Protein AF-A0A673LUZ0-F1 (afdb_monomer)

InterPro domains:
  IPR012496 TMC domain [PF07810] (127-221)
  IPR038900 Transmembrane channel-like protein [PTHR23302] (158-336)

Foldseek 3Di:
DPPPPPDPDDPPVPPQPCPVVLVVCCVFVNAPVSLLLVLLSVLLVLLVLLLCLCVPQAVVLCVLPFADDDPDDDDDPPCCVVVVPDPNLCDLQFQFRQADRDPPDPPDDDGDDDPDPQNLVSLCCSLVVSLVVSLVVLVVVLVVVLVVVVPPPDDDDDDDDDDDSVVVLVVVLVLSLCCLLCCSTGVCSSVVVSVVSVVVSVVVSVVCVVPDDRPPDHDDHDPVSSVSSCVSNQCRSLVSVVNVLVCQPQPQDDCNGGSQHPHRGSCVVVLVVLVVVCVVDVVSVVVNVCCCVQPVDVVNVVVVSVVVSVVVVVVVVVSVVVVVVVVVVVVVVVVVVVVVVVCVVDVPPDPPDDDDDDDDDDDDDDDDD

Organism: NCBI:txid307959

Nearest PDB structures (foldseek):
  7usx-assembly1_A  TM=6.328E-01  e=1.568E-07  Caenorhabditis elegans
  8tkp-assembly1_D  TM=5.629E-01  e=2.527E-06  Caenorhabditis elegans
  4wit-assembly1_A  TM=3.214E-01  e=2.266E+00  Fusarium vanettenii 77-13-4

Secondary structure (DSSP, 8-state):
--SSS---S-------TTHHHHHHHHHHHHHHHHHHHHHHHHHHHHHHHHHHHHIIIIIHHHHHSPPPPP------TTSHHHH--STTTTSTTSGGG-----GGG---SS----TT--HHHHHHHHHHHHHHHHHHHHHHHHHHHHHHTTS-----------SHHHHHHHHHHHHHHHHHHHTTT-TTHHHHHHHHHHHHHHHHHHHHHHS----SS-PPPPTHHHHHHHHIIIIIIHHHHHHHHHHHHHPPPPSSSSTTTT-S-THHHHHHHHHHHHHH-GGGHHHHHHIIIIIS-HHHHHHHHHHHHHHHHHHHHHHHHHHHHHHHHHHHHHHHHHHHHHHHHS-----------------------

Sequence (369 aa):
MIRSICDPVSQQKSIQLWQGVLKNISAHFGTGVLSYFIFLRRLLHFNILLFLINGLFLILPQISNPPSPKNKHTTTADLWMLTGMGVLTDSVMFYGHYANSTNENCQAETKLCPENYNIPLAYIFTIGAGMFITCVLLVYRFKLKLLFSKDVNITLRKRKLEFDIARDVLELIYGQTLVWFGVLFSPLLPAVQIGKLFLLFYFKKSSLMMNFQPPRKHWRATQMSTFFIKLLFFPSFTGALACVIYTMWRVRPSSDCGPFSNLHSMLRLGKKWIRGLGRSKPSMFWLSWAYNHLVDNPLFLFITAGLFLTIIYIHMQVLDGQKMIIVRLQEQIDNVSIMSLVENCFPRGDQNVTTRSKFTGNTTLVGTP

Mean predicted aligned error: 14.76 Å

Solvent-accessible surface area (backbone atoms only — not comparable to full-atom values): 21812 Å² total; per-residue (Å²): 144,85,87,81,86,86,77,87,76,80,85,74,83,64,94,51,90,60,50,70,57,51,53,51,44,35,73,62,65,20,38,57,61,38,48,52,55,55,48,52,52,49,53,42,55,52,26,50,51,46,28,49,50,36,38,64,63,50,47,48,60,38,70,61,55,64,53,80,81,74,93,70,8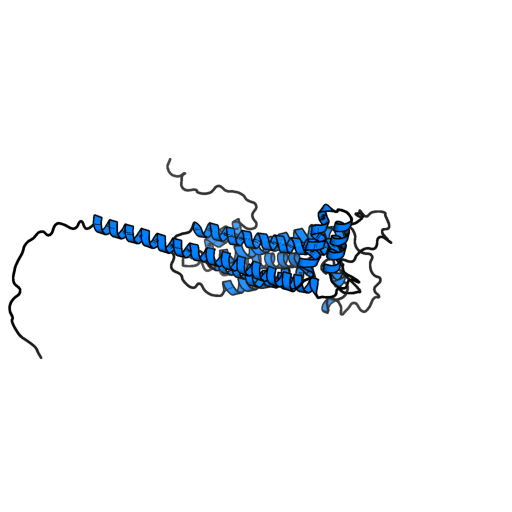1,92,73,74,84,82,57,34,82,81,70,58,46,61,75,57,42,64,26,84,48,27,43,44,40,48,44,75,67,69,84,85,74,76,79,82,83,83,66,80,74,70,87,82,73,56,61,52,60,41,49,56,51,46,55,50,46,47,53,48,53,51,50,53,50,52,51,50,52,52,52,52,51,54,56,61,56,66,78,65,84,69,94,71,85,91,68,96,74,77,73,65,65,57,52,61,50,48,54,53,45,51,55,50,32,51,37,60,51,38,38,79,52,19,55,44,44,30,53,57,49,38,53,52,50,54,52,48,52,53,52,54,49,48,53,57,70,66,64,76,64,82,65,94,60,96,55,76,74,56,76,61,64,57,55,52,51,47,50,44,46,59,63,35,46,47,48,24,50,52,48,50,53,48,44,39,62,70,43,60,49,48,73,87,44,17,43,45,41,79,38,74,26,57,54,55,55,57,55,50,52,41,45,52,45,22,72,75,36,76,90,43,35,64,54,31,53,46,44,60,58,46,63,72,31,65,65,49,46,53,51,51,52,48,50,49,50,48,51,50,48,48,53,52,50,50,60,53,49,55,52,54,53,54,52,53,52,49,52,53,52,52,52,53,52,50,51,54,49,51,48,69,74,51,63,82,71,85,78,88,67,94,75,92,74,86,93,77,82,88,84,84,88,86,82,84,136

Structure (mmCIF, N/CA/C/O backbone):
data_AF-A0A673LUZ0-F1
#
_entry.id   AF-A0A673LUZ0-F1
#
loop_
_atom_site.group_PDB
_atom_site.id
_atom_site.type_symbol
_atom_site.label_atom_id
_atom_site.label_alt_id
_atom_site.label_comp_id
_atom_site.label_asym_id
_atom_site.label_entity_id
_atom_site.label_seq_id
_atom_site.pdbx_PDB_ins_code
_atom_site.Cartn_x
_atom_site.Cartn_y
_atom_site.Cartn_z
_atom_site.occupancy
_atom_site.B_iso_or_equiv
_atom_site.auth_seq_id
_atom_site.auth_comp_id
_atom_site.auth_asym_id
_atom_site.auth_atom_id
_atom_site.pdbx_PDB_model_num
ATOM 1 N N . MET A 1 1 ? -45.954 19.720 21.388 1.00 38.31 1 MET A N 1
ATOM 2 C CA . MET A 1 1 ? -44.859 20.588 20.896 1.00 38.31 1 MET A CA 1
ATOM 3 C C . MET A 1 1 ? -43.499 20.329 21.582 1.00 38.31 1 MET A C 1
ATOM 5 O O . MET A 1 1 ? -42.604 21.140 21.426 1.00 38.31 1 MET A O 1
ATOM 9 N N . ILE A 1 2 ? -43.283 19.199 22.288 1.00 31.83 2 ILE A N 1
ATOM 10 C CA . ILE A 1 2 ? -41.998 18.864 22.962 1.00 31.83 2 ILE A CA 1
ATOM 11 C C . ILE A 1 2 ? -41.657 17.371 22.752 1.00 31.83 2 ILE A C 1
ATOM 13 O O . ILE A 1 2 ? -41.398 16.618 23.681 1.00 31.83 2 ILE A O 1
ATOM 17 N N . ARG A 1 3 ? -41.736 16.892 21.505 1.00 32.69 3 ARG A N 1
ATOM 18 C CA . ARG A 1 3 ? -41.302 15.524 21.142 1.00 32.69 3 ARG A CA 1
ATOM 19 C C . ARG A 1 3 ? -40.409 15.492 19.897 1.00 32.69 3 ARG A C 1
ATOM 21 O O . ARG A 1 3 ? -40.270 14.457 19.269 1.00 32.69 3 ARG A O 1
ATOM 28 N N . SER A 1 4 ? -39.815 16.639 19.556 1.00 31.30 4 SER A N 1
ATOM 29 C CA . SER A 1 4 ? -39.078 16.875 18.304 1.00 31.30 4 SER A CA 1
ATOM 30 C C . SER A 1 4 ? -37.613 17.303 18.514 1.00 31.30 4 SER A C 1
ATOM 32 O O . SER A 1 4 ? -36.973 17.733 17.563 1.00 31.30 4 SER A O 1
ATOM 34 N N . ILE A 1 5 ? -37.068 17.235 19.737 1.00 40.88 5 ILE A N 1
ATOM 35 C CA . ILE A 1 5 ? -35.732 17.794 20.066 1.00 40.88 5 ILE A CA 1
ATOM 36 C C . ILE A 1 5 ? -34.725 16.705 20.511 1.00 40.88 5 ILE A C 1
ATOM 38 O O . ILE A 1 5 ? -33.624 17.005 20.949 1.00 40.88 5 ILE A O 1
ATOM 42 N N . CYS A 1 6 ? -35.047 15.417 20.341 1.00 30.36 6 CYS A N 1
ATOM 43 C CA . CYS A 1 6 ? -34.132 14.312 20.677 1.00 30.36 6 CYS A CA 1
ATOM 44 C C . CYS A 1 6 ? -33.782 13.412 19.483 1.00 30.36 6 CYS A C 1
ATOM 46 O O . CYS A 1 6 ? -33.656 12.205 19.650 1.00 30.36 6 CYS A O 1
ATOM 48 N N . ASP A 1 7 ? -33.565 13.995 18.305 1.00 27.14 7 ASP A N 1
ATOM 49 C CA . ASP A 1 7 ? -32.843 13.322 17.221 1.00 27.14 7 ASP A CA 1
ATOM 50 C C . ASP A 1 7 ? -31.581 14.124 16.887 1.00 27.14 7 ASP A C 1
ATOM 52 O O . ASP A 1 7 ? -31.656 15.123 16.167 1.00 27.14 7 ASP A O 1
ATOM 56 N N . PRO A 1 8 ? -30.393 13.737 17.383 1.00 33.34 8 PRO A N 1
ATOM 57 C CA . PRO A 1 8 ? -29.166 14.261 16.837 1.00 33.34 8 PRO A CA 1
ATOM 58 C C . PRO A 1 8 ? -28.735 13.392 15.651 1.00 33.34 8 PRO A C 1
ATOM 60 O O . PRO A 1 8 ? -28.625 12.168 15.738 1.00 33.34 8 PRO A O 1
ATOM 63 N N . VAL A 1 9 ? -28.366 14.097 14.585 1.00 32.44 9 VAL A N 1
ATOM 64 C CA . VAL A 1 9 ? -27.637 13.641 13.396 1.00 32.44 9 VAL A CA 1
ATOM 65 C C . VAL A 1 9 ? -28.524 13.184 12.237 1.00 32.44 9 VAL A C 1
ATOM 67 O O . VAL A 1 9 ? -28.864 12.015 12.055 1.00 32.44 9 VAL A O 1
ATOM 70 N N . SER A 1 10 ? -28.807 14.187 11.405 1.00 28.44 10 SER A N 1
ATOM 71 C CA . SER A 1 10 ? -29.002 14.104 9.962 1.00 28.44 10 SER A CA 1
ATOM 72 C C . SER A 1 10 ? -28.468 12.810 9.340 1.00 28.44 10 SER A C 1
ATOM 74 O O . SER A 1 10 ? -27.291 12.454 9.442 1.00 28.44 10 SER A O 1
ATOM 76 N N . GLN A 1 11 ? -29.354 12.121 8.622 1.00 33.50 11 GLN A N 1
ATOM 77 C CA . GLN A 1 11 ? -28.976 11.088 7.671 1.00 33.50 11 GLN A CA 1
ATOM 78 C C . GLN A 1 11 ? -28.115 11.702 6.560 1.00 33.50 11 GLN A C 1
ATOM 80 O O . GLN A 1 11 ? -28.594 11.999 5.469 1.00 33.50 11 GLN A O 1
ATOM 85 N N . GLN A 1 12 ? -26.809 11.815 6.790 1.00 34.41 12 GLN A N 1
ATOM 86 C CA . GLN A 1 12 ? -25.866 11.775 5.688 1.00 34.41 12 GLN A CA 1
ATOM 87 C C . GLN A 1 12 ? -25.938 10.343 5.151 1.00 34.41 12 GLN A C 1
ATOM 89 O O . GLN A 1 12 ? -25.302 9.429 5.683 1.00 34.41 12 GLN A O 1
ATOM 94 N N . LYS A 1 13 ? -26.732 10.129 4.097 1.00 38.34 13 LYS A N 1
ATOM 95 C CA . LYS A 1 13 ? -26.673 8.940 3.234 1.00 38.34 13 LYS A CA 1
ATOM 96 C C . LYS A 1 13 ? -25.322 8.952 2.497 1.00 38.34 13 LYS A C 1
ATOM 98 O O . LYS A 1 13 ? -25.247 9.018 1.278 1.00 38.34 13 LYS A O 1
ATOM 103 N N . SER A 1 14 ? -24.213 8.954 3.239 1.00 36.44 14 SER A N 1
ATOM 104 C CA . SER A 1 14 ? -22.897 8.760 2.654 1.00 36.44 14 SER A CA 1
ATOM 105 C C . SER A 1 14 ? -22.854 7.302 2.227 1.00 36.44 14 SER A C 1
ATOM 107 O O . SER A 1 14 ? -23.057 6.411 3.060 1.00 36.44 14 SER A O 1
ATOM 109 N N . ILE A 1 15 ? -22.637 7.076 0.938 1.00 44.56 15 ILE A N 1
ATOM 110 C CA . ILE A 1 15 ? -22.406 5.771 0.324 1.00 44.56 15 ILE A CA 1
ATOM 111 C C . ILE A 1 15 ? -21.130 5.199 0.949 1.00 44.56 15 ILE A C 1
ATOM 113 O O . ILE A 1 15 ? -20.026 5.343 0.439 1.00 44.56 15 ILE A O 1
ATOM 117 N N . GLN A 1 16 ? -21.258 4.624 2.136 1.00 60.84 16 GLN A N 1
ATOM 118 C CA . GLN A 1 16 ? -20.164 3.989 2.843 1.00 60.84 16 GLN A CA 1
ATOM 119 C C . GLN A 1 16 ? -20.492 2.508 2.962 1.00 60.84 16 GLN A C 1
ATOM 121 O O . GLN A 1 16 ? -21.510 2.111 3.539 1.00 60.84 16 GLN A O 1
ATOM 126 N N . LEU A 1 17 ? -19.597 1.698 2.398 1.00 72.19 17 LEU A N 1
ATOM 127 C CA . LEU A 1 17 ? -19.689 0.244 2.366 1.00 72.19 17 LEU A CA 1
ATOM 128 C C . LEU A 1 17 ? -20.032 -0.306 3.762 1.00 72.19 17 LEU A C 1
ATOM 130 O O . LEU A 1 17 ? -19.366 -0.011 4.766 1.00 72.19 17 LEU A O 1
ATOM 134 N N . TRP A 1 18 ? -21.118 -1.080 3.803 1.00 75.81 18 TRP A N 1
ATOM 135 C CA . TRP A 1 18 ? -21.627 -1.802 4.970 1.00 75.81 18 TRP A CA 1
ATOM 136 C C . TRP A 1 18 ? -22.008 -0.962 6.201 1.00 75.81 18 TRP A C 1
ATOM 138 O O . TRP A 1 18 ? -22.120 -1.521 7.289 1.00 75.81 18 TRP A O 1
ATOM 148 N N . GLN A 1 19 ? -22.270 0.345 6.075 1.00 78.25 19 GLN A N 1
ATOM 149 C CA . GLN A 1 19 ? -22.676 1.173 7.227 1.00 78.25 19 GLN A CA 1
ATOM 150 C C . GLN A 1 19 ? -23.901 0.639 7.979 1.00 78.25 19 GLN A C 1
ATOM 152 O O . GLN A 1 19 ? -23.857 0.519 9.201 1.00 78.25 19 GLN A O 1
ATOM 157 N N . GLY A 1 20 ? -24.965 0.255 7.264 1.00 75.38 20 GLY A N 1
ATOM 158 C CA . GLY A 1 20 ? -26.168 -0.307 7.891 1.00 75.38 20 GLY A CA 1
ATOM 159 C C . GLY A 1 20 ? -25.887 -1.616 8.636 1.00 75.38 20 GLY A C 1
ATOM 160 O O . GLY A 1 20 ? -26.339 -1.807 9.761 1.00 75.38 20 GLY A O 1
ATOM 161 N N . VAL A 1 21 ? -25.051 -2.479 8.052 1.00 78.50 21 VAL A N 1
ATOM 162 C CA . VAL A 1 21 ? -24.646 -3.756 8.658 1.00 78.50 21 VAL A CA 1
ATOM 163 C C . VAL A 1 21 ? -23.798 -3.523 9.908 1.00 78.50 21 VAL A C 1
ATOM 165 O O . VAL A 1 21 ? -24.042 -4.156 10.929 1.00 78.50 21 VAL A O 1
ATOM 168 N N . LEU A 1 22 ? -22.838 -2.595 9.864 1.00 79.19 22 LEU A N 1
ATOM 169 C CA . LEU A 1 22 ? -22.017 -2.250 11.026 1.00 79.19 22 LEU A CA 1
ATOM 170 C C . LEU A 1 22 ? -22.848 -1.609 12.141 1.00 79.19 22 LEU A C 1
ATOM 172 O O . LEU A 1 22 ? -22.611 -1.912 13.307 1.00 79.19 22 LEU A O 1
ATOM 176 N N . LYS A 1 23 ? -23.828 -0.761 11.804 1.00 78.62 23 LYS A N 1
ATOM 177 C CA . LYS A 1 23 ? -24.750 -0.173 12.785 1.00 78.62 23 LYS A CA 1
ATOM 178 C C . LYS A 1 23 ? -25.577 -1.259 13.476 1.00 78.62 23 LYS A C 1
ATOM 180 O O . LYS A 1 23 ? -25.695 -1.234 14.696 1.00 78.62 23 LYS A O 1
ATOM 185 N N . ASN A 1 24 ? -26.052 -2.249 12.720 1.00 77.00 24 ASN A N 1
ATOM 186 C CA . ASN A 1 24 ? -26.763 -3.399 13.275 1.00 77.00 24 ASN A CA 1
ATOM 187 C C . ASN A 1 24 ? -25.861 -4.251 14.189 1.00 77.00 24 ASN A C 1
ATOM 189 O O . ASN A 1 24 ? -26.215 -4.547 15.325 1.00 77.00 24 ASN A O 1
ATOM 193 N N . ILE A 1 25 ? -24.642 -4.576 13.743 1.00 74.00 25 ILE A N 1
ATOM 194 C CA . ILE A 1 25 ? -23.670 -5.332 14.552 1.00 74.00 25 ILE A CA 1
ATOM 195 C C . ILE A 1 25 ? -23.309 -4.566 15.833 1.00 74.00 25 ILE A C 1
ATOM 197 O O . ILE A 1 25 ? -23.219 -5.163 16.902 1.00 74.00 25 ILE A O 1
ATOM 201 N N . SER A 1 26 ? -23.143 -3.243 15.746 1.00 69.62 26 SER A N 1
ATOM 202 C CA . SER A 1 26 ? -22.893 -2.388 16.909 1.00 69.62 26 SER A CA 1
ATOM 203 C C . SER A 1 26 ? -24.030 -2.446 17.923 1.00 69.62 26 SER A C 1
ATOM 205 O O . SER A 1 26 ? -23.758 -2.414 19.122 1.00 69.62 26 SER A O 1
ATOM 207 N N . ALA A 1 27 ? -25.277 -2.492 17.452 1.00 69.81 27 ALA A N 1
ATOM 208 C CA . ALA A 1 27 ? -26.452 -2.535 18.311 1.00 69.81 27 ALA A CA 1
ATOM 209 C C . ALA A 1 27 ? -26.563 -3.871 19.066 1.00 69.81 27 ALA A C 1
ATOM 211 O O . ALA A 1 27 ? -26.916 -3.869 20.240 1.00 69.81 27 ALA A O 1
ATOM 212 N N . HIS A 1 28 ? -26.207 -4.991 18.427 1.00 66.75 28 HIS A N 1
ATOM 213 C CA . HIS A 1 28 ? -26.386 -6.334 18.995 1.00 66.75 28 HIS A CA 1
ATOM 214 C C . HIS A 1 28 ? -25.163 -6.900 19.737 1.00 66.75 28 HIS A C 1
ATOM 216 O O . HIS A 1 28 ? -25.328 -7.585 20.742 1.00 66.75 28 HIS A O 1
ATOM 222 N N . PHE A 1 29 ? -23.939 -6.629 19.272 1.00 66.88 29 PHE A N 1
ATOM 223 C CA . PHE A 1 29 ? -22.708 -7.277 19.768 1.00 66.88 29 PHE A CA 1
ATOM 224 C C . PHE A 1 29 ? -21.757 -6.315 20.491 1.00 66.88 29 PHE A C 1
ATOM 226 O O . PHE A 1 29 ? -20.714 -6.714 21.014 1.00 66.88 29 PHE A O 1
ATOM 233 N N . GLY A 1 30 ? -22.103 -5.029 20.521 1.00 68.25 30 GLY A N 1
ATOM 234 C CA . GLY A 1 30 ? -21.311 -4.000 21.169 1.00 68.25 30 GLY A CA 1
ATOM 235 C C . GLY A 1 30 ? -20.060 -3.577 20.393 1.00 68.25 30 GLY A C 1
ATOM 236 O O . GLY A 1 30 ? -19.780 -3.946 19.252 1.00 68.25 30 GLY A O 1
ATOM 237 N N . THR A 1 31 ? -19.287 -2.720 21.048 1.00 67.12 31 THR A N 1
ATOM 238 C CA . THR A 1 31 ? -18.222 -1.909 20.435 1.00 67.12 31 THR A CA 1
ATOM 239 C C . THR A 1 31 ? -16.894 -2.648 20.188 1.00 67.12 31 THR A C 1
ATOM 241 O O . THR A 1 31 ? -16.090 -2.210 19.357 1.00 67.12 31 THR A O 1
ATOM 244 N N . GLY A 1 32 ? -16.648 -3.772 20.870 1.00 68.38 32 GLY A N 1
ATOM 245 C CA . GLY A 1 32 ? -15.439 -4.590 20.702 1.00 68.38 32 GLY A CA 1
ATOM 246 C C . GLY A 1 32 ? -15.428 -5.333 19.367 1.00 68.38 32 GLY A C 1
ATOM 247 O O . GLY A 1 32 ? -14.527 -5.131 18.553 1.00 68.38 32 GLY A O 1
ATOM 248 N N . VAL A 1 33 ? -16.487 -6.100 19.097 1.00 74.88 33 VAL A N 1
ATOM 249 C CA . VAL A 1 33 ? -16.705 -6.797 17.817 1.00 74.88 33 VAL A CA 1
ATOM 250 C C . VAL A 1 33 ? -16.802 -5.798 16.662 1.00 74.88 33 VAL A C 1
ATOM 252 O O . VAL A 1 33 ? -16.193 -5.984 15.609 1.00 74.88 33 VAL A O 1
ATOM 255 N N . LEU A 1 34 ? -17.474 -4.664 16.877 1.00 76.62 34 LEU A N 1
ATOM 256 C CA . LEU A 1 34 ? -17.522 -3.583 15.895 1.00 76.62 34 LEU A CA 1
ATOM 257 C C . LEU A 1 34 ? -16.118 -3.080 15.509 1.00 76.62 34 LEU A C 1
ATOM 259 O O . LEU A 1 34 ? -15.855 -2.813 14.337 1.00 76.62 34 LEU A O 1
ATOM 263 N N . SER A 1 35 ? -15.194 -2.970 16.468 1.00 76.50 35 SER A N 1
ATOM 264 C CA . SER A 1 35 ? -13.834 -2.481 16.209 1.00 76.50 35 SER A CA 1
ATOM 265 C C . SER A 1 35 ? -13.061 -3.368 15.227 1.00 76.50 35 SER A C 1
ATOM 267 O O . SER A 1 35 ? -12.299 -2.828 14.415 1.00 76.50 35 SER A O 1
ATOM 269 N N . TYR A 1 36 ? -13.298 -4.686 15.254 1.00 82.25 36 TYR A N 1
ATOM 270 C CA . TYR A 1 36 ? -12.773 -5.642 14.273 1.00 82.25 36 TYR A CA 1
ATOM 271 C C . TYR A 1 36 ? -13.311 -5.346 12.869 1.00 82.25 36 TYR A C 1
ATOM 273 O O . TYR A 1 36 ? -12.526 -5.111 11.952 1.00 82.25 36 TYR A O 1
ATOM 281 N N . PHE A 1 37 ? -14.632 -5.242 12.698 1.00 84.75 37 PHE A N 1
ATOM 282 C CA . PHE A 1 37 ? -15.232 -4.967 11.386 1.00 84.75 37 PHE A CA 1
ATOM 283 C C . PHE A 1 37 ? -14.845 -3.602 10.825 1.00 84.75 37 PHE A C 1
ATOM 285 O O . PHE A 1 37 ? -14.610 -3.469 9.624 1.00 84.75 37 PHE A O 1
ATOM 292 N N . ILE A 1 38 ? -14.714 -2.581 11.676 1.00 81.56 38 ILE A N 1
ATOM 293 C CA . ILE A 1 38 ? -14.196 -1.283 11.236 1.00 81.56 38 ILE A CA 1
ATOM 294 C C . ILE A 1 38 ? -12.723 -1.425 10.808 1.00 81.56 38 ILE A C 1
ATOM 296 O O . ILE A 1 38 ? -12.312 -0.787 9.840 1.00 81.56 38 ILE A O 1
ATOM 300 N N . PHE A 1 39 ? -11.911 -2.241 11.491 1.00 84.50 39 PHE A N 1
ATOM 301 C CA . PHE A 1 39 ? -10.521 -2.498 11.095 1.00 84.50 39 PHE A CA 1
ATOM 302 C C . PHE A 1 39 ? -10.426 -3.229 9.756 1.00 84.50 39 PHE A C 1
ATOM 304 O O . PHE A 1 39 ? -9.755 -2.725 8.858 1.00 84.50 39 PHE A O 1
ATOM 311 N N . LEU A 1 40 ? -11.178 -4.314 9.587 1.00 88.50 40 LEU A N 1
ATOM 312 C CA . LEU A 1 40 ? -11.289 -5.051 8.331 1.00 88.50 40 LEU A CA 1
ATOM 313 C C . LEU A 1 40 ? -11.723 -4.124 7.191 1.00 88.50 40 LEU A C 1
ATOM 315 O O . LEU A 1 40 ? -11.052 -4.045 6.164 1.00 88.50 40 LEU A O 1
ATOM 319 N N . ARG A 1 41 ? -12.786 -3.335 7.390 1.00 88.25 41 ARG A N 1
ATOM 320 C CA . ARG A 1 41 ? -13.254 -2.369 6.389 1.00 88.25 41 ARG A CA 1
ATOM 321 C C . ARG A 1 41 ? -12.172 -1.352 6.026 1.00 88.25 41 ARG A C 1
ATOM 323 O O . ARG A 1 41 ? -12.067 -0.977 4.866 1.00 88.25 41 ARG A O 1
ATOM 330 N N . ARG A 1 42 ? -11.360 -0.888 6.980 1.00 86.56 42 ARG A N 1
ATOM 331 C CA . ARG A 1 42 ? -10.239 0.023 6.683 1.00 86.56 42 ARG A CA 1
ATOM 332 C C . ARG A 1 42 ? -9.170 -0.651 5.823 1.00 86.56 42 ARG A C 1
ATOM 334 O O . ARG A 1 42 ? -8.737 -0.038 4.855 1.00 86.56 42 ARG A O 1
ATOM 341 N N . LEU A 1 43 ? -8.789 -1.891 6.138 1.00 90.06 43 LEU A N 1
ATOM 342 C CA . LEU A 1 43 ? -7.864 -2.669 5.306 1.00 90.06 43 LEU A CA 1
ATOM 343 C C . LEU A 1 43 ? -8.408 -2.864 3.892 1.00 90.06 43 LEU A C 1
ATOM 345 O O . LEU A 1 43 ? -7.665 -2.713 2.928 1.00 90.06 43 LEU A O 1
ATOM 349 N N . LEU A 1 44 ? -9.712 -3.109 3.752 1.00 93.44 44 LEU A N 1
ATOM 350 C CA . LEU A 1 44 ? -10.353 -3.211 2.443 1.00 93.44 44 LEU A CA 1
ATOM 351 C C . LEU A 1 44 ? -10.153 -1.929 1.620 1.00 93.44 44 LEU A C 1
ATOM 353 O O . LEU A 1 44 ? -9.713 -2.007 0.481 1.00 93.44 44 LEU A O 1
ATOM 357 N N . HIS A 1 45 ? -10.387 -0.748 2.205 1.00 90.69 45 HIS A N 1
ATOM 358 C CA . HIS A 1 45 ? -10.169 0.526 1.506 1.00 90.69 45 HIS A CA 1
ATOM 359 C C . HIS A 1 45 ? -8.699 0.738 1.114 1.00 90.69 45 HIS A C 1
ATOM 361 O O . HIS A 1 45 ? -8.434 1.241 0.025 1.00 90.69 45 HIS A O 1
ATOM 367 N N . PHE A 1 46 ? -7.743 0.342 1.964 1.00 91.00 46 PHE A N 1
ATOM 368 C CA . PHE A 1 46 ? -6.320 0.417 1.619 1.00 91.00 46 PHE A CA 1
ATOM 369 C C . PHE A 1 46 ? -5.966 -0.478 0.428 1.00 91.00 46 PHE A C 1
ATOM 371 O O . PHE A 1 46 ? -5.259 -0.030 -0.472 1.00 91.00 46 PHE A O 1
ATOM 378 N N . ASN A 1 47 ? -6.483 -1.709 0.389 1.00 94.75 47 ASN A N 1
ATOM 379 C CA . ASN A 1 47 ? -6.239 -2.611 -0.736 1.00 94.75 47 ASN A CA 1
ATOM 380 C C . ASN A 1 47 ? -6.948 -2.147 -2.013 1.00 94.75 47 ASN A C 1
ATOM 382 O O . ASN A 1 47 ? -6.347 -2.235 -3.076 1.00 94.75 47 ASN A O 1
ATOM 386 N N . ILE A 1 48 ? -8.163 -1.590 -1.921 1.00 95.31 48 ILE A N 1
ATOM 387 C CA . ILE A 1 48 ? -8.852 -0.975 -3.070 1.00 95.31 48 ILE A CA 1
ATOM 388 C C . ILE A 1 48 ? -8.013 0.170 -3.636 1.00 95.31 48 ILE A C 1
ATOM 390 O O . ILE A 1 48 ? -7.788 0.218 -4.838 1.00 95.31 48 ILE A O 1
ATOM 394 N N . LEU A 1 49 ? -7.500 1.063 -2.789 1.00 94.12 49 LEU A N 1
ATOM 395 C CA . LEU A 1 49 ? -6.656 2.165 -3.246 1.00 94.12 49 LEU A CA 1
ATOM 396 C C . LEU A 1 49 ? -5.374 1.665 -3.927 1.00 94.12 49 LEU A C 1
ATOM 398 O O . LEU A 1 49 ? -5.028 2.144 -5.003 1.00 94.12 49 LEU A O 1
ATOM 402 N N . LEU A 1 50 ? -4.685 0.689 -3.325 1.00 94.06 50 LEU A N 1
ATOM 403 C CA . LEU A 1 50 ? -3.494 0.083 -3.925 1.00 94.06 50 LEU A CA 1
ATOM 404 C C . LEU A 1 50 ? -3.813 -0.603 -5.255 1.00 94.06 50 LEU A C 1
ATOM 406 O O . LEU A 1 50 ? -3.047 -0.462 -6.205 1.00 94.06 50 LEU A O 1
ATOM 410 N N . PHE A 1 51 ? -4.941 -1.308 -5.340 1.00 96.12 51 PHE A N 1
ATOM 411 C CA . PHE A 1 51 ? -5.405 -1.926 -6.575 1.00 96.12 51 PHE A CA 1
ATOM 412 C C . PHE A 1 51 ? -5.717 -0.882 -7.648 1.00 96.12 51 PHE A C 1
ATOM 414 O O . PHE A 1 51 ? -5.341 -1.084 -8.790 1.00 96.12 51 PHE A O 1
ATOM 421 N N . LEU A 1 52 ? -6.340 0.247 -7.303 1.00 95.69 52 LEU A N 1
ATOM 422 C CA . LEU A 1 52 ? -6.630 1.316 -8.262 1.00 95.69 52 LEU A CA 1
ATOM 423 C C . LEU A 1 52 ? -5.355 1.985 -8.781 1.00 95.69 52 LEU A C 1
ATOM 425 O O . LEU A 1 52 ? -5.247 2.224 -9.978 1.00 95.69 52 LEU A O 1
ATOM 429 N N . ILE A 1 53 ? -4.379 2.249 -7.908 1.00 93.69 53 ILE A N 1
ATOM 430 C CA . ILE A 1 53 ? -3.091 2.837 -8.303 1.00 93.69 53 ILE A CA 1
ATOM 431 C C . ILE A 1 53 ? -2.337 1.885 -9.245 1.00 93.69 53 ILE A C 1
ATOM 433 O O . ILE A 1 53 ? -1.943 2.289 -10.336 1.00 93.69 53 ILE A O 1
ATOM 437 N N . ASN A 1 54 ? -2.185 0.610 -8.871 1.00 93.31 54 ASN A N 1
ATOM 438 C CA . ASN A 1 54 ? -1.529 -0.383 -9.732 1.00 93.31 54 ASN A CA 1
ATOM 439 C C . ASN A 1 54 ? -2.352 -0.676 -10.998 1.00 93.31 54 ASN A C 1
ATOM 441 O O . ASN A 1 54 ? -1.802 -0.834 -12.083 1.00 93.31 54 ASN A O 1
ATOM 445 N N . GLY A 1 55 ? -3.675 -0.708 -10.874 1.00 92.38 55 GLY A N 1
ATOM 446 C CA . GLY A 1 55 ? -4.627 -0.899 -11.959 1.00 92.38 55 GLY A CA 1
ATOM 447 C C . GLY A 1 55 ? -4.445 0.151 -13.041 1.00 92.38 55 GLY A C 1
ATOM 448 O O . GLY A 1 55 ? -4.157 -0.175 -14.187 1.00 92.38 55 GLY A O 1
ATOM 449 N N . LEU A 1 56 ? -4.551 1.418 -12.647 1.00 91.38 56 LEU A N 1
ATOM 450 C CA . LEU A 1 56 ? -4.544 2.553 -13.558 1.00 91.38 56 LEU A CA 1
ATOM 451 C C . LEU A 1 56 ? -3.179 2.795 -14.204 1.00 91.38 56 LEU A C 1
ATOM 453 O O . LEU A 1 56 ? -3.112 3.032 -15.406 1.00 91.38 56 LEU A O 1
ATOM 457 N N . PHE A 1 57 ? -2.103 2.745 -13.417 1.00 89.25 57 PHE A N 1
ATOM 458 C CA . PHE A 1 57 ? -0.775 3.138 -13.888 1.00 89.25 57 PHE A CA 1
ATOM 459 C C . PHE A 1 57 ? 0.085 1.972 -14.366 1.00 89.25 57 PHE A C 1
ATOM 461 O O . PHE A 1 57 ? 1.068 2.209 -15.049 1.00 89.25 57 PHE A O 1
ATOM 468 N N . LEU A 1 58 ? -0.242 0.723 -14.039 1.00 89.31 58 LEU A N 1
ATOM 469 C CA . LEU A 1 58 ? 0.600 -0.408 -14.424 1.00 89.31 58 LEU A CA 1
ATOM 470 C C . LEU A 1 58 ? -0.155 -1.445 -15.254 1.00 89.31 58 LEU A C 1
ATOM 472 O O . LEU A 1 58 ? 0.308 -1.838 -16.319 1.00 89.31 58 LEU A O 1
ATOM 476 N N . ILE A 1 59 ? -1.330 -1.870 -14.800 1.00 89.00 59 ILE A N 1
ATOM 477 C CA . ILE A 1 59 ? -2.078 -2.963 -15.433 1.00 89.00 59 ILE A CA 1
ATOM 478 C C . ILE A 1 59 ? -2.796 -2.500 -16.707 1.00 89.00 59 ILE A C 1
ATOM 480 O O . ILE A 1 59 ? -2.694 -3.171 -17.730 1.00 89.00 59 ILE A O 1
ATOM 484 N N . LEU A 1 60 ? -3.485 -1.354 -16.682 1.00 87.38 60 LEU A N 1
ATOM 485 C CA . LEU A 1 60 ? -4.215 -0.842 -17.848 1.00 87.38 60 LEU A CA 1
ATOM 486 C C . LEU A 1 60 ? -3.296 -0.553 -19.052 1.00 87.38 60 LEU A C 1
ATOM 488 O O . LEU A 1 60 ? -3.618 -1.032 -20.143 1.00 87.38 60 LEU A O 1
ATOM 492 N N . PRO A 1 61 ? -2.142 0.137 -18.901 1.00 83.88 61 PRO A N 1
ATOM 493 C CA . PRO A 1 61 ? -1.217 0.336 -20.017 1.00 83.88 61 PRO A CA 1
ATOM 494 C C . PRO A 1 61 ? -0.677 -0.983 -20.588 1.00 83.88 61 PRO A C 1
ATOM 496 O O . PRO A 1 61 ? -0.518 -1.096 -21.804 1.00 83.88 61 PRO A O 1
ATOM 499 N N . GLN A 1 62 ? -0.450 -1.982 -19.726 1.00 81.00 62 GLN A N 1
ATOM 500 C CA . GLN A 1 62 ? 0.071 -3.295 -20.111 1.00 81.00 62 GLN A CA 1
ATOM 501 C C . GLN A 1 62 ? -0.948 -4.129 -20.893 1.00 81.00 62 GLN A C 1
ATOM 503 O O . GLN A 1 62 ? -0.597 -4.749 -21.889 1.00 81.00 62 GLN A O 1
ATOM 508 N N . ILE A 1 63 ? -2.217 -4.139 -20.475 1.00 82.50 63 ILE A N 1
ATOM 509 C CA . ILE A 1 63 ? -3.277 -4.876 -21.184 1.00 82.50 63 ILE A CA 1
ATOM 510 C C . ILE A 1 63 ? -3.562 -4.234 -22.546 1.00 82.50 63 ILE A C 1
ATOM 512 O O . ILE A 1 63 ? -3.837 -4.937 -23.515 1.00 82.50 63 ILE A O 1
ATOM 516 N N . SER A 1 64 ? -3.469 -2.904 -22.635 1.00 80.44 64 SER A N 1
ATOM 517 C CA . SER A 1 64 ? -3.620 -2.194 -23.907 1.00 80.44 64 SER A CA 1
ATOM 518 C C . SER A 1 64 ? -2.483 -2.510 -24.884 1.00 80.44 64 SER A C 1
ATOM 520 O O . SER A 1 64 ? -2.713 -2.551 -26.091 1.00 80.44 64 SER A O 1
ATOM 522 N N . ASN A 1 65 ? -1.268 -2.738 -24.374 1.00 72.75 65 ASN A N 1
ATOM 523 C CA . ASN A 1 65 ? -0.067 -2.996 -25.171 1.00 72.75 65 ASN A CA 1
ATOM 524 C C . ASN A 1 65 ? 0.672 -4.233 -24.648 1.00 72.75 65 ASN A C 1
ATOM 526 O O . ASN A 1 65 ? 1.723 -4.098 -24.014 1.00 72.75 65 ASN A O 1
ATOM 530 N N . PRO A 1 66 ? 0.130 -5.439 -24.890 1.00 69.88 66 PRO A N 1
ATOM 531 C CA . PRO A 1 66 ? 0.756 -6.657 -24.408 1.00 69.88 66 PRO A CA 1
ATOM 532 C C . PRO A 1 66 ? 2.127 -6.852 -25.078 1.00 69.88 66 PRO A C 1
ATOM 534 O O . PRO A 1 66 ? 2.270 -6.574 -26.275 1.00 69.88 66 PRO A O 1
ATOM 537 N N . PRO A 1 67 ? 3.137 -7.333 -24.335 1.00 66.56 67 PRO A N 1
ATOM 538 C CA . PRO A 1 67 ? 4.452 -7.625 -24.885 1.00 66.56 67 PRO A CA 1
ATOM 539 C C . PRO A 1 67 ? 4.361 -8.783 -25.883 1.00 66.56 67 PRO A C 1
ATOM 541 O O . PRO A 1 67 ? 3.505 -9.660 -25.760 1.00 66.56 67 PRO A O 1
ATOM 544 N N . SER A 1 68 ? 5.251 -8.791 -26.881 1.00 60.66 68 SER A N 1
ATOM 545 C CA . SER A 1 68 ? 5.306 -9.881 -27.862 1.00 60.66 68 SER A CA 1
ATOM 546 C C . SER A 1 68 ? 5.509 -11.229 -27.154 1.00 60.66 68 SER A C 1
ATOM 548 O O . SER A 1 68 ? 6.405 -11.328 -26.306 1.00 60.66 68 SER A O 1
ATOM 550 N N . PRO A 1 69 ? 4.714 -12.265 -27.482 1.00 59.19 69 PRO A N 1
ATOM 551 C CA . PRO A 1 69 ? 4.854 -13.574 -26.864 1.00 59.19 69 PRO A CA 1
ATOM 552 C C . PRO A 1 69 ? 6.249 -14.131 -27.161 1.00 59.19 69 PRO A C 1
ATOM 554 O O . PRO A 1 69 ? 6.665 -14.249 -28.314 1.00 59.19 69 PRO A O 1
ATOM 557 N N . LYS A 1 70 ? 7.000 -14.466 -26.109 1.00 58.25 70 LYS A N 1
ATOM 558 C CA . LYS A 1 70 ? 8.278 -15.167 -26.260 1.00 58.25 70 LYS A CA 1
ATOM 559 C C . LYS A 1 70 ? 7.962 -16.606 -26.663 1.00 58.25 70 LYS A C 1
ATOM 561 O O . LYS A 1 70 ? 7.371 -17.325 -25.864 1.00 58.25 70 LYS A O 1
ATOM 566 N N . ASN A 1 71 ? 8.369 -17.028 -27.862 1.00 50.41 71 ASN A N 1
ATOM 567 C CA . ASN A 1 71 ? 8.294 -18.429 -28.291 1.00 50.41 71 ASN A CA 1
ATOM 568 C C . ASN A 1 71 ? 9.039 -19.311 -27.276 1.00 50.41 71 ASN A C 1
ATOM 570 O O . ASN A 1 71 ? 10.266 -19.397 -27.299 1.00 50.41 71 ASN A O 1
ATOM 574 N N . LYS A 1 72 ? 8.309 -19.940 -26.352 1.00 53.06 72 LYS A N 1
ATOM 575 C CA . LYS A 1 72 ? 8.853 -20.918 -25.410 1.00 53.06 72 LYS A CA 1
ATOM 576 C C . LYS A 1 72 ? 8.270 -22.281 -25.742 1.00 53.06 72 LYS A C 1
ATOM 578 O O . LYS A 1 72 ? 7.061 -22.481 -25.683 1.00 53.06 72 LYS A O 1
ATOM 583 N N . HIS A 1 73 ? 9.168 -23.187 -26.119 1.00 47.91 73 HIS A N 1
ATOM 584 C CA . HIS A 1 73 ? 8.884 -24.575 -26.447 1.00 47.91 73 HIS A CA 1
ATOM 585 C C . HIS A 1 73 ? 8.020 -25.257 -25.378 1.00 47.91 73 HIS A C 1
ATOM 587 O O . HIS A 1 73 ? 8.299 -25.202 -24.179 1.00 47.91 73 HIS A O 1
ATOM 593 N N . THR A 1 74 ? 6.997 -25.946 -25.872 1.00 51.16 74 THR A N 1
ATOM 594 C CA . THR A 1 74 ? 6.158 -26.923 -25.182 1.00 51.16 74 THR A CA 1
ATOM 595 C C . THR A 1 74 ? 7.013 -27.925 -24.414 1.00 51.16 74 THR A C 1
ATOM 597 O O . THR A 1 74 ? 7.646 -28.788 -25.019 1.00 51.16 74 THR A O 1
ATOM 600 N N . THR A 1 75 ? 7.016 -27.848 -23.086 1.00 50.22 75 THR A N 1
ATOM 601 C CA . THR A 1 75 ? 7.541 -28.936 -22.253 1.00 50.22 75 THR A CA 1
ATOM 602 C C . THR A 1 75 ? 6.486 -29.281 -21.202 1.00 50.22 75 THR A C 1
ATOM 604 O O . THR A 1 75 ? 6.257 -28.509 -20.284 1.00 50.22 75 THR A O 1
ATOM 607 N N . THR A 1 76 ? 5.784 -30.401 -21.419 1.00 52.28 76 THR A N 1
ATOM 608 C CA . THR A 1 76 ? 4.961 -31.198 -20.473 1.00 52.28 76 THR A CA 1
ATOM 609 C C . THR A 1 76 ? 4.000 -30.449 -19.539 1.00 52.28 76 THR A C 1
ATOM 611 O O . THR A 1 76 ? 4.367 -30.124 -18.418 1.00 52.28 76 THR A O 1
ATOM 614 N N . ALA A 1 77 ? 2.751 -30.250 -19.974 1.00 58.81 77 ALA A N 1
ATOM 615 C CA . ALA A 1 77 ? 1.683 -29.474 -19.322 1.00 58.81 77 ALA A CA 1
ATOM 616 C C . ALA A 1 77 ? 1.283 -29.900 -17.887 1.00 58.81 77 ALA A C 1
ATOM 618 O O . ALA A 1 77 ? 0.662 -29.114 -17.172 1.00 58.81 77 ALA A O 1
ATOM 619 N N . ASP A 1 78 ? 1.684 -31.081 -17.424 1.00 59.56 78 ASP A N 1
ATOM 620 C CA . ASP A 1 78 ? 1.019 -31.734 -16.289 1.00 59.56 78 ASP A CA 1
ATOM 621 C C . ASP A 1 78 ? 1.554 -31.293 -14.911 1.00 59.56 78 ASP A C 1
ATOM 623 O O . ASP A 1 78 ? 0.841 -31.360 -13.911 1.00 59.56 78 ASP A O 1
ATOM 627 N N . LEU A 1 79 ? 2.792 -30.779 -14.839 1.00 61.94 79 LEU A N 1
ATOM 628 C CA . LEU A 1 79 ? 3.451 -30.423 -13.568 1.00 61.94 79 LEU A CA 1
ATOM 629 C C . LEU A 1 79 ? 3.400 -28.918 -13.227 1.00 61.94 79 LEU A C 1
ATOM 631 O O . LEU A 1 79 ? 3.629 -28.524 -12.080 1.00 61.94 79 LEU A O 1
ATOM 635 N N . TRP A 1 80 ? 3.061 -28.065 -14.196 1.00 61.78 80 TRP A N 1
ATOM 636 C CA . TRP A 1 80 ? 3.118 -26.599 -14.075 1.00 61.78 80 TRP A CA 1
ATOM 637 C C . TRP A 1 80 ? 2.024 -26.023 -13.171 1.00 61.78 80 TRP A C 1
ATOM 639 O O . TRP A 1 80 ? 2.248 -25.021 -12.493 1.00 61.78 80 TRP A O 1
ATOM 649 N N . MET A 1 81 ? 0.862 -26.684 -13.098 1.00 56.44 81 MET A N 1
ATOM 650 C CA . MET A 1 81 ? -0.235 -26.264 -12.218 1.00 56.44 81 MET A CA 1
ATOM 651 C C . MET A 1 81 ? 0.116 -26.438 -10.730 1.00 56.44 81 MET A C 1
ATOM 653 O O . MET A 1 81 ? -0.374 -25.678 -9.898 1.00 56.44 81 MET A O 1
ATOM 657 N N . LEU A 1 82 ? 1.005 -27.386 -10.401 1.00 58.91 82 LEU A N 1
ATOM 658 C CA . LEU A 1 82 ? 1.457 -27.647 -9.031 1.00 58.91 82 LEU A CA 1
ATOM 659 C C . LEU A 1 82 ? 2.708 -26.830 -8.649 1.00 58.91 82 LEU A C 1
ATOM 661 O O . LEU A 1 82 ? 2.851 -26.436 -7.495 1.00 58.91 82 LEU A O 1
ATOM 665 N N . THR A 1 83 ? 3.603 -26.547 -9.606 1.00 61.28 83 THR A N 1
ATOM 666 C CA . THR A 1 83 ? 4.823 -25.738 -9.375 1.00 61.28 83 THR A CA 1
ATOM 667 C C . THR A 1 83 ? 4.611 -24.232 -9.537 1.00 61.28 83 THR A C 1
ATOM 669 O O . THR A 1 83 ? 5.475 -23.452 -9.139 1.00 61.28 83 THR A O 1
ATOM 672 N N . GLY A 1 84 ? 3.489 -23.795 -10.117 1.00 59.38 84 GLY A N 1
ATOM 673 C CA . GLY A 1 84 ? 3.187 -22.376 -10.339 1.00 59.38 84 GLY A CA 1
ATOM 674 C C . GLY A 1 84 ? 4.080 -21.689 -11.382 1.00 59.38 84 GLY A C 1
ATOM 675 O O . GLY A 1 84 ? 4.009 -20.471 -11.544 1.00 59.38 84 GLY A O 1
ATOM 676 N N . MET A 1 85 ? 4.921 -22.444 -12.095 1.00 57.78 85 MET A N 1
ATOM 677 C CA . MET A 1 85 ? 5.720 -21.945 -13.216 1.00 57.78 85 MET A CA 1
ATOM 678 C C . MET A 1 85 ? 4.888 -21.972 -14.514 1.00 57.78 85 MET A C 1
ATOM 680 O O . MET A 1 85 ? 3.889 -22.681 -14.596 1.00 57.78 85 MET A O 1
ATOM 684 N N . GLY A 1 86 ? 5.290 -21.244 -15.564 1.00 64.44 86 GLY A N 1
ATOM 685 C CA . GLY A 1 86 ? 4.672 -21.359 -16.900 1.00 64.44 86 GLY A CA 1
ATOM 686 C C . GLY A 1 86 ? 3.574 -20.322 -17.165 1.00 64.44 86 GLY A C 1
ATOM 687 O O . GLY A 1 86 ? 3.847 -19.126 -17.086 1.00 64.44 86 GLY A O 1
ATOM 688 N N . VAL A 1 87 ? 2.341 -20.749 -17.471 1.00 62.19 87 VAL A N 1
ATOM 689 C CA . VAL A 1 87 ? 1.216 -19.855 -17.855 1.00 62.19 87 VAL A CA 1
ATOM 690 C C . VAL A 1 87 ? 0.942 -18.777 -16.801 1.00 62.19 87 VAL A C 1
ATOM 692 O O . VAL A 1 87 ? 0.657 -17.631 -17.136 1.00 62.19 87 VAL A O 1
ATOM 695 N N . LEU A 1 88 ? 1.090 -19.113 -15.516 1.00 65.81 88 LEU A N 1
ATOM 696 C CA . LEU A 1 88 ? 0.943 -18.142 -14.432 1.00 65.81 88 LEU A CA 1
ATOM 697 C C . LEU A 1 88 ? 2.067 -17.102 -14.436 1.00 65.81 88 LEU A C 1
ATOM 699 O O . LEU A 1 88 ? 1.797 -15.935 -14.190 1.00 65.81 88 LEU A O 1
ATOM 703 N N . THR A 1 89 ? 3.301 -17.477 -14.781 1.00 65.19 89 THR A N 1
ATOM 704 C CA . THR A 1 89 ? 4.431 -16.529 -14.850 1.00 65.19 89 THR A CA 1
ATOM 705 C C . THR A 1 89 ? 4.316 -15.526 -15.997 1.00 65.19 89 THR A C 1
ATOM 707 O O . THR A 1 89 ? 4.912 -14.453 -15.912 1.00 65.19 89 THR A O 1
ATOM 710 N N . ASP A 1 90 ? 3.525 -15.853 -17.023 1.00 67.56 90 ASP A N 1
ATOM 711 C CA . ASP A 1 90 ? 3.170 -14.953 -18.125 1.00 67.56 90 ASP A CA 1
ATOM 712 C C . ASP A 1 90 ? 1.810 -14.261 -17.916 1.00 67.56 90 ASP A C 1
ATOM 714 O O . ASP A 1 90 ? 1.244 -13.659 -18.822 1.00 67.56 90 ASP A O 1
ATOM 718 N N . SER A 1 91 ? 1.256 -14.334 -16.706 1.00 81.94 91 SER A N 1
ATOM 719 C CA . SER A 1 91 ? 0.069 -13.571 -16.341 1.00 81.94 91 SER A CA 1
ATOM 720 C C . SER A 1 91 ? 0.446 -12.167 -15.874 1.00 81.94 91 SER A C 1
ATOM 722 O O . SER A 1 91 ? 1.448 -11.969 -15.183 1.00 81.94 91 SER A O 1
ATOM 724 N N . VAL A 1 92 ? -0.451 -11.209 -16.122 1.00 84.62 92 VAL A N 1
ATOM 725 C CA . VAL A 1 92 ? -0.409 -9.829 -15.597 1.00 84.62 92 VAL A CA 1
ATOM 726 C C . VAL A 1 92 ? -0.298 -9.790 -14.063 1.00 84.62 92 VAL A C 1
ATOM 728 O O . VAL A 1 92 ? 0.076 -8.779 -13.478 1.00 84.62 92 VAL A O 1
ATOM 731 N N . MET A 1 93 ? -0.593 -10.900 -13.382 1.00 85.38 93 MET A N 1
ATOM 732 C CA . MET A 1 93 ? -0.412 -11.021 -11.940 1.00 85.38 93 MET A CA 1
ATOM 733 C C . MET A 1 93 ? 1.047 -10.836 -11.498 1.00 85.38 93 MET A C 1
ATOM 735 O O . MET A 1 93 ? 1.267 -10.233 -10.451 1.00 85.38 93 MET A O 1
ATOM 739 N N . PHE A 1 94 ? 2.031 -11.308 -12.269 1.00 87.69 94 PHE A N 1
ATOM 740 C CA . PHE A 1 94 ? 3.430 -11.383 -11.837 1.00 87.69 94 PHE A CA 1
ATOM 741 C C . PHE A 1 94 ? 4.331 -10.368 -12.541 1.00 87.69 94 PHE A C 1
ATOM 743 O O . PHE A 1 94 ? 4.134 -10.024 -13.704 1.00 87.69 94 PHE A O 1
ATOM 750 N N . TYR A 1 95 ? 5.397 -9.944 -11.852 1.00 86.31 95 TYR A N 1
ATOM 751 C CA . TYR A 1 95 ? 6.357 -8.959 -12.365 1.00 86.31 95 TYR A CA 1
ATOM 752 C C . TYR A 1 95 ? 6.980 -9.362 -13.716 1.00 86.31 95 TYR A C 1
ATOM 754 O O . TYR A 1 95 ? 7.330 -8.495 -14.512 1.00 86.31 95 TYR A O 1
ATOM 762 N N . GLY A 1 96 ? 7.117 -10.669 -13.978 1.00 81.06 96 GLY A N 1
ATOM 763 C CA . GLY A 1 96 ? 7.774 -11.212 -15.168 1.00 81.06 96 GLY A CA 1
ATOM 764 C C . GLY A 1 96 ? 7.079 -10.859 -16.485 1.00 81.06 96 GLY A C 1
ATOM 765 O O . GLY A 1 96 ? 7.767 -10.716 -17.497 1.00 81.06 96 GLY A 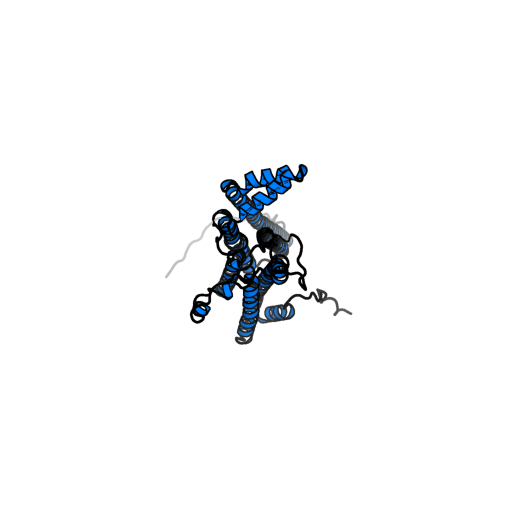O 1
ATOM 766 N N . HIS A 1 97 ? 5.758 -10.656 -16.451 1.00 81.12 97 HIS A N 1
ATOM 767 C CA . HIS A 1 97 ? 4.946 -10.300 -17.616 1.00 81.12 97 HIS A CA 1
ATOM 768 C C . HIS A 1 97 ? 5.146 -8.841 -18.060 1.00 81.12 97 HIS A C 1
ATOM 770 O O . HIS A 1 97 ? 4.915 -8.498 -19.215 1.00 81.12 97 HIS A O 1
ATOM 776 N N . TYR A 1 98 ? 5.623 -7.965 -17.175 1.00 81.62 98 TYR A N 1
ATOM 777 C CA . TYR A 1 98 ? 5.836 -6.547 -17.474 1.00 81.62 98 TYR A CA 1
ATOM 778 C C . TYR A 1 98 ? 7.165 -6.317 -18.201 1.00 81.62 98 TYR A C 1
ATOM 780 O O . TYR A 1 98 ? 8.062 -5.688 -17.659 1.00 81.62 98 TYR A O 1
ATOM 788 N N . ALA A 1 99 ? 7.343 -6.863 -19.402 1.00 74.06 99 ALA A N 1
ATOM 789 C CA . ALA A 1 99 ? 8.560 -6.668 -20.191 1.00 74.06 99 ALA A CA 1
ATOM 790 C C . ALA A 1 99 ? 8.532 -5.355 -20.993 1.00 74.06 99 ALA A C 1
ATOM 792 O O . ALA A 1 99 ? 7.471 -4.833 -21.327 1.00 74.06 99 ALA A O 1
ATOM 793 N N . ASN A 1 100 ? 9.714 -4.830 -21.324 1.00 69.31 100 ASN A N 1
ATOM 794 C CA . ASN A 1 100 ? 9.828 -3.694 -22.234 1.00 69.31 100 ASN A CA 1
ATOM 795 C C . ASN A 1 100 ? 9.566 -4.164 -23.673 1.00 69.31 100 ASN A C 1
ATOM 797 O O . ASN A 1 100 ? 10.370 -4.920 -24.221 1.00 69.31 100 ASN A O 1
ATOM 801 N N . SER A 1 101 ? 8.463 -3.724 -24.272 1.00 57.50 101 SER A N 1
ATOM 802 C CA . SER A 1 101 ? 8.217 -3.911 -25.700 1.00 57.50 101 SER A CA 1
ATOM 803 C C . SER A 1 101 ? 9.201 -3.035 -26.468 1.00 57.50 101 SER A C 1
ATOM 805 O O . SER A 1 101 ? 9.067 -1.814 -26.498 1.00 57.50 101 SER A O 1
ATOM 807 N N . THR A 1 102 ? 10.228 -3.634 -27.068 1.00 53.00 102 THR A N 1
ATOM 808 C CA . THR A 1 102 ? 10.990 -2.943 -28.106 1.00 53.00 102 THR A CA 1
ATOM 809 C C . THR A 1 102 ? 10.039 -2.669 -29.269 1.00 53.00 102 THR A C 1
ATOM 811 O O . THR A 1 102 ? 9.327 -3.567 -29.716 1.00 53.00 102 THR A O 1
ATOM 814 N N . ASN A 1 103 ? 10.008 -1.415 -29.727 1.00 49.75 103 ASN A N 1
ATOM 815 C CA . ASN A 1 103 ? 9.128 -0.869 -30.774 1.00 49.75 103 ASN A CA 1
ATOM 816 C C . ASN A 1 103 ? 9.223 -1.567 -32.150 1.00 49.75 103 ASN A C 1
ATOM 818 O O . ASN A 1 103 ? 8.695 -1.049 -33.127 1.00 49.75 103 ASN A O 1
ATOM 822 N N . GLU A 1 104 ? 9.895 -2.708 -32.270 1.00 47.88 104 GLU A N 1
ATOM 823 C CA . GLU A 1 104 ? 10.216 -3.304 -33.565 1.00 47.88 104 GLU A CA 1
ATOM 824 C C . GLU A 1 104 ? 9.028 -4.039 -34.209 1.00 47.88 104 GLU A C 1
ATOM 826 O O . GLU A 1 104 ? 8.994 -4.123 -35.428 1.00 47.88 104 GLU A O 1
ATOM 831 N N . ASN A 1 105 ? 8.001 -4.466 -33.453 1.00 46.53 105 ASN A N 1
ATOM 832 C CA . ASN A 1 105 ? 6.894 -5.279 -33.999 1.00 46.53 105 ASN A CA 1
ATOM 833 C C . ASN A 1 105 ? 5.473 -4.794 -33.629 1.00 46.53 105 ASN A C 1
ATOM 835 O O . ASN A 1 105 ? 4.570 -5.610 -33.430 1.00 46.53 105 ASN A O 1
ATOM 839 N N . CYS A 1 106 ? 5.224 -3.484 -33.544 1.00 52.16 106 CYS A N 1
ATOM 840 C CA . CYS A 1 106 ? 3.841 -2.989 -33.532 1.00 52.16 106 CYS A CA 1
ATOM 841 C C . CYS A 1 106 ? 3.274 -3.009 -34.959 1.00 52.16 106 CYS A C 1
ATOM 843 O O . CYS A 1 106 ? 3.317 -2.006 -35.665 1.00 52.16 106 CYS A O 1
ATOM 845 N N . GLN A 1 107 ? 2.744 -4.157 -35.394 1.00 46.41 107 GLN A N 1
ATOM 846 C CA . GLN A 1 107 ? 1.906 -4.209 -36.593 1.00 46.41 107 GLN A CA 1
ATOM 847 C C . GLN A 1 107 ? 0.602 -3.450 -36.321 1.00 46.41 107 GLN A C 1
ATOM 849 O O . GLN A 1 107 ? -0.229 -3.838 -35.496 1.00 46.41 107 GLN A O 1
ATOM 854 N N . ALA A 1 108 ? 0.493 -2.304 -36.981 1.00 49.38 108 ALA A N 1
ATOM 855 C CA . ALA A 1 108 ? -0.586 -1.350 -36.856 1.00 49.38 108 ALA A CA 1
ATOM 856 C C . ALA A 1 108 ? -1.783 -1.780 -37.703 1.00 49.38 108 ALA A C 1
ATOM 858 O O . ALA A 1 108 ? -1.820 -1.450 -38.877 1.00 49.38 108 ALA A O 1
ATOM 859 N N . GLU A 1 109 ? -2.775 -2.445 -37.106 1.00 45.41 109 GLU A N 1
ATOM 860 C CA . GLU A 1 109 ? -4.133 -2.439 -37.679 1.00 45.41 109 GLU A CA 1
ATOM 861 C C . GLU A 1 109 ? -5.264 -2.254 -36.649 1.00 45.41 109 GLU A C 1
ATOM 863 O O . GLU A 1 109 ? -6.399 -2.007 -37.043 1.00 45.41 109 GLU A O 1
ATOM 868 N N . THR A 1 110 ? -5.029 -2.307 -35.324 1.00 50.59 110 THR A N 1
ATOM 869 C CA . THR A 1 110 ? -6.146 -2.084 -34.362 1.00 50.59 110 THR A CA 1
ATOM 870 C C . THR A 1 110 ? -5.773 -1.708 -32.919 1.00 50.59 110 THR A C 1
ATOM 872 O O . THR A 1 110 ? -6.646 -1.699 -32.052 1.00 50.59 110 THR A O 1
ATOM 875 N N . LYS A 1 111 ? -4.506 -1.405 -32.604 1.00 54.25 111 LYS A N 1
ATOM 876 C CA . LYS A 1 111 ? -4.075 -1.129 -31.217 1.00 54.25 111 LYS A CA 1
ATOM 877 C C . LYS A 1 111 ? -3.652 0.325 -31.025 1.00 54.25 111 LYS A C 1
ATOM 879 O O . LYS A 1 111 ? -2.821 0.845 -31.760 1.00 54.25 111 LYS A O 1
ATOM 884 N N . LEU A 1 112 ? -4.222 0.958 -29.999 1.00 47.72 112 LEU A N 1
ATOM 885 C CA . LEU A 1 112 ? -3.818 2.267 -29.493 1.00 47.72 112 LEU A CA 1
ATOM 886 C C . LEU A 1 112 ? -2.457 2.117 -28.800 1.00 47.72 112 LEU A C 1
ATOM 888 O O . LEU A 1 112 ? -2.403 1.842 -27.603 1.00 47.72 112 LEU A O 1
ATOM 892 N N . CYS A 1 113 ? -1.367 2.248 -29.554 1.00 55.84 113 CYS A N 1
ATOM 893 C CA . CYS A 1 113 ? -0.015 2.278 -29.006 1.00 55.84 113 CYS A CA 1
ATOM 894 C C . CYS A 1 113 ? 0.309 3.705 -28.537 1.00 55.84 113 CYS A C 1
ATOM 896 O O . CYS A 1 113 ? 0.439 4.596 -29.376 1.00 55.84 113 CYS A O 1
ATOM 898 N N . PRO A 1 114 ? 0.452 3.967 -27.225 1.00 51.56 114 PRO A N 1
ATOM 899 C CA . PRO A 1 114 ? 1.032 5.209 -26.757 1.00 51.56 114 PRO A CA 1
ATOM 900 C C . PRO A 1 114 ? 2.508 5.196 -27.149 1.00 51.56 114 PRO A C 1
ATOM 902 O O . PRO A 1 114 ? 3.282 4.376 -26.645 1.00 51.56 114 PRO A O 1
ATOM 905 N N . GLU A 1 115 ? 2.913 6.110 -28.027 1.00 55.00 115 GLU A N 1
ATOM 906 C CA . GLU A 1 115 ? 4.326 6.424 -28.202 1.00 55.00 115 GLU A CA 1
ATOM 907 C C . GLU A 1 115 ? 4.911 6.790 -26.821 1.00 55.00 115 GLU A C 1
ATOM 909 O O . GLU A 1 115 ? 4.438 7.707 -26.150 1.00 55.00 115 GLU A O 1
ATOM 914 N N . ASN A 1 116 ? 5.936 6.057 -26.376 1.00 65.12 116 ASN A N 1
ATOM 915 C CA . ASN A 1 116 ? 6.759 6.349 -25.190 1.00 65.12 116 ASN A CA 1
ATOM 916 C C . ASN A 1 116 ? 6.198 6.073 -23.773 1.00 65.12 116 ASN A C 1
ATOM 918 O O . ASN A 1 116 ? 6.674 6.691 -22.813 1.00 65.12 116 ASN A O 1
ATOM 922 N N . TYR A 1 117 ? 5.297 5.104 -23.553 1.00 75.38 117 TYR A N 1
ATOM 923 C CA . TYR A 1 117 ? 5.031 4.659 -22.170 1.00 75.38 117 TYR A CA 1
ATOM 924 C C . TYR A 1 117 ? 6.145 3.745 -21.626 1.00 75.38 117 TYR A C 1
ATOM 926 O O . TYR A 1 117 ? 6.210 2.554 -21.921 1.00 75.38 117 TYR A O 1
ATOM 934 N N . ASN A 1 118 ? 7.036 4.291 -20.795 1.00 81.69 118 ASN A N 1
ATOM 935 C CA . ASN A 1 118 ? 8.152 3.540 -20.212 1.00 81.69 118 ASN A CA 1
ATOM 936 C C . ASN A 1 118 ? 7.689 2.701 -19.001 1.00 81.69 118 ASN A C 1
ATOM 938 O O . ASN A 1 118 ? 7.746 3.168 -17.858 1.00 81.69 118 ASN A O 1
ATOM 942 N N . ILE A 1 119 ? 7.245 1.463 -19.258 1.00 83.69 119 ILE A N 1
ATOM 943 C CA . ILE A 1 119 ? 6.719 0.524 -18.245 1.00 83.69 119 ILE A CA 1
ATOM 944 C C . ILE A 1 119 ? 7.681 0.353 -17.051 1.00 83.69 119 ILE A C 1
ATOM 946 O O . ILE A 1 119 ? 7.234 0.486 -15.911 1.00 83.69 119 ILE A O 1
ATOM 950 N N . PRO A 1 120 ? 8.998 0.132 -17.240 1.00 86.38 120 PRO A N 1
ATOM 951 C CA . PRO A 1 120 ? 9.922 -0.009 -16.113 1.00 86.38 120 PRO A CA 1
ATOM 952 C C . PRO A 1 120 ? 10.014 1.225 -15.203 1.00 86.38 120 PRO A C 1
ATOM 954 O O . PRO A 1 120 ? 10.137 1.100 -13.983 1.00 86.38 120 PRO A O 1
ATOM 957 N N . LEU A 1 121 ? 9.940 2.430 -15.772 1.00 84.81 121 LEU A N 1
ATOM 958 C CA . LEU A 1 121 ? 9.947 3.668 -14.993 1.00 84.81 121 LEU A CA 1
ATOM 959 C C . LEU A 1 121 ? 8.611 3.860 -14.260 1.00 84.81 121 LEU A C 1
ATOM 961 O O . LEU A 1 121 ? 8.597 4.175 -13.067 1.00 84.81 121 LEU A O 1
ATOM 965 N N . ALA A 1 122 ? 7.502 3.607 -14.957 1.00 88.44 122 ALA A N 1
ATOM 966 C CA . ALA A 1 122 ? 6.165 3.607 -14.382 1.00 88.44 122 ALA A CA 1
ATOM 967 C C . ALA A 1 122 ? 6.042 2.629 -13.210 1.00 88.44 122 ALA A C 1
ATOM 969 O O . ALA A 1 122 ? 5.421 2.964 -12.206 1.00 88.44 122 ALA A O 1
ATOM 970 N N . TYR A 1 123 ? 6.692 1.467 -13.284 1.00 90.12 123 TYR A N 1
ATOM 971 C CA . TYR A 1 123 ? 6.721 0.475 -12.213 1.00 90.12 123 TYR A CA 1
ATOM 972 C C . TYR A 1 123 ? 7.304 1.048 -10.913 1.00 90.12 123 TYR A C 1
ATOM 974 O O . TYR A 1 123 ? 6.666 0.992 -9.862 1.00 90.12 123 TYR A O 1
ATOM 982 N N . ILE A 1 124 ? 8.491 1.666 -10.980 1.00 88.88 124 ILE A N 1
ATOM 983 C CA . ILE A 1 124 ? 9.155 2.275 -9.813 1.00 88.88 124 ILE A CA 1
ATOM 984 C C . ILE A 1 124 ? 8.292 3.395 -9.228 1.00 88.88 124 ILE A C 1
ATOM 986 O O . ILE A 1 124 ? 8.098 3.452 -8.012 1.00 88.88 124 ILE A O 1
ATOM 990 N N . PHE A 1 125 ? 7.755 4.270 -10.082 1.00 88.56 125 PHE A N 1
ATOM 991 C CA . PHE A 1 125 ? 6.927 5.385 -9.629 1.00 88.56 125 PHE A CA 1
ATOM 992 C C . PHE A 1 125 ? 5.593 4.930 -9.042 1.00 88.56 125 PHE A C 1
ATOM 994 O O . PHE A 1 125 ? 5.187 5.465 -8.018 1.00 88.56 125 PHE A O 1
ATOM 1001 N N . THR A 1 126 ? 4.936 3.932 -9.629 1.00 92.12 126 THR A N 1
ATOM 1002 C CA . THR A 1 126 ? 3.634 3.427 -9.168 1.00 92.12 126 THR A CA 1
ATOM 1003 C C . THR A 1 126 ? 3.762 2.745 -7.811 1.00 92.12 126 THR A C 1
ATOM 1005 O O . THR A 1 126 ? 3.015 3.072 -6.887 1.00 92.12 126 THR A O 1
ATOM 1008 N N . ILE A 1 127 ? 4.750 1.857 -7.646 1.00 91.62 127 ILE A N 1
ATOM 1009 C CA . ILE A 1 127 ? 5.012 1.189 -6.364 1.00 91.62 127 ILE A CA 1
ATOM 1010 C C . ILE A 1 127 ? 5.453 2.213 -5.309 1.00 91.62 127 ILE A C 1
ATOM 1012 O O . ILE A 1 127 ? 4.919 2.222 -4.199 1.00 91.62 127 ILE A O 1
ATOM 1016 N N . GLY A 1 128 ? 6.364 3.128 -5.659 1.00 89.19 128 GLY A N 1
ATOM 1017 C CA . GLY A 1 128 ? 6.825 4.190 -4.763 1.00 89.19 128 GLY A CA 1
ATOM 1018 C C . GLY A 1 128 ? 5.701 5.132 -4.321 1.00 89.19 128 GLY A C 1
ATOM 1019 O O . GLY A 1 128 ? 5.544 5.385 -3.127 1.00 89.19 128 GLY A O 1
ATOM 1020 N N . ALA A 1 129 ? 4.871 5.603 -5.255 1.00 89.12 129 ALA A N 1
ATOM 1021 C CA . ALA A 1 129 ? 3.722 6.457 -4.969 1.00 89.12 129 ALA A CA 1
ATOM 1022 C C . ALA A 1 129 ? 2.652 5.719 -4.155 1.00 89.12 129 ALA A C 1
ATOM 1024 O O . ALA A 1 129 ? 2.118 6.286 -3.206 1.00 89.12 129 ALA A O 1
ATOM 1025 N N . GLY A 1 130 ? 2.377 4.445 -4.454 1.00 91.00 130 GLY A N 1
ATOM 1026 C CA . GLY A 1 130 ? 1.466 3.610 -3.668 1.00 91.00 130 GLY A CA 1
ATOM 1027 C C . GLY A 1 130 ? 1.924 3.459 -2.214 1.00 91.00 130 GLY A C 1
ATOM 1028 O O . GLY A 1 130 ? 1.135 3.663 -1.285 1.00 91.00 130 GLY A O 1
ATOM 1029 N N . MET A 1 131 ? 3.213 3.188 -1.990 1.00 89.62 131 MET A N 1
ATOM 1030 C CA . MET A 1 131 ? 3.801 3.135 -0.646 1.00 89.62 131 MET A CA 1
ATOM 1031 C C . MET A 1 131 ? 3.787 4.511 0.039 1.00 89.62 131 MET A C 1
ATOM 1033 O O . MET A 1 131 ? 3.449 4.623 1.215 1.00 89.62 131 MET A O 1
ATOM 1037 N N . PHE A 1 132 ? 4.066 5.593 -0.684 1.00 87.25 132 PHE A N 1
ATOM 1038 C CA . PHE A 1 132 ? 4.017 6.942 -0.121 1.00 87.25 132 PHE A CA 1
ATOM 1039 C C . PHE A 1 132 ? 2.595 7.357 0.290 1.00 87.25 132 PHE A C 1
ATOM 1041 O O . PHE A 1 132 ? 2.378 7.806 1.415 1.00 87.25 132 PHE A O 1
ATOM 1048 N N . ILE A 1 133 ? 1.604 7.148 -0.578 1.00 88.88 133 ILE A N 1
ATOM 1049 C CA . ILE A 1 133 ? 0.197 7.465 -0.304 1.00 88.88 133 ILE A CA 1
ATOM 1050 C C . ILE A 1 133 ? -0.311 6.631 0.877 1.00 88.88 133 ILE A C 1
ATOM 1052 O O . ILE A 1 133 ? -0.961 7.167 1.775 1.00 88.88 133 ILE A O 1
ATOM 1056 N N . THR A 1 134 ? 0.009 5.334 0.928 1.00 89.06 134 THR A N 1
ATOM 1057 C CA . THR A 1 134 ? -0.357 4.489 2.078 1.00 89.06 134 THR A CA 1
ATOM 1058 C C . THR A 1 134 ? 0.298 4.969 3.372 1.00 89.06 134 THR A C 1
ATOM 1060 O O . THR A 1 134 ? -0.395 5.043 4.388 1.00 89.06 134 THR A O 1
ATOM 1063 N N . CYS A 1 135 ? 1.564 5.396 3.341 1.00 87.06 135 CYS A N 1
ATOM 1064 C CA . CYS A 1 135 ? 2.238 6.019 4.483 1.00 87.06 135 CYS A CA 1
ATOM 1065 C C . CYS A 1 135 ? 1.490 7.270 4.973 1.00 87.06 135 CYS A C 1
ATOM 1067 O O . CYS A 1 135 ? 1.102 7.343 6.142 1.00 87.06 135 CYS A O 1
ATOM 1069 N N . VAL A 1 136 ? 1.214 8.223 4.074 1.00 85.38 136 VAL A N 1
ATOM 1070 C CA . VAL A 1 136 ? 0.496 9.469 4.395 1.00 85.38 136 VAL A CA 1
ATOM 1071 C C . VAL A 1 136 ? -0.880 9.171 4.981 1.00 85.38 136 VAL A C 1
ATOM 1073 O O . VAL A 1 136 ? -1.259 9.751 6.000 1.00 85.38 136 VAL A O 1
ATOM 1076 N N . LEU A 1 137 ? -1.622 8.231 4.394 1.00 87.00 137 LEU A N 1
ATOM 1077 C CA . LEU A 1 137 ? -2.930 7.840 4.904 1.00 87.00 137 LEU A CA 1
ATOM 1078 C C . LEU A 1 137 ? -2.836 7.198 6.292 1.00 87.00 137 LEU A C 1
ATOM 1080 O O . LEU A 1 137 ? -3.651 7.522 7.153 1.00 87.00 137 LEU A O 1
ATOM 1084 N N . LEU A 1 138 ? -1.860 6.325 6.553 1.00 84.69 138 LEU A N 1
ATOM 1085 C CA . LEU A 1 138 ? -1.666 5.731 7.880 1.00 84.69 138 LEU A CA 1
ATOM 1086 C C . LEU A 1 138 ? -1.321 6.798 8.932 1.00 84.69 138 LEU A C 1
ATOM 1088 O O . LEU A 1 138 ? -1.917 6.794 10.014 1.00 84.69 138 LEU A O 1
ATOM 1092 N N . VAL A 1 139 ? -0.454 7.759 8.597 1.00 82.56 139 VAL A N 1
ATOM 1093 C CA . VAL A 1 139 ? -0.097 8.892 9.470 1.00 82.56 139 VAL A CA 1
ATOM 1094 C C . VAL A 1 139 ? -1.306 9.788 9.736 1.00 82.56 139 VAL A C 1
ATOM 1096 O O . VAL A 1 139 ? -1.612 10.081 10.895 1.00 82.56 139 VAL A O 1
ATOM 1099 N N . TYR A 1 140 ? -2.036 10.187 8.693 1.00 80.56 140 TYR A N 1
ATOM 1100 C CA . TYR A 1 140 ? -3.239 11.008 8.825 1.00 80.56 140 TYR A CA 1
ATOM 1101 C C . TYR A 1 140 ? -4.289 10.309 9.687 1.00 80.56 140 TYR A C 1
ATOM 1103 O O . TYR A 1 140 ? -4.874 10.915 10.580 1.00 80.56 140 TYR A O 1
ATOM 1111 N N . ARG A 1 141 ? -4.495 9.003 9.487 1.00 78.38 141 ARG A N 1
ATOM 1112 C CA . ARG A 1 141 ? -5.426 8.205 10.294 1.00 78.38 141 ARG A CA 1
ATOM 1113 C C . ARG A 1 141 ? -5.000 8.111 11.748 1.00 78.38 141 ARG A C 1
ATOM 1115 O O . ARG A 1 141 ? -5.860 8.175 12.628 1.00 78.38 141 ARG A O 1
ATOM 1122 N N . PHE A 1 142 ? -3.705 7.962 11.998 1.00 74.94 142 PHE A N 1
ATOM 1123 C CA . PHE A 1 142 ? -3.177 7.969 13.349 1.00 74.94 142 PHE A CA 1
ATOM 1124 C C . PHE A 1 142 ? -3.438 9.322 14.032 1.00 74.94 142 PHE A C 1
ATOM 1126 O O . PHE A 1 142 ? -4.020 9.353 15.119 1.00 74.94 142 PHE A O 1
ATOM 1133 N N . LYS A 1 143 ? -3.102 10.436 13.367 1.00 68.44 143 LYS A N 1
ATOM 1134 C CA . LYS A 1 143 ? -3.325 11.803 13.868 1.00 68.44 143 LYS A CA 1
ATOM 1135 C C . LYS A 1 143 ? -4.814 12.109 14.073 1.00 68.44 143 LYS A C 1
ATOM 1137 O O . LYS A 1 143 ? -5.187 12.539 15.159 1.00 68.44 143 LYS A O 1
ATOM 1142 N N . LEU A 1 144 ? -5.670 11.817 13.091 1.00 68.50 144 LEU A N 1
ATOM 1143 C CA . LEU A 1 144 ? -7.123 12.037 13.146 1.00 68.50 144 LEU A CA 1
ATOM 1144 C C . LEU A 1 144 ? -7.761 11.307 14.330 1.00 68.50 144 LEU A C 1
ATOM 1146 O O . LEU A 1 144 ? -8.566 11.870 15.066 1.00 68.50 144 LEU A O 1
ATOM 1150 N N . LYS A 1 145 ? -7.378 10.047 14.548 1.00 67.00 145 LYS A N 1
ATOM 1151 C CA . LYS A 1 145 ? -7.891 9.267 15.673 1.00 67.00 145 LYS A CA 1
ATOM 1152 C C . LYS A 1 145 ? -7.394 9.790 17.014 1.00 67.00 145 LYS A C 1
ATOM 1154 O O . LYS A 1 145 ? -8.098 9.689 18.016 1.00 67.00 145 LYS A O 1
ATOM 1159 N N . LEU A 1 146 ? -6.178 10.324 17.044 1.00 61.81 146 LEU A N 1
ATOM 1160 C CA . LEU A 1 146 ? -5.617 10.900 18.249 1.00 61.81 146 LEU A CA 1
ATOM 1161 C C . LEU A 1 146 ? -6.270 12.242 18.605 1.00 61.81 146 LEU A C 1
ATOM 1163 O O . LEU A 1 146 ? -6.479 12.480 19.791 1.00 61.81 146 LEU A O 1
ATOM 1167 N N . LEU A 1 147 ? -6.647 13.048 17.607 1.00 58.97 147 LEU A N 1
ATOM 1168 C CA . LEU A 1 147 ? -7.468 14.251 17.779 1.00 58.97 147 LEU A CA 1
ATOM 1169 C C . LEU A 1 147 ? -8.857 13.897 18.321 1.00 58.97 147 LEU A C 1
ATOM 1171 O O . LEU A 1 147 ? -9.224 14.383 19.379 1.00 58.97 147 LEU A O 1
ATOM 1175 N N . PHE A 1 148 ? -9.566 12.954 17.696 1.00 54.72 148 PHE A N 1
ATOM 1176 C CA . PHE A 1 148 ? -10.905 12.535 18.142 1.00 54.72 148 PHE A CA 1
ATOM 1177 C C . PHE A 1 148 ? -10.905 11.868 19.532 1.00 54.72 148 PHE A C 1
ATOM 1179 O O . PHE A 1 148 ? -11.900 11.859 20.248 1.00 54.72 148 PHE A O 1
ATOM 1186 N N . SER A 1 149 ? -9.768 11.296 19.939 1.00 54.47 149 SER A N 1
ATOM 1187 C CA . SER A 1 149 ? -9.578 10.756 21.287 1.00 54.47 149 SER A CA 1
ATOM 1188 C C . SER A 1 149 ? -9.436 11.842 22.360 1.00 54.47 149 SER A C 1
ATOM 1190 O O . SER A 1 149 ? -9.508 11.479 23.531 1.00 54.47 149 SER A O 1
ATOM 1192 N N . LYS A 1 150 ? -9.197 13.116 22.005 1.00 50.47 150 LYS A N 1
ATOM 1193 C CA . LYS A 1 150 ? -9.163 14.233 22.965 1.00 50.47 150 LYS A CA 1
ATOM 1194 C C . LYS A 1 150 ? -10.569 14.660 23.413 1.00 50.47 150 LYS A C 1
ATOM 1196 O O . LYS A 1 150 ? -10.700 15.112 24.541 1.00 50.47 150 LYS A O 1
ATOM 1201 N N . ASP A 1 151 ? -11.600 14.432 22.595 1.00 44.34 151 ASP A N 1
ATOM 1202 C CA . ASP A 1 151 ? -12.977 14.872 22.887 1.00 44.34 151 ASP A CA 1
ATOM 1203 C C . ASP A 1 151 ? -13.786 13.891 23.757 1.00 44.34 151 ASP A C 1
ATOM 1205 O O . ASP A 1 151 ? -14.847 14.234 24.268 1.00 44.34 151 ASP A O 1
ATOM 1209 N N . VAL A 1 152 ? -13.299 12.662 23.972 1.00 51.28 152 VAL A N 1
ATOM 1210 C CA . VAL A 1 152 ? -13.969 11.666 24.830 1.00 51.28 152 VAL A CA 1
ATOM 1211 C C . VAL A 1 152 ? -13.214 11.537 26.151 1.00 51.28 152 VAL A C 1
ATOM 1213 O O . VAL A 1 152 ? -12.572 10.525 26.429 1.00 51.28 152 VAL A O 1
ATOM 1216 N N . ASN A 1 153 ? -13.282 12.588 26.966 1.00 44.66 153 ASN A N 1
ATOM 1217 C CA . ASN A 1 153 ? -12.787 12.601 28.340 1.00 44.66 153 ASN A CA 1
ATOM 1218 C C . ASN A 1 153 ? -13.944 12.219 29.285 1.00 44.66 153 ASN A C 1
ATOM 1220 O O . ASN A 1 153 ? -14.568 13.070 29.905 1.00 44.66 153 ASN A O 1
ATOM 1224 N N . ILE A 1 154 ? -14.291 10.928 29.344 1.00 46.81 154 ILE A N 1
ATOM 1225 C CA . ILE A 1 154 ? -15.174 10.394 30.394 1.00 46.81 154 ILE A CA 1
ATOM 1226 C C . ILE A 1 154 ? -14.502 9.169 31.007 1.00 46.81 154 ILE A C 1
ATOM 1228 O O . ILE A 1 154 ? -14.321 8.132 30.365 1.00 46.81 154 ILE A O 1
ATOM 1232 N N . THR A 1 155 ? -14.130 9.350 32.269 1.00 47.94 155 THR A N 1
ATOM 1233 C CA . THR A 1 155 ? -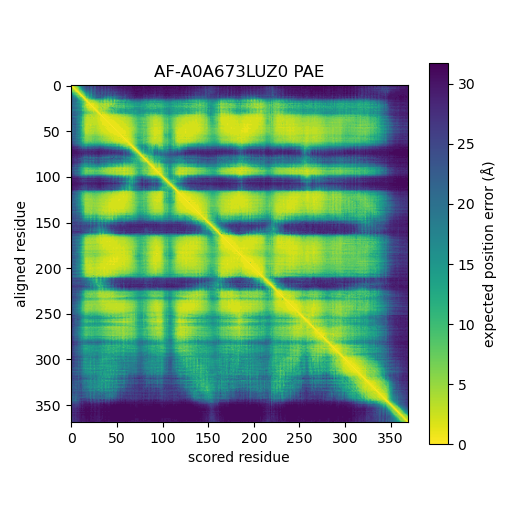13.540 8.432 33.240 1.00 47.94 155 THR A CA 1
ATOM 1234 C C . THR A 1 155 ? -14.057 7.004 33.076 1.00 47.94 155 THR A C 1
ATOM 1236 O O . THR A 1 155 ? -15.203 6.709 33.405 1.00 47.94 155 THR A O 1
ATOM 1239 N N . LEU A 1 156 ? -13.219 6.082 32.586 1.00 45.56 156 LEU A N 1
ATOM 1240 C CA . LEU A 1 156 ? -13.552 4.656 32.569 1.00 45.56 156 LEU A CA 1
ATOM 1241 C C . LEU A 1 156 ? -12.336 3.792 32.906 1.00 45.56 156 LEU A C 1
ATOM 1243 O O . LEU A 1 156 ? -11.371 3.652 32.154 1.00 45.56 156 LEU A O 1
ATOM 1247 N N . ARG A 1 157 ? -12.445 3.215 34.104 1.00 40.72 157 ARG A N 1
ATOM 1248 C CA . ARG A 1 157 ? -11.577 2.232 34.746 1.00 40.72 157 ARG A CA 1
ATOM 1249 C C . ARG A 1 157 ? -11.111 1.159 33.755 1.00 40.72 157 ARG A C 1
ATOM 1251 O O . ARG A 1 157 ? -11.915 0.412 33.200 1.00 40.72 157 ARG A O 1
ATOM 1258 N N . LYS A 1 158 ? -9.789 1.079 33.572 1.00 43.72 158 LYS A N 1
ATOM 1259 C CA . LYS A 1 158 ? -9.091 0.073 32.760 1.00 43.72 158 LYS A CA 1
ATOM 1260 C C . LYS A 1 158 ? -9.491 -1.337 33.202 1.00 43.72 158 LYS A C 1
ATOM 1262 O O . LYS A 1 158 ? -9.160 -1.754 34.310 1.00 43.72 158 LYS A O 1
ATOM 1267 N N . ARG A 1 159 ? -10.128 -2.102 32.314 1.00 42.44 159 ARG A N 1
ATOM 1268 C CA . ARG A 1 159 ? -10.187 -3.565 32.418 1.00 42.44 159 ARG A CA 1
ATOM 1269 C C . ARG A 1 159 ? -9.512 -4.166 31.189 1.00 42.44 159 ARG A C 1
ATOM 1271 O O . ARG A 1 159 ? -9.848 -3.797 30.066 1.00 42.44 159 ARG A O 1
ATOM 1278 N N . LYS A 1 160 ? -8.534 -5.052 31.421 1.00 47.53 160 LYS A N 1
ATOM 1279 C CA . LYS A 1 160 ? -7.945 -5.940 30.404 1.00 47.53 160 LYS A CA 1
ATOM 1280 C C . LYS A 1 160 ? -9.102 -6.677 29.723 1.00 47.53 160 LYS A C 1
ATOM 1282 O O . LYS A 1 160 ? -9.789 -7.439 30.394 1.00 47.53 160 LYS A O 1
ATOM 1287 N N . LEU A 1 161 ? -9.340 -6.400 28.442 1.00 42.25 161 LEU A N 1
ATOM 1288 C CA . LEU A 1 161 ? -10.317 -7.133 27.642 1.00 42.25 161 LEU A CA 1
ATOM 1289 C C . LEU A 1 161 ? -9.604 -8.207 26.821 1.00 42.25 161 LEU A C 1
ATOM 1291 O O . LEU A 1 161 ? -8.598 -7.926 26.171 1.00 42.25 161 LEU A O 1
ATOM 1295 N N . GLU A 1 162 ? -10.184 -9.395 26.914 1.00 46.44 162 GLU A N 1
ATOM 1296 C CA . GLU A 1 162 ? -9.761 -10.734 26.512 1.00 46.44 162 GLU A CA 1
ATOM 1297 C C . GLU A 1 162 ? -9.257 -10.901 25.069 1.00 46.44 162 GLU A C 1
ATOM 1299 O O . GLU A 1 162 ? -9.550 -10.135 24.150 1.00 46.44 162 GLU A O 1
ATOM 1304 N N . PHE A 1 163 ? -8.427 -11.931 24.918 1.00 49.78 163 PHE A N 1
ATOM 1305 C CA . PHE A 1 163 ? -7.320 -12.038 23.971 1.00 49.78 163 PHE A CA 1
ATOM 1306 C C . PHE A 1 163 ? -7.673 -12.723 22.631 1.00 49.78 163 PHE A C 1
ATOM 1308 O O . PHE A 1 163 ? -6.783 -12.932 21.811 1.00 49.78 163 PHE A O 1
ATOM 1315 N N . ASP A 1 164 ? -8.945 -13.012 22.343 1.00 59.50 164 ASP A N 1
ATOM 1316 C CA . ASP A 1 164 ? -9.325 -13.779 21.139 1.00 59.50 164 ASP A CA 1
ATOM 1317 C C . ASP A 1 164 ? -9.508 -12.917 19.880 1.00 59.50 164 ASP A C 1
ATOM 1319 O O . ASP A 1 164 ? -9.018 -13.258 18.804 1.00 59.50 164 ASP A O 1
ATOM 1323 N N . ILE A 1 165 ? -10.101 -11.724 20.005 1.00 74.19 165 ILE A N 1
ATOM 1324 C CA . ILE A 1 165 ? -10.263 -10.786 18.872 1.00 74.19 165 ILE A CA 1
ATOM 1325 C C . ILE A 1 165 ? -8.896 -10.277 18.388 1.00 74.19 165 ILE A C 1
ATOM 1327 O O . ILE A 1 165 ? -8.706 -9.967 17.211 1.00 74.19 165 ILE A O 1
ATOM 1331 N N . ALA A 1 166 ? -7.919 -10.189 19.293 1.00 75.44 166 ALA A N 1
ATOM 1332 C CA . ALA A 1 166 ? -6.581 -9.722 18.963 1.00 75.44 166 ALA A CA 1
ATOM 1333 C C . ALA A 1 166 ? -5.848 -10.661 17.997 1.00 75.44 166 ALA A C 1
ATOM 1335 O O . ALA A 1 166 ? -5.119 -10.166 17.138 1.00 75.44 166 ALA A O 1
ATOM 1336 N N . ARG A 1 167 ? -6.076 -11.979 18.087 1.00 81.56 167 ARG A N 1
ATOM 1337 C CA . ARG A 1 167 ? -5.487 -12.966 17.172 1.00 81.56 167 ARG A CA 1
ATOM 1338 C C . ARG A 1 167 ? -6.026 -12.799 15.752 1.00 81.56 167 ARG A C 1
ATOM 1340 O O . ARG A 1 167 ? -5.235 -12.680 14.822 1.00 81.56 167 ARG A O 1
ATOM 1347 N N . ASP A 1 168 ? -7.346 -12.675 15.610 1.00 84.94 168 ASP A N 1
ATOM 1348 C CA . ASP A 1 168 ? -7.993 -12.408 14.319 1.00 84.94 168 ASP A CA 1
ATOM 1349 C C . AS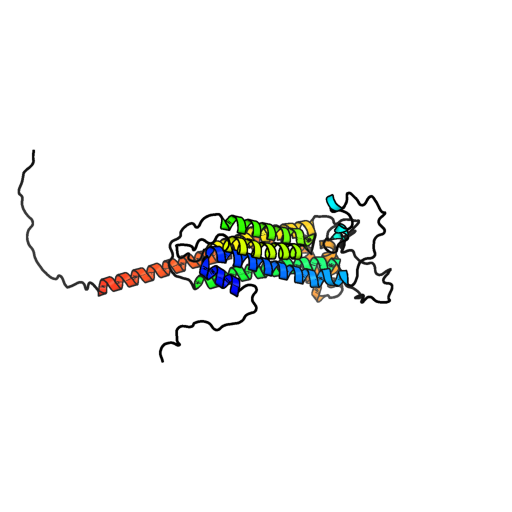P A 1 168 ? -7.486 -11.092 13.694 1.00 84.94 168 ASP A C 1
ATOM 1351 O O . ASP A 1 168 ? -7.226 -11.013 12.494 1.00 84.94 168 ASP A O 1
ATOM 1355 N N . VAL A 1 169 ? -7.317 -10.033 14.497 1.00 86.12 169 VAL A N 1
ATOM 1356 C CA . VAL A 1 169 ? -6.775 -8.754 14.005 1.00 86.12 169 VAL A CA 1
ATOM 1357 C C . VAL A 1 169 ? -5.292 -8.860 13.645 1.00 86.12 169 VAL A C 1
ATOM 1359 O O . VAL A 1 169 ? -4.857 -8.239 12.676 1.00 86.12 169 VAL A O 1
ATOM 1362 N N . LEU A 1 170 ? -4.504 -9.632 14.392 1.00 85.62 170 LEU A N 1
ATOM 1363 C CA . LEU A 1 170 ? -3.092 -9.839 14.086 1.00 85.62 170 LEU A CA 1
ATOM 1364 C C . LEU A 1 170 ? -2.914 -10.585 12.761 1.00 85.62 170 LEU A C 1
ATOM 1366 O O . LEU A 1 170 ? -2.061 -10.200 11.964 1.00 85.62 170 LEU A O 1
ATOM 1370 N N . GLU A 1 171 ? -3.761 -11.577 12.479 1.00 89.12 171 GLU A N 1
ATOM 1371 C CA . GLU A 1 171 ? -3.770 -12.267 11.186 1.00 89.12 171 GLU A CA 1
ATOM 1372 C C . GLU A 1 171 ? -4.136 -11.314 10.036 1.00 89.12 171 GLU A C 1
ATOM 1374 O O . GLU A 1 171 ? -3.522 -11.349 8.968 1.00 89.12 171 GLU A O 1
ATOM 1379 N N . LEU A 1 172 ? -5.082 -10.395 10.261 1.00 91.25 172 LEU A N 1
ATOM 1380 C CA . LEU A 1 172 ? -5.396 -9.335 9.299 1.00 91.25 172 LEU A CA 1
ATOM 1381 C C . LEU A 1 172 ? -4.193 -8.415 9.030 1.00 91.25 172 LEU A C 1
ATOM 1383 O O . LEU A 1 172 ? -3.944 -8.053 7.879 1.00 91.25 172 LEU A O 1
ATOM 1387 N N . ILE A 1 173 ? -3.450 -8.036 10.077 1.00 91.62 173 ILE A N 1
ATOM 1388 C CA . ILE A 1 173 ? -2.229 -7.220 9.963 1.00 91.62 173 ILE A CA 1
ATOM 1389 C C . ILE A 1 173 ? -1.151 -7.981 9.189 1.00 91.62 173 ILE A C 1
ATOM 1391 O O . ILE A 1 173 ? -0.534 -7.407 8.296 1.00 91.62 173 ILE A O 1
ATOM 1395 N N . TYR A 1 174 ? -0.965 -9.268 9.480 1.00 91.50 174 TYR A N 1
ATOM 1396 C CA . TYR A 1 174 ? -0.028 -10.135 8.768 1.00 91.50 174 TYR A CA 1
ATOM 1397 C C . TYR A 1 174 ? -0.393 -10.296 7.282 1.00 91.50 174 TYR A C 1
ATOM 1399 O O . TYR A 1 174 ? 0.456 -10.188 6.399 1.00 91.50 174 TYR A O 1
ATOM 1407 N N . GLY A 1 175 ? -1.677 -10.476 6.967 1.00 92.62 175 GLY A N 1
ATOM 1408 C CA . GLY A 1 175 ? -2.136 -10.478 5.578 1.00 92.62 175 GLY A CA 1
ATOM 1409 C C . GLY A 1 175 ? -1.818 -9.157 4.871 1.00 92.62 175 GLY A C 1
ATOM 1410 O O . GLY A 1 175 ? -1.360 -9.155 3.732 1.00 92.62 175 GLY A O 1
ATOM 1411 N N . GLN A 1 176 ? -1.993 -8.026 5.563 1.00 94.44 176 GLN A N 1
ATOM 1412 C CA . GLN A 1 176 ? -1.669 -6.714 5.007 1.00 94.44 176 GLN A CA 1
ATOM 1413 C C . GLN A 1 176 ? -0.162 -6.504 4.806 1.00 94.44 176 GLN A C 1
ATOM 1415 O O . GLN A 1 176 ? 0.221 -5.928 3.786 1.00 94.44 176 GLN A O 1
ATOM 1420 N N . THR A 1 177 ? 0.693 -6.974 5.728 1.00 93.44 177 THR A N 1
ATOM 1421 C CA . THR A 1 177 ? 2.152 -6.905 5.539 1.00 93.44 177 THR A CA 1
ATOM 1422 C C . THR A 1 177 ? 2.553 -7.649 4.287 1.00 93.44 177 THR A C 1
ATOM 1424 O O . THR A 1 177 ? 3.261 -7.084 3.462 1.00 93.44 177 THR A O 1
ATOM 1427 N N . LEU A 1 178 ? 2.070 -8.880 4.109 1.00 93.00 178 LEU A N 1
ATOM 1428 C CA . LEU A 1 178 ? 2.406 -9.691 2.940 1.00 93.00 178 LEU A CA 1
ATOM 1429 C C . LEU A 1 178 ? 2.040 -9.004 1.623 1.00 93.00 178 LEU A C 1
ATOM 1431 O O . LEU A 1 178 ? 2.816 -9.082 0.677 1.00 93.00 178 LEU A O 1
ATOM 1435 N N . VAL A 1 179 ? 0.920 -8.278 1.566 1.00 95.38 179 VAL A N 1
ATOM 1436 C CA . VAL A 1 179 ? 0.577 -7.484 0.378 1.00 95.38 179 VAL A CA 1
ATOM 1437 C C . VAL A 1 179 ? 1.613 -6.391 0.127 1.00 95.38 179 VAL A C 1
ATOM 1439 O O . VAL A 1 179 ? 2.060 -6.240 -1.003 1.00 95.38 179 VAL A O 1
ATOM 1442 N N . TRP A 1 180 ? 2.035 -5.647 1.151 1.00 94.62 180 TRP A N 1
ATOM 1443 C CA . TRP A 1 180 ? 3.047 -4.597 0.982 1.00 94.62 180 TRP A CA 1
ATOM 1444 C C . TRP A 1 180 ? 4.430 -5.138 0.614 1.00 94.62 180 TRP A C 1
ATOM 1446 O O . TRP A 1 180 ? 5.120 -4.525 -0.192 1.00 94.62 180 TRP A O 1
ATOM 1456 N N . PHE A 1 181 ? 4.824 -6.289 1.156 1.00 92.56 181 PHE A N 1
ATOM 1457 C CA . PHE A 1 181 ? 6.047 -6.978 0.742 1.00 92.56 181 PHE A CA 1
ATOM 1458 C C . PHE A 1 181 ? 5.944 -7.496 -0.700 1.00 92.56 181 PHE A C 1
ATOM 1460 O O . PHE A 1 181 ? 6.881 -7.368 -1.484 1.00 92.56 181 PHE A O 1
ATOM 1467 N N . GLY A 1 182 ? 4.803 -8.088 -1.053 1.00 92.38 182 GLY A N 1
ATOM 1468 C CA . GLY A 1 182 ? 4.617 -8.800 -2.310 1.00 92.38 182 GLY A CA 1
ATOM 1469 C C . GLY A 1 182 ? 4.221 -7.924 -3.496 1.00 92.38 182 GLY A C 1
ATOM 1470 O O . GLY A 1 182 ? 4.440 -8.342 -4.629 1.00 92.38 182 GLY A O 1
ATOM 1471 N N . VAL A 1 183 ? 3.677 -6.718 -3.287 1.00 94.00 183 VAL A N 1
ATOM 1472 C CA . VAL A 1 183 ? 3.197 -5.846 -4.381 1.00 94.00 183 VAL A CA 1
ATOM 1473 C C . VAL A 1 183 ? 4.304 -5.490 -5.380 1.00 94.00 183 VAL A C 1
ATOM 1475 O O . VAL A 1 183 ? 4.020 -5.298 -6.556 1.00 94.00 183 VAL A O 1
ATOM 1478 N N . LEU A 1 184 ? 5.571 -5.485 -4.943 1.00 92.31 184 LEU A N 1
ATOM 1479 C CA . LEU A 1 184 ? 6.730 -5.316 -5.824 1.00 92.31 184 LEU A CA 1
ATOM 1480 C C . LEU A 1 184 ? 6.905 -6.481 -6.811 1.00 92.31 184 LEU A C 1
ATOM 1482 O O . LEU A 1 184 ? 7.425 -6.266 -7.899 1.00 92.31 184 LEU A O 1
ATOM 1486 N N . PHE A 1 185 ? 6.506 -7.700 -6.453 1.00 90.94 185 PHE A N 1
ATOM 1487 C CA . PHE A 1 185 ? 6.661 -8.903 -7.282 1.00 90.94 185 PHE A CA 1
ATOM 1488 C C . PHE A 1 185 ? 5.364 -9.320 -7.980 1.00 90.94 185 PHE A C 1
ATOM 1490 O O . PHE A 1 185 ? 5.397 -10.000 -9.003 1.00 90.94 185 PHE A O 1
ATOM 1497 N N . SER A 1 186 ? 4.220 -8.937 -7.422 1.00 92.19 186 SER A N 1
ATOM 1498 C CA . SER A 1 186 ? 2.901 -9.251 -7.953 1.00 92.19 186 SER A CA 1
ATOM 1499 C C . SER A 1 186 ? 1.961 -8.065 -7.703 1.00 92.19 186 SER A C 1
ATOM 1501 O O . SER A 1 186 ? 1.290 -8.025 -6.664 1.00 92.19 186 SER A O 1
ATOM 1503 N N . PRO A 1 187 ? 1.877 -7.092 -8.630 1.00 92.25 187 PRO A N 1
ATOM 1504 C CA . PRO A 1 187 ? 1.088 -5.867 -8.450 1.00 92.25 187 PRO A CA 1
ATOM 1505 C C . PRO A 1 187 ? -0.421 -6.119 -8.295 1.00 92.25 187 PRO A C 1
ATOM 1507 O O . PRO A 1 187 ? -1.142 -5.251 -7.804 1.00 92.25 187 PRO A O 1
ATOM 1510 N N . LEU A 1 188 ? -0.901 -7.318 -8.651 1.00 92.38 188 LEU A N 1
ATOM 1511 C CA . LEU A 1 188 ? -2.297 -7.741 -8.509 1.00 92.38 188 LEU A CA 1
ATOM 1512 C C . LEU A 1 188 ? -2.628 -8.371 -7.137 1.00 92.38 188 LEU A C 1
ATOM 1514 O O . LEU A 1 188 ? -3.789 -8.673 -6.865 1.00 92.38 188 LEU A O 1
ATOM 1518 N N . LEU A 1 189 ? -1.649 -8.530 -6.234 1.00 93.44 189 LEU A N 1
ATOM 1519 C CA . LEU A 1 189 ? -1.875 -9.035 -4.865 1.00 93.44 189 LEU A CA 1
ATOM 1520 C C . LEU A 1 189 ? -2.952 -8.273 -4.072 1.00 93.44 189 LEU A C 1
ATOM 1522 O O . LEU A 1 189 ? -3.731 -8.927 -3.371 1.00 93.44 189 LEU A O 1
ATOM 1526 N N . PRO A 1 190 ? -3.070 -6.932 -4.176 1.00 95.25 190 PRO A N 1
ATOM 1527 C CA . PRO A 1 190 ? -4.158 -6.204 -3.534 1.00 95.25 190 PRO A CA 1
ATOM 1528 C C . PRO A 1 190 ? -5.549 -6.700 -3.960 1.00 95.25 190 PRO A C 1
ATOM 1530 O O . PRO A 1 190 ? -6.453 -6.704 -3.131 1.00 95.25 190 PRO A O 1
ATOM 1533 N N . ALA A 1 191 ? -5.729 -7.180 -5.199 1.00 94.81 191 ALA A N 1
ATOM 1534 C CA . ALA A 1 191 ? -7.003 -7.735 -5.667 1.00 94.81 191 ALA A CA 1
ATOM 1535 C C . ALA A 1 191 ? -7.356 -9.048 -4.954 1.00 94.81 191 ALA A C 1
ATOM 1537 O O . ALA A 1 191 ? -8.477 -9.218 -4.471 1.00 94.81 191 ALA A O 1
ATOM 1538 N N . VAL A 1 192 ? -6.377 -9.947 -4.813 1.00 94.06 192 VAL A N 1
ATOM 1539 C CA . VAL A 1 192 ? -6.537 -11.201 -4.059 1.00 94.06 192 VAL A CA 1
ATOM 1540 C C . VAL A 1 192 ? -6.892 -10.898 -2.601 1.00 94.06 192 VAL A C 1
ATOM 1542 O O . VAL A 1 192 ? -7.812 -11.495 -2.038 1.00 94.06 192 VAL A O 1
ATOM 1545 N N . GLN A 1 193 ? -6.223 -9.910 -2.001 1.00 95.00 193 GLN A N 1
ATOM 1546 C CA . GLN A 1 193 ? -6.510 -9.489 -0.634 1.00 95.00 193 GLN A CA 1
ATOM 1547 C C . GLN A 1 193 ? -7.899 -8.851 -0.492 1.00 95.00 193 GLN A C 1
ATOM 1549 O O . GLN A 1 193 ? -8.566 -9.093 0.512 1.00 95.00 193 GLN A O 1
ATOM 1554 N N . ILE A 1 194 ? -8.379 -8.085 -1.480 1.00 95.88 194 ILE A N 1
ATOM 1555 C CA . ILE A 1 194 ? -9.765 -7.584 -1.508 1.00 95.88 194 ILE A CA 1
ATOM 1556 C C . ILE A 1 194 ? -10.741 -8.760 -1.448 1.00 95.88 194 ILE A C 1
ATOM 1558 O O . ILE A 1 194 ? -11.618 -8.756 -0.585 1.00 95.88 194 ILE A O 1
ATOM 1562 N N . GLY A 1 195 ? -10.552 -9.780 -2.292 1.00 94.88 195 GLY A N 1
ATOM 1563 C CA . GLY A 1 195 ? -11.368 -10.996 -2.290 1.00 94.88 195 GLY A CA 1
ATOM 1564 C C . GLY A 1 195 ? -11.366 -11.697 -0.930 1.00 94.88 195 GLY A C 1
ATOM 1565 O O . GLY A 1 195 ? -12.432 -11.936 -0.359 1.00 94.88 195 GLY A O 1
ATOM 1566 N N . LYS A 1 196 ? -10.178 -11.932 -0.350 1.00 93.94 196 LYS A N 1
ATOM 1567 C CA . LYS A 1 196 ? -10.028 -12.524 0.993 1.00 93.94 196 LYS A CA 1
ATOM 1568 C C . LYS A 1 196 ? -10.769 -11.711 2.055 1.00 93.94 196 LYS A C 1
ATOM 1570 O O . LYS A 1 196 ? -11.506 -12.282 2.853 1.00 93.94 196 LYS A O 1
ATOM 1575 N N . LEU A 1 197 ? -10.589 -10.391 2.083 1.00 93.44 197 LEU A N 1
ATOM 1576 C CA . LEU A 1 197 ? -11.217 -9.517 3.077 1.00 93.44 197 LEU A CA 1
ATOM 1577 C C . LEU A 1 197 ? -12.737 -9.462 2.914 1.00 93.44 197 LEU A C 1
ATOM 1579 O O . LEU A 1 197 ? -13.451 -9.427 3.916 1.00 93.44 197 LEU A O 1
ATOM 1583 N N . PHE A 1 198 ? -13.238 -9.476 1.679 1.00 93.38 198 PHE A N 1
ATOM 1584 C CA . PHE A 1 198 ? -14.670 -9.500 1.405 1.00 93.38 198 PHE A CA 1
ATOM 1585 C C . PHE A 1 198 ? -15.286 -10.813 1.898 1.00 93.38 198 PHE A C 1
ATOM 1587 O O . PHE A 1 198 ? -16.208 -10.782 2.709 1.00 93.38 198 PHE A O 1
ATOM 1594 N N . LEU A 1 199 ? -14.720 -11.960 1.513 1.00 93.00 199 LEU A N 1
ATOM 1595 C CA . LEU A 1 199 ? -15.163 -13.273 1.992 1.00 93.00 199 LEU A CA 1
ATOM 1596 C C . LEU A 1 199 ? -15.107 -13.360 3.520 1.00 93.00 199 LEU A C 1
ATOM 1598 O O . LEU A 1 199 ? -16.090 -13.729 4.159 1.00 93.00 199 LEU A O 1
ATOM 1602 N N . LEU A 1 200 ? -13.991 -12.943 4.119 1.00 91.50 200 LEU A N 1
ATOM 1603 C CA . LEU A 1 200 ? -13.806 -12.947 5.567 1.00 91.50 200 LEU A CA 1
ATOM 1604 C C . LEU A 1 200 ? -14.843 -12.076 6.288 1.00 91.50 200 LEU A C 1
ATOM 1606 O O . LEU A 1 200 ? -15.336 -12.470 7.345 1.00 91.50 200 LEU A O 1
ATOM 1610 N N . PHE A 1 201 ? -15.216 -10.925 5.717 1.00 90.31 201 PHE A N 1
ATOM 1611 C CA . PHE A 1 201 ? -16.273 -10.075 6.264 1.00 90.31 201 PHE A CA 1
ATOM 1612 C C . PHE A 1 201 ? -17.608 -10.822 6.345 1.00 90.31 201 PHE A C 1
ATOM 1614 O O . PHE A 1 201 ? -18.246 -10.810 7.400 1.00 90.31 201 PHE A O 1
ATOM 1621 N N . TYR A 1 202 ? -18.020 -11.494 5.265 1.00 89.12 202 TYR A N 1
ATOM 1622 C CA . TYR A 1 202 ? -19.283 -12.237 5.234 1.00 89.12 202 TYR A CA 1
ATOM 1623 C C . TYR A 1 202 ? -19.242 -13.495 6.099 1.00 89.12 202 TYR A C 1
ATOM 1625 O O . TYR A 1 202 ? -20.192 -13.723 6.845 1.00 89.12 202 TYR A O 1
ATOM 1633 N N . PHE A 1 203 ? -18.147 -14.259 6.086 1.00 89.12 203 PHE A N 1
ATOM 1634 C CA . PHE A 1 203 ? -17.998 -15.439 6.941 1.00 89.12 203 PHE A CA 1
ATOM 1635 C C . PHE A 1 203 ? -18.047 -15.078 8.425 1.00 89.12 203 PHE A C 1
ATOM 1637 O O . PHE A 1 203 ? -18.840 -15.653 9.170 1.00 89.12 203 PHE A O 1
ATOM 1644 N N . LYS A 1 204 ? -17.265 -14.084 8.869 1.00 84.75 204 LYS A N 1
ATOM 1645 C CA . LYS A 1 204 ? -17.266 -13.652 10.276 1.00 84.75 204 LYS A CA 1
ATOM 1646 C C . LYS A 1 204 ? -18.597 -13.011 10.669 1.00 84.75 204 LYS A C 1
ATOM 1648 O O . LYS A 1 204 ? -19.065 -13.242 11.779 1.00 84.75 204 LYS A O 1
ATOM 1653 N N . LYS A 1 205 ? -19.251 -12.267 9.768 1.00 84.44 205 LYS A N 1
ATOM 1654 C CA . LYS A 1 205 ? -20.622 -11.778 9.989 1.00 84.44 205 LYS A CA 1
ATOM 1655 C C . LYS A 1 205 ? -21.591 -12.944 10.187 1.00 84.44 205 LYS A C 1
ATOM 1657 O O . LYS A 1 205 ? -22.350 -12.925 11.147 1.00 84.44 205 LYS A O 1
ATOM 1662 N N . SER A 1 206 ? -21.574 -13.935 9.298 1.00 82.56 206 SER A N 1
ATOM 1663 C CA . SER A 1 206 ? -22.473 -15.090 9.374 1.00 82.56 206 SER A CA 1
ATOM 1664 C C . SER A 1 206 ? -22.237 -15.887 10.652 1.00 82.56 206 SER A C 1
ATOM 1666 O O . SER A 1 206 ? -23.183 -16.170 11.371 1.00 82.56 206 SER A O 1
ATOM 1668 N N . SER A 1 207 ? -20.977 -16.159 10.995 1.00 82.00 207 SER A N 1
ATOM 1669 C CA . SER A 1 207 ? -20.604 -16.862 12.225 1.00 82.00 207 SER A CA 1
ATOM 1670 C C . SER A 1 207 ? -21.117 -16.151 13.486 1.00 82.00 207 SER A C 1
ATOM 1672 O O . SER A 1 207 ? -21.682 -16.797 14.366 1.00 82.00 207 SER A O 1
ATOM 1674 N N . LEU A 1 208 ? -21.022 -14.818 13.547 1.00 77.12 208 LEU A N 1
ATOM 1675 C CA . LEU A 1 208 ? -21.577 -14.037 14.661 1.00 77.12 208 LEU A CA 1
ATOM 1676 C C . LEU A 1 208 ? -23.105 -14.071 14.713 1.00 77.12 208 LEU A C 1
ATOM 1678 O O . LEU A 1 208 ? -23.678 -14.116 15.796 1.00 77.12 208 LEU A O 1
ATOM 1682 N N . MET A 1 209 ? -23.757 -14.050 13.550 1.00 75.62 209 MET A N 1
ATOM 1683 C CA . MET A 1 209 ? -25.215 -14.106 13.437 1.00 75.62 209 MET A CA 1
ATOM 1684 C C . MET A 1 209 ? -25.777 -15.528 13.566 1.00 75.62 209 MET A C 1
ATOM 1686 O O . MET A 1 209 ? -26.988 -15.670 1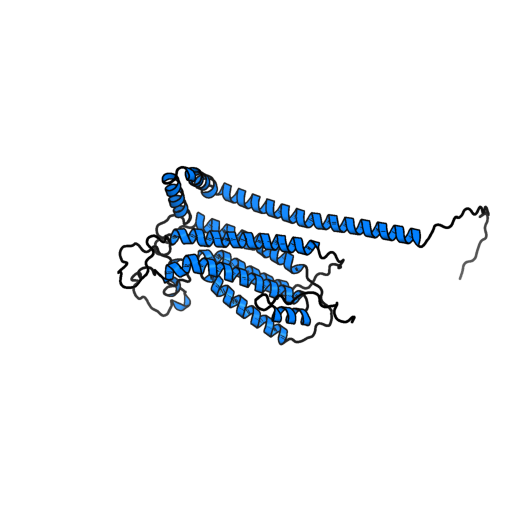3.595 1.00 75.62 209 MET A O 1
ATOM 1690 N N . MET A 1 210 ? -24.955 -16.578 13.609 1.00 71.62 210 MET A N 1
ATOM 1691 C CA . MET A 1 210 ? -25.405 -17.958 13.848 1.00 71.62 210 MET A CA 1
ATOM 1692 C C . MET A 1 210 ? -25.195 -18.370 15.308 1.00 71.62 210 MET A C 1
ATOM 1694 O O . MET A 1 210 ? -26.043 -19.044 15.881 1.00 71.62 210 MET A O 1
ATOM 1698 N N . ASN A 1 211 ? -24.135 -17.881 15.957 1.00 70.75 211 ASN A N 1
ATOM 1699 C CA . ASN A 1 211 ? -23.869 -18.100 17.383 1.00 70.75 211 ASN A CA 1
ATOM 1700 C C . ASN A 1 211 ? -24.664 -17.140 18.296 1.00 70.75 211 ASN A C 1
ATOM 1702 O O . ASN A 1 211 ? -24.106 -16.611 19.256 1.00 70.75 211 ASN A O 1
ATOM 1706 N N . PHE A 1 212 ? -25.947 -16.880 18.000 1.00 57.59 212 PHE A N 1
ATOM 1707 C CA . PHE A 1 212 ? -26.803 -15.928 18.730 1.00 57.59 212 PHE A CA 1
ATOM 1708 C C . PHE A 1 212 ? -26.854 -16.229 20.239 1.00 57.59 212 PHE A C 1
ATOM 1710 O O . PHE A 1 212 ? -27.698 -16.974 20.728 1.00 57.59 212 PHE A O 1
ATOM 1717 N N . GLN A 1 213 ? -25.986 -15.579 21.006 1.00 55.41 213 GLN A N 1
ATOM 1718 C CA . GLN A 1 213 ? -26.194 -15.334 22.424 1.00 55.41 213 GLN A CA 1
ATOM 1719 C C . GLN A 1 213 ? -26.173 -13.819 22.632 1.00 55.41 213 GLN A C 1
ATOM 1721 O O . GLN A 1 213 ? -25.119 -13.196 22.479 1.00 55.41 213 GLN A O 1
ATOM 1726 N N . PRO A 1 214 ? -27.326 -13.196 22.940 1.00 49.09 214 PRO A N 1
ATOM 1727 C CA . PRO A 1 214 ? -27.382 -11.778 23.259 1.00 49.09 214 PRO A CA 1
ATOM 1728 C C . PRO A 1 214 ? -26.439 -11.487 24.437 1.00 49.09 214 PRO A C 1
ATOM 1730 O O . PRO A 1 214 ? -26.574 -12.115 25.494 1.00 49.09 214 PRO A O 1
ATOM 1733 N N . PRO A 1 215 ? -25.469 -10.568 24.297 1.00 44.78 215 PRO A N 1
ATOM 1734 C CA . PRO A 1 215 ? -24.524 -10.289 25.365 1.00 44.78 215 PRO A CA 1
ATOM 1735 C C . PRO A 1 215 ? -25.266 -9.679 26.560 1.00 44.78 215 PRO A C 1
ATOM 1737 O O . PRO A 1 215 ? -25.838 -8.597 26.473 1.00 44.78 215 PRO A O 1
ATOM 1740 N N . ARG A 1 216 ? -25.231 -10.359 27.714 1.00 50.06 216 ARG A N 1
ATOM 1741 C CA . ARG A 1 216 ? -25.907 -9.936 28.960 1.00 50.06 216 ARG A CA 1
ATOM 1742 C C . ARG A 1 216 ? -25.301 -8.690 29.624 1.00 50.06 216 ARG A C 1
ATOM 1744 O O . ARG A 1 216 ? -25.783 -8.259 30.665 1.00 50.06 216 ARG A O 1
ATOM 1751 N N . LYS A 1 217 ? -24.224 -8.120 29.075 1.00 47.69 217 LYS A N 1
ATOM 1752 C CA . LYS A 1 217 ? -23.554 -6.933 29.622 1.00 47.69 217 LYS A CA 1
ATOM 1753 C C . LYS A 1 217 ? -23.311 -5.904 28.528 1.00 47.69 217 LYS A C 1
ATOM 1755 O O . LYS A 1 217 ? -22.717 -6.199 27.496 1.00 47.69 217 LYS A O 1
ATOM 1760 N N . HIS A 1 218 ? -23.724 -4.676 28.809 1.00 40.06 218 HIS A N 1
ATOM 1761 C CA . HIS A 1 218 ? -23.436 -3.476 28.027 1.00 40.06 218 HIS A CA 1
ATOM 1762 C C . HIS A 1 218 ? -21.913 -3.284 27.911 1.00 40.06 218 HIS A C 1
ATOM 1764 O O . HIS A 1 218 ? -21.234 -2.921 28.873 1.00 40.06 218 HIS A O 1
ATOM 1770 N N . TRP A 1 219 ? -21.373 -3.575 26.727 1.00 46.06 219 TRP A N 1
ATOM 1771 C CA . TRP A 1 219 ? -19.947 -3.498 26.414 1.00 46.06 219 TRP A CA 1
ATOM 1772 C C . TRP A 1 219 ? -19.574 -2.123 25.820 1.00 46.06 219 TRP A C 1
ATOM 1774 O O . TRP A 1 219 ? -20.034 -1.764 24.729 1.00 46.06 219 TRP A O 1
ATOM 1784 N N . ARG A 1 220 ? -18.710 -1.351 26.503 1.00 45.16 220 ARG A N 1
ATOM 1785 C CA . ARG A 1 220 ? -18.243 -0.014 26.064 1.00 45.16 220 ARG A CA 1
ATOM 1786 C C . ARG A 1 220 ? -16.851 -0.047 25.401 1.00 45.16 220 ARG A C 1
ATOM 1788 O O . ARG A 1 220 ? -16.046 -0.937 25.648 1.00 45.16 220 ARG A O 1
ATOM 1795 N N . ALA A 1 221 ? -16.621 0.939 24.528 1.00 45.88 221 ALA A N 1
ATOM 1796 C CA . ALA A 1 221 ? -15.629 0.967 23.447 1.00 45.88 221 ALA A CA 1
ATOM 1797 C C . ALA A 1 221 ? -14.172 0.697 23.839 1.00 45.88 221 ALA A C 1
ATOM 1799 O O . ALA A 1 221 ? -13.620 1.267 24.776 1.00 45.88 221 ALA A O 1
ATOM 1800 N N . THR A 1 222 ? -13.536 -0.157 23.037 1.00 52.34 222 THR A N 1
ATOM 1801 C CA . THR A 1 222 ? -12.235 -0.749 23.317 1.00 52.34 222 THR A CA 1
ATOM 1802 C C . THR A 1 222 ? -11.066 0.091 22.774 1.00 52.34 222 THR A C 1
ATOM 1804 O O . THR A 1 222 ? -10.927 0.303 21.568 1.00 52.34 222 THR A O 1
ATOM 1807 N N . GLN A 1 223 ? -10.136 0.451 23.665 1.00 52.25 223 GLN A N 1
ATOM 1808 C CA . GLN A 1 223 ? -8.792 1.013 23.413 1.00 52.25 223 GLN A CA 1
ATOM 1809 C C . GLN A 1 223 ? -7.936 0.208 22.394 1.00 52.25 223 GLN A C 1
ATOM 1811 O O . GLN A 1 223 ? -6.951 0.712 21.850 1.00 52.25 223 GLN A O 1
ATOM 1816 N N . MET A 1 224 ? -8.337 -1.029 22.080 1.00 56.19 224 MET A N 1
ATOM 1817 C CA . MET A 1 224 ? -7.676 -1.973 21.168 1.00 56.19 224 MET A CA 1
ATOM 1818 C C . MET A 1 224 ? -7.409 -1.413 19.762 1.00 56.19 224 MET A C 1
ATOM 1820 O O . MET A 1 224 ? -6.357 -1.654 19.175 1.00 56.19 224 MET A O 1
ATOM 1824 N N . SER A 1 225 ? -8.318 -0.606 19.207 1.00 63.94 225 SER A N 1
ATOM 1825 C CA . SER A 1 225 ? -8.173 -0.148 17.821 1.00 63.94 225 SER A CA 1
ATOM 1826 C C . SER A 1 225 ? -7.013 0.847 17.628 1.00 63.94 225 SER A C 1
ATOM 1828 O O . SER A 1 225 ? -6.607 1.085 16.493 1.00 63.94 225 SER A O 1
ATOM 1830 N N . THR A 1 226 ? -6.493 1.483 18.681 1.00 66.88 226 THR A N 1
ATOM 1831 C CA . THR A 1 226 ? -5.322 2.378 18.570 1.00 66.88 226 THR A CA 1
ATOM 1832 C C . THR A 1 226 ? -4.029 1.574 18.598 1.00 66.88 226 THR A C 1
ATOM 1834 O O . THR A 1 226 ? -3.154 1.827 17.777 1.00 66.88 226 THR A O 1
ATOM 1837 N N . PHE A 1 227 ? -3.946 0.556 19.461 1.00 70.94 227 PHE A N 1
ATOM 1838 C CA . PHE A 1 227 ? -2.823 -0.382 19.492 1.00 70.94 227 PHE A CA 1
ATOM 1839 C C . PHE A 1 227 ? -2.635 -1.078 18.140 1.00 70.94 227 PHE A C 1
ATOM 1841 O O . PHE A 1 227 ? -1.534 -1.060 17.606 1.00 70.94 227 PHE A O 1
ATOM 1848 N N . PHE A 1 228 ? -3.708 -1.583 17.524 1.00 75.94 228 PHE A N 1
ATOM 1849 C CA . PHE A 1 228 ? -3.610 -2.232 16.212 1.00 75.94 228 PHE A CA 1
ATOM 1850 C C . PHE A 1 228 ? -3.189 -1.289 15.083 1.00 75.94 228 PHE A C 1
ATOM 1852 O O . PHE A 1 228 ? -2.477 -1.710 14.182 1.00 75.94 228 PHE A O 1
ATOM 1859 N N . ILE A 1 229 ? -3.576 -0.008 15.126 1.00 75.94 229 ILE A N 1
ATOM 1860 C CA . ILE A 1 229 ? -3.092 0.981 14.147 1.00 75.94 229 ILE A CA 1
ATOM 1861 C C . ILE A 1 229 ? -1.605 1.277 14.378 1.00 75.94 229 ILE A C 1
ATOM 1863 O O . ILE A 1 229 ? -0.860 1.367 13.406 1.00 75.94 229 ILE A O 1
ATOM 1867 N N . LYS A 1 230 ? -1.155 1.372 15.640 1.00 73.06 230 LYS A N 1
ATOM 1868 C CA . LYS A 1 230 ? 0.279 1.472 15.960 1.00 73.06 230 LYS A CA 1
ATOM 1869 C C . LYS A 1 230 ? 1.021 0.229 15.438 1.00 73.06 230 LYS A C 1
ATOM 1871 O O . LYS A 1 230 ? 2.006 0.366 14.729 1.00 73.06 230 LYS A O 1
ATOM 1876 N N . LEU A 1 231 ? 0.514 -0.972 15.695 1.00 80.56 231 LEU A N 1
ATOM 1877 C CA . LEU A 1 231 ? 1.130 -2.220 15.240 1.00 80.56 231 LEU A CA 1
ATOM 1878 C C . LEU A 1 231 ? 1.167 -2.348 13.705 1.00 80.56 231 LEU A C 1
ATOM 1880 O O . LEU A 1 231 ? 2.156 -2.812 13.151 1.00 80.56 231 LEU A O 1
ATOM 1884 N N . LEU A 1 232 ? 0.121 -1.896 13.012 1.00 84.00 232 LEU A N 1
ATOM 1885 C CA . LEU A 1 232 ? 0.069 -1.871 11.548 1.00 84.00 232 LEU A CA 1
ATOM 1886 C C . LEU A 1 232 ? 1.083 -0.878 10.951 1.00 84.00 232 LEU A C 1
ATOM 1888 O O . LEU A 1 232 ? 1.664 -1.136 9.903 1.00 84.00 232 LEU A O 1
ATOM 1892 N N . PHE A 1 233 ? 1.309 0.261 11.606 1.00 80.88 233 PHE A N 1
ATOM 1893 C CA . PHE A 1 233 ? 2.207 1.294 11.094 1.00 80.88 233 PHE A CA 1
ATOM 1894 C C . PHE A 1 233 ? 3.682 1.043 11.454 1.00 80.88 233 PHE A C 1
ATOM 1896 O O . PHE A 1 233 ? 4.529 1.023 10.566 1.00 80.88 233 PHE A O 1
ATOM 1903 N N . PHE A 1 234 ? 4.001 0.816 12.734 1.00 78.44 234 PHE A N 1
ATOM 1904 C CA . PHE A 1 234 ? 5.389 0.793 13.218 1.00 78.44 234 PHE A CA 1
ATOM 1905 C C . PHE A 1 234 ? 6.181 -0.426 12.727 1.00 78.44 234 PHE A C 1
ATOM 1907 O O . PHE A 1 234 ? 7.072 -0.227 11.910 1.00 78.44 234 PHE A O 1
ATOM 1914 N N . PRO A 1 235 ? 5.902 -1.670 13.159 1.00 79.44 235 PRO A N 1
ATOM 1915 C CA . PRO A 1 235 ? 6.670 -2.823 12.689 1.00 79.44 235 PRO A CA 1
ATOM 1916 C C . PRO A 1 235 ? 6.259 -3.281 11.286 1.00 79.44 235 PRO A C 1
ATOM 1918 O O . PRO A 1 235 ? 7.102 -3.674 10.487 1.00 79.44 235 PRO A O 1
ATOM 1921 N N . SER A 1 236 ? 4.964 -3.226 10.978 1.00 86.69 236 SER A N 1
ATOM 1922 C CA . SER A 1 236 ? 4.390 -3.838 9.780 1.00 86.69 236 SER A CA 1
ATOM 1923 C C . SER A 1 236 ? 4.692 -3.028 8.510 1.00 86.69 236 SER A C 1
ATOM 1925 O O . SER A 1 236 ? 5.395 -3.518 7.625 1.00 86.69 236 SER A O 1
ATOM 1927 N N . PHE A 1 237 ? 4.230 -1.777 8.426 1.00 88.12 237 PHE A N 1
ATOM 1928 C CA . PHE A 1 237 ? 4.455 -0.939 7.245 1.00 88.12 237 PHE A CA 1
ATOM 1929 C C . PHE A 1 237 ? 5.927 -0.544 7.067 1.00 88.12 237 PHE A C 1
ATOM 1931 O O . PHE A 1 237 ? 6.472 -0.696 5.976 1.00 88.12 237 PHE A O 1
ATOM 1938 N N . THR A 1 238 ? 6.597 -0.093 8.134 1.00 85.19 238 THR A N 1
ATOM 1939 C CA . THR A 1 238 ? 8.025 0.271 8.072 1.00 85.19 238 THR A CA 1
ATOM 1940 C C . THR A 1 238 ? 8.900 -0.911 7.659 1.00 85.19 238 THR A C 1
ATOM 1942 O O . THR A 1 238 ? 9.794 -0.743 6.834 1.00 85.19 238 THR A O 1
ATOM 1945 N N . GLY A 1 239 ? 8.639 -2.110 8.195 1.00 87.06 239 GLY A N 1
ATOM 1946 C CA . GLY A 1 239 ? 9.382 -3.318 7.833 1.00 87.06 239 GLY A CA 1
ATOM 1947 C C . GLY A 1 239 ? 9.204 -3.690 6.360 1.00 87.06 239 GLY A C 1
ATOM 1948 O O . GLY A 1 239 ? 10.188 -3.963 5.671 1.00 87.06 239 GLY A O 1
ATOM 1949 N N . ALA A 1 240 ? 7.969 -3.620 5.851 1.00 90.44 240 ALA A N 1
ATOM 1950 C CA . ALA A 1 240 ? 7.687 -3.841 4.433 1.00 90.44 240 ALA A CA 1
ATOM 1951 C C . ALA A 1 240 ? 8.376 -2.795 3.544 1.00 90.44 240 ALA A C 1
ATOM 1953 O O . ALA A 1 240 ? 9.018 -3.152 2.559 1.00 90.44 240 ALA A O 1
ATOM 1954 N N . LEU A 1 241 ? 8.314 -1.514 3.921 1.00 88.88 241 LEU A N 1
ATOM 1955 C CA . LEU A 1 241 ? 8.976 -0.429 3.200 1.00 88.88 241 LEU A CA 1
ATOM 1956 C C . LEU A 1 241 ? 10.497 -0.625 3.149 1.00 88.88 241 LEU A C 1
ATOM 1958 O O . LEU A 1 241 ? 11.089 -0.517 2.078 1.00 88.88 241 LEU A O 1
ATOM 1962 N N . ALA A 1 242 ? 11.126 -0.958 4.279 1.00 86.88 242 ALA A N 1
ATOM 1963 C CA . ALA A 1 242 ? 12.560 -1.223 4.343 1.00 86.88 242 ALA A CA 1
ATOM 1964 C C . ALA A 1 242 ? 12.963 -2.402 3.445 1.00 86.88 242 ALA A C 1
ATOM 1966 O O . ALA A 1 242 ? 13.962 -2.321 2.731 1.00 86.88 242 ALA A O 1
ATOM 1967 N N . CYS A 1 243 ? 12.166 -3.473 3.422 1.00 89.19 243 CYS A N 1
ATOM 1968 C CA . CYS A 1 243 ? 12.419 -4.616 2.550 1.00 89.19 243 CYS A CA 1
ATOM 1969 C C . CYS A 1 243 ? 12.244 -4.279 1.064 1.00 89.19 243 CYS A C 1
ATOM 1971 O O . CYS A 1 243 ? 13.103 -4.630 0.256 1.00 89.19 243 CYS A O 1
ATOM 1973 N N . VAL A 1 244 ? 11.187 -3.557 0.685 1.00 89.38 244 VAL A N 1
ATOM 1974 C CA . VAL A 1 244 ? 10.978 -3.109 -0.703 1.00 89.38 244 VAL A CA 1
ATOM 1975 C C . VAL A 1 244 ? 12.133 -2.212 -1.160 1.00 89.38 244 VAL A C 1
ATOM 1977 O O . VAL A 1 244 ? 12.688 -2.418 -2.236 1.00 89.38 244 VAL A O 1
ATOM 1980 N N . ILE A 1 245 ? 12.584 -1.275 -0.323 1.00 85.62 245 ILE A N 1
ATOM 1981 C CA . ILE A 1 245 ? 13.748 -0.433 -0.636 1.00 85.62 245 ILE A CA 1
ATOM 1982 C C . ILE A 1 245 ? 15.011 -1.289 -0.792 1.00 85.62 245 ILE A C 1
ATOM 1984 O O . ILE A 1 245 ? 15.736 -1.150 -1.778 1.00 85.62 245 ILE A O 1
ATOM 1988 N N . TYR A 1 246 ? 15.266 -2.204 0.147 1.00 86.12 246 TYR A N 1
ATOM 1989 C CA . TYR A 1 246 ? 16.431 -3.087 0.109 1.00 86.12 246 TYR A CA 1
ATOM 1990 C C . TYR A 1 246 ? 16.450 -3.971 -1.145 1.00 86.12 246 TYR A C 1
ATOM 1992 O O . TYR A 1 246 ? 17.490 -4.107 -1.795 1.00 86.12 246 TYR A O 1
ATOM 2000 N N . THR A 1 247 ? 15.303 -4.540 -1.517 1.00 88.44 247 THR A N 1
ATOM 2001 C CA . THR A 1 247 ? 15.170 -5.393 -2.705 1.00 88.44 247 THR A CA 1
ATOM 2002 C C . THR A 1 247 ? 15.398 -4.600 -3.988 1.00 88.44 247 THR A C 1
ATOM 2004 O O . THR A 1 247 ? 16.215 -5.013 -4.808 1.00 88.44 247 THR A O 1
ATOM 2007 N N . MET A 1 248 ? 14.802 -3.413 -4.132 1.00 86.50 248 MET A N 1
ATOM 2008 C CA . MET A 1 248 ? 15.043 -2.543 -5.293 1.00 86.50 248 MET A CA 1
ATOM 2009 C C . MET A 1 248 ? 16.503 -2.060 -5.396 1.00 86.50 248 MET A C 1
ATOM 2011 O O . MET A 1 248 ? 16.975 -1.754 -6.499 1.00 86.50 248 MET A O 1
ATOM 2015 N N . TRP A 1 249 ? 17.214 -1.993 -4.263 1.00 83.12 249 TRP A N 1
ATOM 2016 C CA . TRP A 1 249 ? 18.614 -1.576 -4.171 1.00 83.12 249 TRP A CA 1
ATOM 2017 C C . TRP A 1 249 ? 19.614 -2.680 -4.526 1.00 83.12 249 TRP A C 1
ATOM 2019 O O . TRP A 1 249 ? 20.504 -2.480 -5.356 1.00 83.12 249 TRP A O 1
ATOM 2029 N N . ARG A 1 250 ? 19.518 -3.823 -3.837 1.00 83.75 250 ARG A N 1
ATOM 2030 C CA . ARG A 1 250 ? 20.562 -4.860 -3.797 1.00 83.75 250 ARG A CA 1
ATOM 2031 C C . ARG A 1 250 ? 20.281 -6.034 -4.719 1.00 83.75 250 ARG A C 1
ATOM 2033 O O . ARG A 1 250 ? 21.232 -6.668 -5.168 1.00 83.75 250 ARG A O 1
ATOM 2040 N N . VAL A 1 251 ? 19.013 -6.347 -4.969 1.00 85.94 251 VAL A N 1
ATOM 2041 C CA . VAL A 1 251 ? 18.652 -7.546 -5.726 1.00 85.94 251 VAL A CA 1
ATOM 2042 C C . VAL A 1 251 ? 18.817 -7.266 -7.214 1.00 85.94 251 VAL A C 1
ATOM 2044 O O . VAL A 1 251 ? 18.267 -6.304 -7.758 1.00 85.94 251 VAL A O 1
ATOM 2047 N N . ARG A 1 252 ? 19.599 -8.120 -7.877 1.00 84.88 252 ARG A N 1
ATOM 2048 C CA . ARG A 1 252 ? 19.783 -8.071 -9.324 1.00 84.88 252 ARG A CA 1
ATOM 2049 C C . ARG A 1 252 ? 18.536 -8.654 -10.005 1.00 84.88 252 ARG A C 1
ATOM 2051 O O . ARG A 1 252 ? 18.141 -9.764 -9.649 1.00 84.88 252 ARG A O 1
ATOM 2058 N N . PRO A 1 253 ? 17.902 -7.932 -10.946 1.00 84.06 253 PRO A N 1
ATOM 2059 C CA . PRO A 1 253 ? 16.744 -8.446 -11.671 1.00 84.06 253 PRO A CA 1
ATOM 2060 C C . PRO A 1 253 ? 17.136 -9.601 -12.605 1.00 84.06 253 PRO A C 1
ATOM 2062 O O . PRO A 1 253 ? 18.303 -9.742 -12.978 1.00 84.06 253 PRO A O 1
ATOM 2065 N N . SER A 1 254 ? 16.147 -10.416 -12.982 1.00 80.56 254 SER A N 1
ATOM 2066 C CA . SER A 1 254 ? 16.324 -11.523 -13.931 1.00 80.56 254 SER A CA 1
ATOM 2067 C C . SER A 1 254 ? 16.797 -11.024 -15.302 1.00 80.56 254 SER A C 1
ATOM 2069 O O . SER A 1 254 ? 16.427 -9.932 -15.733 1.00 80.56 254 SER A O 1
ATOM 2071 N N . SER A 1 255 ? 17.607 -11.821 -16.002 1.00 75.94 255 SER A N 1
ATOM 2072 C CA . SER A 1 255 ? 17.977 -11.578 -17.404 1.00 75.94 255 SER A CA 1
ATOM 2073 C C . SER A 1 255 ? 16.826 -11.876 -18.364 1.00 75.94 255 SER A C 1
ATOM 2075 O O . SER A 1 255 ? 16.692 -11.220 -19.395 1.00 75.94 255 SER A O 1
ATOM 2077 N N . ASP A 1 256 ? 15.966 -12.829 -18.005 1.00 73.12 256 ASP A N 1
ATOM 2078 C CA . ASP A 1 256 ? 15.084 -13.491 -18.968 1.00 73.12 256 ASP A CA 1
ATOM 2079 C C . ASP A 1 256 ? 13.671 -12.900 -18.992 1.00 73.12 256 ASP A C 1
ATOM 2081 O O . ASP A 1 256 ? 12.939 -13.074 -19.971 1.00 73.12 256 ASP A O 1
ATOM 2085 N N . CYS A 1 257 ? 13.247 -12.212 -17.929 1.00 77.69 257 CYS A N 1
ATOM 2086 C CA . CYS A 1 257 ? 11.887 -11.688 -17.797 1.00 77.69 257 CYS A CA 1
ATOM 2087 C C . CYS A 1 257 ? 11.790 -10.442 -16.902 1.00 77.69 257 CYS A C 1
ATOM 2089 O O . CYS A 1 257 ? 12.677 -10.149 -16.099 1.00 77.69 257 CYS A O 1
ATOM 2091 N N . GLY A 1 258 ? 10.673 -9.724 -17.046 1.00 81.56 258 GLY A N 1
ATOM 2092 C CA . GLY A 1 258 ? 10.329 -8.548 -16.256 1.00 81.56 258 GLY A CA 1
ATOM 2093 C C . GLY A 1 258 ? 10.851 -7.204 -16.793 1.00 81.56 258 GLY A C 1
ATOM 2094 O O . GLY A 1 258 ? 11.612 -7.149 -17.761 1.00 81.56 258 GLY A O 1
ATOM 2095 N N . PRO A 1 259 ? 10.461 -6.096 -16.141 1.00 82.69 259 PRO A N 1
ATOM 2096 C CA . PRO A 1 259 ? 10.661 -4.736 -16.650 1.00 82.69 259 PRO A CA 1
ATOM 2097 C C . PRO A 1 259 ? 12.115 -4.281 -16.586 1.00 82.69 259 PRO A C 1
ATOM 2099 O O . PRO A 1 259 ? 12.550 -3.418 -17.343 1.00 82.69 259 PRO A O 1
ATOM 2102 N N . PHE A 1 260 ? 12.891 -4.863 -15.676 1.00 85.56 260 PHE A N 1
ATOM 2103 C CA . PHE A 1 260 ? 14.283 -4.491 -15.449 1.00 85.56 260 PHE A CA 1
ATOM 2104 C C . PHE A 1 260 ? 15.261 -5.515 -16.031 1.00 85.56 260 PHE A C 1
ATOM 2106 O O . PHE A 1 260 ? 16.399 -5.596 -15.564 1.00 85.56 260 PHE A O 1
ATOM 2113 N N . SER A 1 261 ? 14.834 -6.291 -17.035 1.00 79.06 261 SER A N 1
ATOM 2114 C CA . SER A 1 261 ? 15.701 -7.257 -17.711 1.00 79.06 261 SER A CA 1
ATOM 2115 C C . SER A 1 261 ? 16.981 -6.582 -18.201 1.00 79.06 261 SER A C 1
ATOM 2117 O O . SER A 1 261 ? 16.933 -5.479 -18.750 1.00 79.06 261 SER A O 1
ATOM 2119 N N . ASN A 1 262 ? 18.127 -7.234 -18.005 1.00 79.12 262 ASN A N 1
ATOM 2120 C CA . ASN A 1 262 ? 19.457 -6.729 -18.376 1.00 79.12 262 ASN A CA 1
ATOM 2121 C C . ASN A 1 262 ? 19.955 -5.496 -17.587 1.00 79.12 262 ASN A C 1
ATOM 2123 O O . ASN A 1 262 ? 20.946 -4.871 -17.973 1.00 79.12 262 ASN A O 1
ATOM 2127 N N . LEU A 1 263 ? 19.333 -5.146 -16.451 1.00 79.25 263 LEU A N 1
ATOM 2128 C CA . LEU A 1 263 ? 19.876 -4.161 -15.506 1.00 79.25 263 LEU A CA 1
ATOM 2129 C C . LEU A 1 263 ? 20.571 -4.818 -14.303 1.00 79.25 263 LEU A C 1
ATOM 2131 O O . LEU A 1 263 ? 20.304 -5.951 -13.928 1.00 79.25 263 LEU A O 1
ATOM 2135 N N . HIS A 1 264 ? 21.486 -4.078 -13.668 1.00 80.81 264 HIS A N 1
ATOM 2136 C CA . HIS A 1 264 ? 22.173 -4.538 -12.450 1.00 80.81 264 HIS A CA 1
ATOM 2137 C C . HIS A 1 264 ? 21.331 -4.321 -11.180 1.00 80.81 264 HIS A C 1
ATOM 2139 O O . HIS A 1 264 ? 21.466 -5.057 -10.211 1.00 80.81 264 HIS A O 1
ATOM 2145 N N . SER A 1 265 ? 20.481 -3.294 -11.170 1.00 84.44 265 SER A N 1
ATOM 2146 C CA . SER A 1 265 ? 19.541 -2.995 -10.087 1.00 84.44 265 SER A CA 1
ATOM 2147 C C . SER A 1 265 ? 18.355 -2.210 -10.641 1.00 84.44 265 SER A C 1
ATOM 2149 O O . SER A 1 265 ? 18.495 -1.495 -11.642 1.00 84.44 265 SER A O 1
ATOM 2151 N N . MET A 1 266 ? 17.196 -2.323 -9.988 1.00 86.25 266 MET A N 1
ATOM 2152 C CA . MET A 1 266 ? 15.963 -1.655 -10.425 1.00 86.25 266 MET A CA 1
ATOM 2153 C C . MET A 1 266 ? 16.124 -0.127 -10.376 1.00 86.25 266 MET A C 1
ATOM 2155 O O . MET A 1 266 ? 15.832 0.573 -11.346 1.00 86.25 266 MET A O 1
ATOM 2159 N N . LEU A 1 267 ? 16.721 0.402 -9.301 1.00 82.25 267 LEU A N 1
ATOM 2160 C CA . LEU A 1 267 ? 16.938 1.845 -9.132 1.00 82.25 267 LEU A CA 1
ATOM 2161 C C . LEU A 1 267 ? 17.907 2.474 -10.148 1.00 82.25 267 LEU A C 1
ATOM 2163 O O . LEU A 1 267 ? 17.901 3.692 -10.350 1.00 82.25 267 LEU A O 1
ATOM 2167 N N . ARG A 1 268 ? 18.742 1.681 -10.831 1.00 82.88 268 ARG A N 1
ATOM 2168 C CA . ARG A 1 268 ? 19.689 2.215 -11.823 1.00 82.88 268 ARG A CA 1
ATOM 2169 C C . ARG A 1 268 ? 18.973 2.866 -13.006 1.00 82.88 268 ARG A C 1
ATOM 2171 O O . ARG A 1 268 ? 19.520 3.798 -13.599 1.00 82.88 268 ARG A O 1
ATOM 2178 N N . LEU A 1 269 ? 17.767 2.406 -13.341 1.00 83.12 269 LEU A N 1
ATOM 2179 C CA . LEU A 1 269 ? 16.956 3.019 -14.388 1.00 83.12 269 LEU A CA 1
ATOM 2180 C C . LEU A 1 269 ? 16.482 4.419 -13.977 1.00 83.12 269 LEU A C 1
ATOM 2182 O O . LEU A 1 269 ? 16.681 5.369 -14.734 1.00 83.12 269 LEU A O 1
ATOM 2186 N N . GLY A 1 270 ? 15.965 4.561 -12.753 1.00 80.19 270 GLY A N 1
ATOM 2187 C CA . GLY A 1 270 ? 15.617 5.863 -12.176 1.00 80.19 270 GLY A CA 1
ATOM 2188 C C . GLY A 1 270 ? 16.809 6.823 -12.201 1.00 80.19 270 GLY A C 1
ATOM 2189 O O . GLY A 1 270 ? 16.693 7.952 -12.674 1.00 80.19 270 GLY A O 1
ATOM 2190 N N . LYS A 1 271 ? 18.005 6.331 -11.848 1.00 80.31 271 LYS A N 1
ATOM 2191 C CA . LYS A 1 271 ? 19.265 7.091 -11.929 1.00 80.31 271 LYS A CA 1
ATOM 2192 C C . LYS A 1 271 ? 19.641 7.532 -13.349 1.00 80.31 271 LYS A C 1
ATOM 2194 O O . LYS A 1 271 ? 20.294 8.558 -13.534 1.00 80.31 271 LYS A O 1
ATOM 2199 N N . LYS A 1 272 ? 19.336 6.742 -14.382 1.00 83.12 272 LYS A N 1
ATOM 2200 C CA . LYS A 1 272 ? 19.579 7.150 -15.779 1.00 83.12 272 LYS A CA 1
ATOM 2201 C C . LYS A 1 272 ? 18.607 8.257 -16.187 1.00 83.12 272 LYS A C 1
ATOM 2203 O O . LYS A 1 272 ? 19.052 9.265 -16.727 1.00 83.12 272 LYS A O 1
ATOM 2208 N N . TRP A 1 273 ? 17.327 8.093 -15.865 1.00 83.88 273 TRP A N 1
ATOM 2209 C CA . TRP A 1 273 ? 16.285 9.069 -16.177 1.00 83.88 273 TRP A CA 1
ATOM 2210 C C . TRP A 1 273 ? 16.525 10.420 -15.484 1.00 83.88 273 TRP A C 1
ATOM 2212 O O . TRP A 1 273 ? 16.552 11.454 -16.149 1.00 83.88 273 TRP A O 1
ATOM 2222 N N . ILE A 1 274 ? 16.837 10.411 -14.181 1.00 82.88 274 ILE A N 1
ATOM 2223 C CA . ILE A 1 274 ? 17.109 11.628 -13.395 1.00 82.88 274 ILE A CA 1
ATOM 2224 C C . ILE A 1 274 ? 18.318 12.411 -13.944 1.00 82.88 274 ILE A C 1
ATOM 2226 O O . ILE A 1 274 ? 18.303 13.640 -14.003 1.00 82.88 274 ILE A O 1
ATOM 2230 N N . ARG A 1 275 ? 19.362 11.701 -14.402 1.00 82.31 275 ARG A N 1
ATOM 2231 C CA . ARG A 1 275 ? 20.559 12.304 -15.010 1.00 82.31 275 ARG A CA 1
ATOM 2232 C C . ARG A 1 275 ? 20.274 12.872 -16.398 1.00 82.31 275 ARG A C 1
ATOM 2234 O O . ARG A 1 275 ? 20.811 13.922 -16.737 1.00 82.31 275 ARG A O 1
ATOM 2241 N N . GLY A 1 276 ? 19.435 12.200 -17.189 1.00 82.81 276 GLY A N 1
ATOM 2242 C CA . GLY A 1 276 ? 18.976 12.708 -18.485 1.00 82.81 276 GLY A CA 1
ATOM 2243 C C . GLY A 1 276 ? 18.186 14.012 -18.345 1.00 82.81 276 GLY A C 1
ATOM 2244 O O . GLY A 1 276 ? 18.434 14.969 -19.077 1.00 82.81 276 GLY A O 1
ATOM 2245 N N . LEU A 1 277 ? 17.314 14.091 -17.337 1.00 82.75 277 LEU A N 1
ATOM 2246 C CA . LEU A 1 277 ? 16.575 15.310 -16.994 1.00 82.75 277 LEU A CA 1
ATOM 2247 C C . LEU A 1 277 ? 17.487 16.463 -16.584 1.00 82.75 277 LEU A C 1
ATOM 2249 O O . LEU A 1 277 ? 17.322 17.565 -17.098 1.00 82.75 277 LEU A O 1
ATOM 2253 N N . GLY A 1 278 ? 18.475 16.207 -15.722 1.00 80.69 278 GLY A N 1
ATOM 2254 C CA . GLY A 1 278 ? 19.435 17.230 -15.297 1.00 80.69 278 GLY A CA 1
ATOM 2255 C C . GLY A 1 278 ? 20.279 17.799 -16.444 1.00 80.69 278 GLY A C 1
ATOM 2256 O O . GLY A 1 278 ? 20.694 18.950 -16.373 1.00 80.69 278 GLY A O 1
ATOM 2257 N N . ARG A 1 279 ? 20.503 17.023 -17.516 1.00 80.50 279 ARG A N 1
ATOM 2258 C CA . ARG A 1 279 ? 21.161 17.507 -18.743 1.00 80.50 279 ARG A CA 1
ATOM 2259 C C . ARG A 1 279 ? 20.225 18.277 -19.669 1.00 80.50 279 ARG A C 1
ATOM 2261 O O . ARG A 1 279 ? 20.671 19.199 -20.335 1.00 80.50 279 ARG A O 1
ATOM 2268 N N . SER A 1 280 ? 18.951 17.893 -19.716 1.00 84.94 280 SER A N 1
ATOM 2269 C CA . SER A 1 280 ? 17.965 18.501 -20.619 1.00 84.94 280 SER A CA 1
ATOM 2270 C C . SER A 1 280 ? 17.409 19.821 -20.076 1.00 84.94 280 SER A C 1
ATOM 2272 O O . SER A 1 280 ? 17.056 20.705 -20.849 1.00 84.94 280 SER A O 1
ATOM 2274 N N . LYS A 1 281 ? 17.311 19.966 -18.745 1.00 83.56 281 LYS A N 1
ATOM 2275 C CA . LYS A 1 281 ? 16.832 21.181 -18.071 1.00 83.56 281 LYS A CA 1
ATOM 2276 C C . LYS A 1 281 ? 17.802 21.597 -16.955 1.00 83.56 281 LYS A C 1
ATOM 2278 O O . LYS A 1 281 ? 17.827 20.929 -15.918 1.00 83.56 281 LYS A O 1
ATOM 2283 N N . PRO A 1 282 ? 18.541 22.717 -17.098 1.00 78.19 282 PRO A N 1
ATOM 2284 C CA . PRO A 1 282 ? 19.530 23.144 -16.104 1.00 78.19 282 PRO A CA 1
ATOM 2285 C C . PRO A 1 282 ? 18.925 23.462 -14.723 1.00 78.19 282 PRO A C 1
ATOM 2287 O O . PRO A 1 282 ? 19.597 23.264 -13.714 1.00 78.19 282 PRO A O 1
ATOM 2290 N N . SER A 1 283 ? 17.638 23.834 -14.631 1.00 8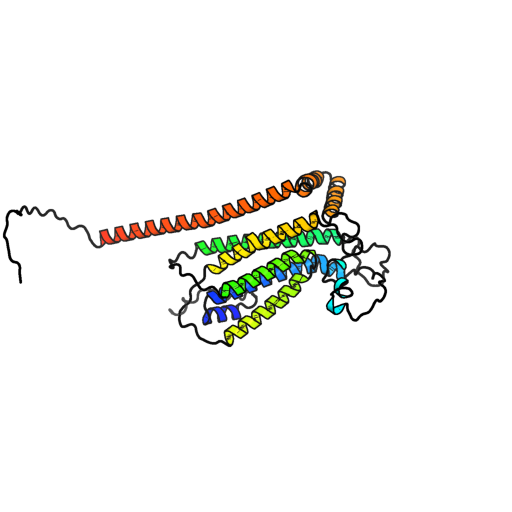0.94 283 SER A N 1
ATOM 2291 C CA . SER A 1 283 ? 16.955 24.025 -13.336 1.00 80.94 283 SER A CA 1
ATOM 2292 C C . SER A 1 283 ? 16.784 22.731 -12.526 1.00 80.94 283 SER A C 1
ATOM 2294 O O . SER A 1 283 ? 16.650 22.779 -11.307 1.00 80.94 283 SER A O 1
ATOM 2296 N N . MET A 1 284 ? 16.813 21.561 -13.176 1.00 76.25 284 MET A N 1
ATOM 2297 C CA . MET A 1 284 ? 16.626 20.252 -12.536 1.00 76.25 284 MET A CA 1
ATOM 2298 C C . MET A 1 284 ? 17.949 19.556 -12.189 1.00 76.25 284 MET A C 1
ATOM 2300 O O . MET A 1 284 ? 17.938 18.420 -11.708 1.00 76.25 284 MET A O 1
ATOM 2304 N N . PHE A 1 285 ? 19.094 20.222 -12.372 1.00 79.81 285 PHE A N 1
ATOM 2305 C CA . PHE A 1 285 ? 20.411 19.673 -12.035 1.00 79.81 285 PHE A CA 1
ATOM 2306 C C . PHE A 1 285 ? 20.511 19.243 -10.560 1.00 79.81 285 PHE A C 1
ATOM 2308 O O . PHE A 1 285 ? 21.084 18.193 -10.251 1.00 79.81 285 PHE A O 1
ATOM 2315 N N . TRP A 1 286 ? 19.845 19.986 -9.666 1.00 82.25 286 TRP A N 1
ATOM 2316 C CA . TRP A 1 286 ? 19.778 19.692 -8.231 1.00 82.25 286 TRP A CA 1
ATOM 2317 C C . TRP A 1 286 ? 19.229 18.289 -7.923 1.00 82.25 286 TRP A C 1
ATOM 2319 O O . TRP A 1 286 ? 19.589 17.689 -6.919 1.00 82.25 286 TRP A O 1
ATOM 2329 N N . LEU A 1 287 ? 18.405 17.729 -8.816 1.00 78.38 287 LEU A N 1
ATOM 2330 C CA . LEU A 1 287 ? 17.640 16.505 -8.605 1.00 78.38 287 LEU A CA 1
ATOM 2331 C C . LEU A 1 287 ? 18.539 15.306 -8.864 1.00 78.38 287 LEU A C 1
ATOM 2333 O O . LEU A 1 287 ? 18.509 14.326 -8.130 1.00 78.38 287 LEU A O 1
ATOM 2337 N N . SER A 1 288 ? 19.384 15.418 -9.890 1.00 78.06 288 SER A N 1
ATOM 2338 C CA . SER A 1 288 ? 20.450 14.462 -10.162 1.00 78.06 288 SER A CA 1
ATOM 2339 C C . SER A 1 288 ? 21.486 14.468 -9.039 1.00 78.06 288 SER A C 1
ATOM 2341 O O . SER A 1 288 ? 21.899 13.401 -8.591 1.00 78.06 288 SER A O 1
ATOM 2343 N N . TRP A 1 289 ? 21.879 15.649 -8.548 1.00 81.69 289 TRP A N 1
ATOM 2344 C CA . TRP A 1 289 ? 22.784 15.759 -7.403 1.00 81.69 289 TRP A CA 1
ATOM 2345 C C . TRP A 1 289 ? 22.180 15.132 -6.137 1.00 81.69 289 TRP A C 1
ATOM 2347 O O . TRP A 1 289 ? 22.791 14.243 -5.544 1.00 81.69 289 TRP A O 1
ATOM 2357 N N . ALA A 1 290 ? 20.946 15.508 -5.791 1.00 77.75 290 ALA A N 1
ATOM 2358 C CA . ALA A 1 290 ? 20.222 14.987 -4.638 1.00 77.75 290 ALA A CA 1
ATOM 2359 C C . ALA A 1 290 ? 20.035 13.470 -4.738 1.00 77.75 290 ALA A C 1
ATOM 2361 O O . ALA A 1 290 ? 20.330 12.755 -3.789 1.00 77.75 290 ALA A O 1
ATOM 2362 N N . TYR A 1 291 ? 19.630 12.948 -5.897 1.00 77.44 291 TYR A N 1
ATOM 2363 C CA . TYR A 1 291 ? 19.502 11.507 -6.104 1.00 77.44 291 TYR A CA 1
ATOM 2364 C C . TYR A 1 291 ? 20.840 10.789 -5.896 1.00 77.44 291 TYR A C 1
ATOM 2366 O O . TYR A 1 291 ? 20.911 9.824 -5.141 1.00 77.44 291 TYR A O 1
ATOM 2374 N N . ASN A 1 292 ? 21.924 11.269 -6.507 1.00 75.50 292 ASN A N 1
ATOM 2375 C CA . ASN A 1 292 ? 23.225 10.612 -6.374 1.00 75.50 292 ASN A CA 1
ATOM 2376 C C . ASN A 1 292 ? 23.757 10.633 -4.932 1.00 75.50 292 ASN A C 1
ATOM 2378 O O . ASN A 1 292 ? 24.516 9.751 -4.558 1.00 75.50 292 ASN A O 1
ATOM 2382 N N . HIS A 1 293 ? 23.390 11.625 -4.119 1.00 77.69 293 HIS A N 1
ATOM 2383 C CA . HIS A 1 293 ? 23.893 11.728 -2.749 1.00 77.69 293 HIS A CA 1
ATOM 2384 C C . HIS A 1 293 ? 22.973 11.072 -1.710 1.00 77.69 293 HIS A C 1
ATOM 2386 O O . HIS A 1 293 ? 23.465 10.416 -0.794 1.00 77.69 293 HIS A O 1
ATOM 2392 N N . LEU A 1 294 ? 21.651 11.212 -1.858 1.00 70.25 294 LEU A N 1
ATOM 2393 C CA . LEU A 1 294 ? 20.666 10.635 -0.940 1.00 70.25 294 LEU A CA 1
ATOM 2394 C C . LEU A 1 294 ? 20.403 9.158 -1.220 1.00 70.25 294 LEU A C 1
ATOM 2396 O O . LEU A 1 294 ? 20.223 8.378 -0.291 1.00 70.25 294 LEU A O 1
ATOM 2400 N N . VAL A 1 295 ? 20.304 8.796 -2.499 1.00 72.06 295 VAL A N 1
ATOM 2401 C CA . VAL A 1 295 ? 19.800 7.490 -2.913 1.00 72.06 295 VAL A CA 1
ATOM 2402 C C . VAL A 1 295 ? 20.967 6.506 -3.023 1.00 72.06 295 VAL A C 1
ATOM 2404 O O . VAL A 1 295 ? 20.899 5.474 -2.374 1.00 72.06 295 VAL A O 1
ATOM 2407 N N . ASP A 1 296 ? 22.080 6.841 -3.701 1.00 70.69 296 ASP A N 1
ATOM 2408 C CA . ASP A 1 296 ? 23.256 5.942 -3.838 1.00 70.69 296 ASP A CA 1
ATOM 2409 C C . ASP A 1 296 ? 23.984 5.589 -2.536 1.00 70.69 296 ASP A C 1
ATOM 2411 O O . ASP A 1 296 ? 24.658 4.556 -2.485 1.00 70.69 296 ASP A O 1
ATOM 2415 N N . ASN A 1 297 ? 23.835 6.397 -1.485 1.00 74.44 297 ASN A N 1
ATOM 2416 C CA . ASN A 1 297 ? 24.477 6.145 -0.201 1.00 74.44 297 ASN A CA 1
ATOM 2417 C C . ASN A 1 297 ? 23.526 5.389 0.742 1.00 74.44 297 ASN A C 1
ATOM 2419 O O . ASN A 1 297 ? 22.615 5.998 1.307 1.00 74.44 297 ASN A O 1
ATOM 2423 N N . PRO A 1 298 ? 23.753 4.086 1.006 1.00 67.56 298 PRO A N 1
ATOM 2424 C CA . PRO A 1 298 ? 22.857 3.295 1.850 1.00 67.56 298 PRO A CA 1
ATOM 2425 C C . PRO A 1 298 ? 22.776 3.850 3.276 1.00 67.56 298 PRO A C 1
ATOM 2427 O O . PRO A 1 298 ? 21.705 3.853 3.878 1.00 67.56 298 PRO A O 1
ATOM 2430 N N . LEU A 1 299 ? 23.884 4.387 3.796 1.00 73.19 299 LEU A N 1
ATOM 2431 C CA . LEU A 1 299 ? 23.934 5.012 5.118 1.00 73.19 299 LEU A CA 1
ATOM 2432 C C . LEU A 1 299 ? 22.964 6.191 5.232 1.00 73.19 299 LEU A C 1
ATOM 2434 O O . LEU A 1 299 ? 22.288 6.319 6.247 1.00 73.19 299 LEU A O 1
ATOM 2438 N N . PHE A 1 300 ? 22.836 7.009 4.185 1.00 74.50 300 PHE A N 1
ATOM 2439 C CA . PHE A 1 300 ? 21.926 8.150 4.197 1.00 74.50 300 PHE A CA 1
ATOM 2440 C C . PHE A 1 300 ? 20.462 7.699 4.298 1.00 74.50 300 PHE A C 1
ATOM 2442 O O . PHE A 1 300 ? 19.700 8.254 5.090 1.00 74.50 300 PHE A O 1
ATOM 2449 N N . LEU A 1 301 ? 20.069 6.655 3.560 1.00 68.06 301 LEU A N 1
ATOM 2450 C CA . LEU A 1 301 ? 18.715 6.096 3.630 1.00 68.06 301 LEU A CA 1
ATOM 2451 C C . LEU A 1 301 ? 18.409 5.501 5.0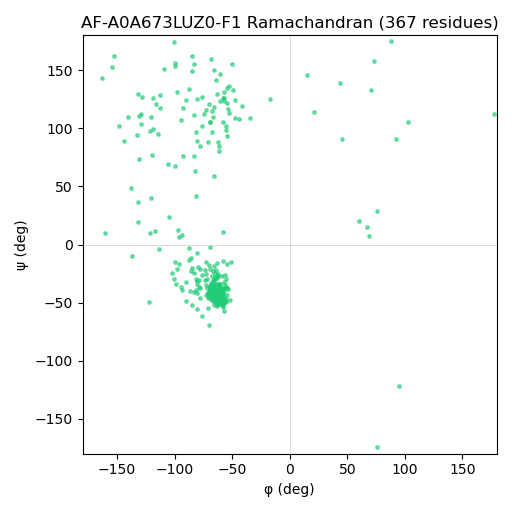08 1.00 68.06 301 LEU A C 1
ATOM 2453 O O . LEU A 1 301 ? 17.331 5.751 5.544 1.00 68.06 301 LEU A O 1
ATOM 2457 N N . PHE A 1 302 ? 19.352 4.769 5.611 1.00 70.44 302 PHE A N 1
ATOM 2458 C CA . PHE A 1 302 ? 19.178 4.222 6.961 1.00 70.44 302 PHE A CA 1
ATOM 2459 C C . PHE A 1 302 ? 19.108 5.315 8.030 1.00 70.44 302 PHE A C 1
ATOM 2461 O O . PHE A 1 302 ? 18.242 5.250 8.901 1.00 70.44 302 PHE A O 1
ATOM 2468 N N . ILE A 1 303 ? 19.957 6.344 7.945 1.00 78.19 303 ILE A N 1
ATOM 2469 C CA . ILE A 1 303 ? 19.932 7.490 8.864 1.00 78.19 303 ILE A CA 1
ATOM 2470 C C . ILE A 1 303 ? 18.618 8.260 8.714 1.00 78.19 303 ILE A C 1
ATOM 2472 O O . ILE A 1 303 ? 17.983 8.584 9.713 1.00 78.19 303 ILE A O 1
ATOM 2476 N N . THR A 1 304 ? 18.160 8.498 7.484 1.00 73.69 304 THR A N 1
ATOM 2477 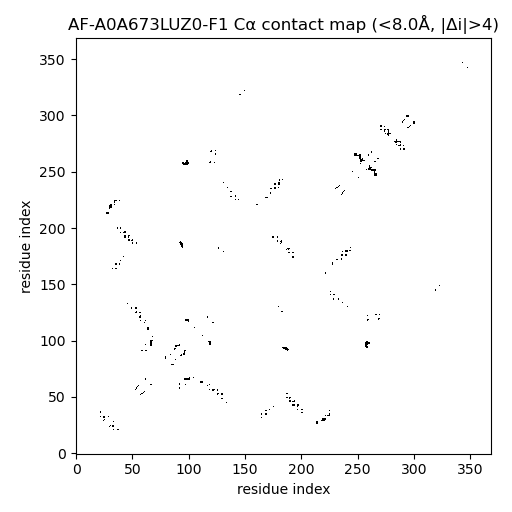C CA . THR A 1 304 ? 16.908 9.224 7.222 1.00 73.69 304 THR A CA 1
ATOM 2478 C C . THR A 1 304 ? 15.688 8.425 7.671 1.00 73.69 304 THR A C 1
ATOM 2480 O O . THR A 1 304 ? 14.792 8.981 8.301 1.00 73.69 304 THR A O 1
ATOM 2483 N N . ALA A 1 305 ? 15.655 7.116 7.411 1.00 72.56 305 ALA A N 1
ATOM 2484 C CA . ALA A 1 305 ? 14.593 6.236 7.892 1.00 72.56 305 ALA A CA 1
ATOM 2485 C C . ALA A 1 305 ? 14.587 6.150 9.426 1.00 72.56 305 ALA A C 1
ATOM 2487 O O . ALA A 1 305 ? 13.527 6.244 10.039 1.00 72.56 305 ALA A O 1
ATOM 2488 N N . GLY A 1 306 ? 15.764 6.041 10.050 1.00 76.88 306 GLY A N 1
ATOM 2489 C CA . GLY A 1 306 ? 15.927 6.065 11.500 1.00 76.88 306 GLY A CA 1
ATOM 2490 C C . GLY A 1 306 ? 15.445 7.379 12.110 1.00 76.88 306 GLY A C 1
ATOM 2491 O O . GLY A 1 306 ? 14.640 7.355 13.034 1.00 76.88 306 GLY A O 1
ATOM 2492 N N . LEU A 1 307 ? 15.851 8.520 11.547 1.00 80.69 307 LEU A N 1
ATOM 2493 C CA . LEU A 1 307 ? 15.413 9.847 11.982 1.00 80.69 307 LEU A CA 1
ATOM 2494 C C . LEU A 1 307 ? 13.901 10.032 11.805 1.00 80.69 307 LEU A C 1
ATOM 2496 O O . LEU A 1 307 ? 13.227 10.571 12.674 1.00 80.69 307 LEU A O 1
ATOM 2500 N N . PHE A 1 308 ? 13.337 9.557 10.697 1.00 76.56 308 PHE A N 1
ATOM 2501 C CA . PHE A 1 308 ? 11.897 9.607 10.478 1.00 76.56 308 PHE A CA 1
ATOM 2502 C C . PHE A 1 308 ? 11.150 8.757 11.514 1.00 76.56 308 PHE A C 1
ATOM 2504 O O . PHE A 1 308 ? 10.157 9.209 12.082 1.00 76.56 308 PHE A O 1
ATOM 2511 N N . LEU A 1 309 ? 11.660 7.564 11.835 1.00 71.00 309 LEU A N 1
ATOM 2512 C CA . LEU A 1 309 ? 11.102 6.704 12.878 1.00 71.00 309 LEU A CA 1
ATOM 2513 C C . LEU A 1 309 ? 11.238 7.308 14.273 1.00 71.00 309 LEU A C 1
ATOM 2515 O O . LEU A 1 309 ? 10.289 7.206 15.048 1.00 71.00 309 LEU A O 1
ATOM 2519 N N . THR A 1 310 ? 12.355 7.962 14.595 1.00 75.75 310 THR A N 1
ATOM 2520 C CA . THR A 1 310 ? 12.535 8.636 15.886 1.00 75.75 310 THR A CA 1
ATOM 2521 C C . THR A 1 310 ? 11.663 9.879 15.989 1.00 75.75 310 THR A C 1
ATOM 2523 O O . THR A 1 310 ? 11.019 10.057 17.015 1.00 75.75 310 THR A O 1
ATOM 2526 N N . ILE A 1 311 ? 11.538 10.691 14.936 1.00 78.44 311 ILE A N 1
ATOM 2527 C CA . ILE A 1 311 ? 10.625 11.845 14.897 1.00 78.44 311 ILE A CA 1
ATOM 2528 C C . ILE A 1 311 ? 9.187 11.381 15.075 1.00 78.44 311 ILE A C 1
ATOM 2530 O O . ILE A 1 311 ? 8.459 11.936 15.898 1.00 78.44 311 ILE A O 1
ATOM 2534 N N . ILE A 1 312 ? 8.771 10.350 14.338 1.00 73.12 312 ILE A N 1
ATOM 2535 C CA . ILE A 1 312 ? 7.454 9.749 14.513 1.00 73.12 312 ILE A CA 1
ATOM 2536 C C . ILE A 1 312 ? 7.316 9.264 15.955 1.00 73.12 312 ILE A C 1
ATOM 2538 O O . ILE A 1 312 ? 6.348 9.637 16.605 1.00 73.12 312 ILE A O 1
ATOM 2542 N N . TYR A 1 313 ? 8.258 8.481 16.480 1.00 77.69 313 TYR A N 1
ATOM 2543 C CA . TYR A 1 313 ? 8.214 7.950 17.843 1.00 77.69 313 TYR A CA 1
ATOM 2544 C C . TYR A 1 313 ? 8.096 9.059 18.897 1.00 77.69 313 TYR A C 1
ATOM 2546 O O . TYR A 1 313 ? 7.214 8.994 19.751 1.00 77.69 313 TYR A O 1
ATOM 2554 N N . ILE A 1 314 ? 8.903 10.115 18.794 1.00 76.88 314 ILE A N 1
ATOM 2555 C CA . ILE A 1 314 ? 8.858 11.284 19.677 1.00 76.88 314 ILE A CA 1
ATOM 2556 C C . ILE A 1 314 ? 7.502 11.969 19.553 1.00 76.88 314 ILE A C 1
ATOM 2558 O O . ILE A 1 314 ? 6.859 12.244 20.562 1.00 76.88 314 ILE A O 1
ATOM 2562 N N . HIS A 1 315 ? 7.000 12.190 18.337 1.00 72.75 315 HIS A N 1
ATOM 2563 C CA . HIS A 1 315 ? 5.666 12.748 18.151 1.00 72.75 315 HIS A CA 1
ATOM 2564 C C . HIS A 1 315 ? 4.591 11.878 18.797 1.00 72.75 315 HIS A C 1
ATOM 2566 O O . HIS A 1 315 ? 3.659 12.405 19.390 1.00 72.75 315 HIS A O 1
ATOM 2572 N N . MET A 1 316 ? 4.704 10.558 18.720 1.00 68.00 316 MET A N 1
ATOM 2573 C CA . MET A 1 316 ? 3.760 9.637 19.352 1.00 68.00 316 MET A CA 1
ATOM 2574 C C . MET A 1 316 ? 3.836 9.718 20.872 1.00 68.00 316 MET A C 1
ATOM 2576 O O . MET A 1 316 ? 2.801 9.764 21.532 1.00 68.00 316 MET A O 1
ATOM 2580 N N . GLN A 1 317 ? 5.050 9.766 21.414 1.00 70.94 317 GLN A N 1
ATOM 2581 C CA . GLN A 1 317 ? 5.307 9.855 22.843 1.00 70.94 317 GLN A CA 1
ATOM 2582 C C . GLN A 1 317 ? 4.814 11.186 23.414 1.00 70.94 317 GLN A C 1
ATOM 2584 O O . GLN A 1 317 ? 4.154 11.199 24.448 1.00 70.94 317 GLN A O 1
ATOM 2589 N N . VAL A 1 318 ? 5.043 12.296 22.709 1.00 74.31 318 VAL A N 1
ATOM 2590 C CA . VAL A 1 318 ? 4.523 13.624 23.065 1.00 74.31 318 VAL A CA 1
ATOM 2591 C C . VAL A 1 318 ? 2.997 13.625 23.056 1.00 74.31 318 VAL A C 1
ATOM 2593 O O . VAL A 1 318 ? 2.369 14.154 23.971 1.00 74.31 318 VAL A O 1
ATOM 2596 N N . LEU A 1 319 ? 2.382 12.998 22.053 1.00 62.62 319 LEU A N 1
ATOM 2597 C CA . LEU A 1 319 ? 0.928 12.908 21.956 1.00 62.62 319 LEU A CA 1
ATOM 2598 C C . LEU A 1 319 ? 0.304 12.057 23.075 1.00 62.62 319 LEU A C 1
ATOM 2600 O O . LEU A 1 319 ? -0.821 12.344 23.483 1.00 62.62 319 LEU A O 1
ATOM 2604 N N . ASP A 1 320 ? 1.011 11.046 23.584 1.00 65.25 320 ASP A N 1
ATOM 2605 C CA . ASP A 1 320 ? 0.588 10.271 24.756 1.00 65.25 320 ASP A CA 1
ATOM 2606 C C . ASP A 1 320 ? 0.876 11.036 26.073 1.00 65.25 320 ASP A C 1
ATOM 2608 O O . ASP A 1 320 ? 0.041 11.038 26.979 1.00 65.25 320 ASP A O 1
ATOM 2612 N N . GLY A 1 321 ? 1.991 11.769 26.157 1.00 64.06 321 GLY A N 1
ATOM 2613 C CA . GLY A 1 321 ? 2.368 12.588 27.316 1.00 64.06 321 GLY A CA 1
ATOM 2614 C C . GLY A 1 321 ? 1.420 13.764 27.568 1.00 64.06 321 GLY A C 1
ATOM 2615 O O . GLY A 1 321 ? 0.979 13.972 28.697 1.00 64.06 321 GLY A O 1
ATOM 2616 N N . GLN A 1 322 ? 1.012 14.482 26.516 1.00 64.06 322 GLN A N 1
ATOM 2617 C CA . GLN A 1 322 ? 0.050 15.584 26.640 1.00 64.06 322 GLN A CA 1
ATOM 2618 C C . GLN A 1 322 ? -1.307 15.130 27.185 1.00 64.06 322 GLN A C 1
ATOM 2620 O O . GLN A 1 322 ? -1.945 15.861 27.938 1.00 64.06 322 GLN A O 1
ATOM 2625 N N . LYS A 1 323 ? -1.742 13.908 26.856 1.00 63.62 323 LYS A N 1
ATOM 2626 C CA . LYS A 1 323 ? -2.987 13.349 27.402 1.00 63.62 323 LYS A CA 1
ATOM 2627 C C . LYS A 1 323 ? -2.894 13.129 28.908 1.00 63.62 323 LYS A C 1
ATOM 2629 O O . LYS A 1 323 ? -3.862 13.377 29.615 1.00 63.62 323 LYS A O 1
ATOM 2634 N N . MET A 1 324 ? -1.736 12.692 29.398 1.00 65.56 324 MET A N 1
ATOM 2635 C CA . MET A 1 324 ? -1.530 12.442 30.824 1.00 65.56 324 MET A CA 1
ATOM 2636 C C . MET A 1 324 ? -1.518 13.738 31.645 1.00 65.56 324 MET A C 1
ATOM 2638 O O . MET A 1 324 ? -2.045 13.755 32.754 1.00 65.56 324 MET A O 1
ATOM 2642 N N . ILE A 1 325 ? -0.973 14.826 31.088 1.00 73.44 325 ILE A N 1
ATOM 2643 C CA . ILE A 1 325 ? -0.992 16.154 31.724 1.00 73.44 325 ILE A CA 1
ATOM 2644 C C . ILE A 1 325 ? -2.429 16.673 31.844 1.00 73.44 325 ILE A C 1
ATOM 2646 O O . ILE A 1 325 ? -2.834 17.089 32.923 1.00 73.44 325 ILE A O 1
ATOM 2650 N N . ILE A 1 326 ? -3.221 16.589 30.770 1.00 71.25 326 ILE A N 1
ATOM 2651 C CA . ILE A 1 326 ? -4.620 17.047 30.768 1.00 71.25 326 ILE A CA 1
ATOM 2652 C C . ILE A 1 326 ? -5.464 16.279 31.797 1.00 71.25 326 ILE A C 1
ATOM 2654 O O . ILE A 1 326 ? -6.261 16.886 32.502 1.00 71.25 326 ILE A O 1
ATOM 2658 N N . VAL A 1 327 ? -5.270 14.961 31.925 1.00 71.75 327 VAL A N 1
ATOM 2659 C CA . VAL A 1 327 ? -5.986 14.150 32.927 1.00 71.75 327 VAL A CA 1
ATOM 2660 C C . VAL A 1 327 ? -5.649 14.594 34.350 1.00 71.75 327 VAL A C 1
ATOM 2662 O O . VAL A 1 327 ? -6.559 14.785 35.148 1.00 71.75 327 VAL A O 1
ATOM 2665 N N . ARG A 1 328 ? -4.364 14.816 34.658 1.00 72.56 328 ARG A N 1
ATOM 2666 C CA . ARG A 1 328 ? -3.960 15.313 35.984 1.00 72.56 328 ARG A CA 1
ATOM 2667 C C . ARG A 1 328 ? -4.535 16.695 36.280 1.00 72.56 328 ARG A C 1
ATOM 2669 O O . ARG A 1 328 ? -4.963 16.934 37.401 1.00 72.56 328 ARG A O 1
ATOM 2676 N N . LEU A 1 329 ? -4.561 17.586 35.287 1.00 77.75 329 LEU A N 1
ATOM 2677 C CA . LEU A 1 329 ? -5.152 18.917 35.441 1.00 77.75 329 LEU A CA 1
ATOM 2678 C C . LEU A 1 329 ? -6.657 18.835 35.728 1.00 77.75 329 LEU A C 1
ATOM 2680 O O . LEU A 1 329 ? -7.135 19.541 36.608 1.00 77.75 329 LEU A O 1
ATOM 2684 N N . GLN A 1 330 ? -7.387 17.942 35.053 1.00 77.12 330 GLN A N 1
ATOM 2685 C CA . GLN A 1 330 ? -8.810 17.728 35.330 1.00 77.12 330 GLN A CA 1
ATOM 2686 C C . GLN A 1 330 ? -9.039 17.184 36.746 1.00 77.12 330 GLN A C 1
ATOM 2688 O O . GLN A 1 330 ? -9.894 17.697 37.457 1.00 77.12 330 GLN A O 1
ATOM 2693 N N . GLU A 1 331 ? -8.238 16.211 37.191 1.00 78.69 331 GLU A N 1
ATOM 2694 C CA . GLU A 1 331 ? -8.315 15.689 38.564 1.00 78.69 331 GLU A CA 1
ATOM 2695 C C . GLU A 1 331 ? -8.031 16.776 39.611 1.00 78.69 331 GLU A C 1
ATOM 2697 O O . GLU A 1 331 ? -8.683 16.818 40.652 1.00 78.69 331 GLU A O 1
ATOM 2702 N N . GLN A 1 332 ? -7.084 17.681 39.343 1.00 86.19 332 GLN A N 1
ATOM 2703 C CA . GLN A 1 332 ? -6.820 18.816 40.229 1.00 86.19 332 GLN A CA 1
ATOM 2704 C C . GLN A 1 332 ? -8.007 19.784 40.294 1.00 86.19 332 GLN A C 1
ATOM 2706 O O . GLN A 1 332 ? -8.359 20.222 41.386 1.00 86.19 332 GLN A O 1
ATOM 2711 N N . ILE A 1 333 ? -8.643 20.088 39.161 1.00 83.62 333 ILE A N 1
ATOM 2712 C CA . ILE A 1 333 ? -9.823 20.964 39.103 1.00 83.62 333 ILE A CA 1
ATOM 2713 C C . ILE A 1 333 ? -11.009 20.328 39.838 1.00 83.62 333 ILE A C 1
ATOM 2715 O O . ILE A 1 333 ? -11.641 20.990 40.662 1.00 83.62 333 ILE A O 1
ATOM 2719 N N . ASP A 1 334 ? -11.272 19.042 39.604 1.00 79.56 334 ASP A N 1
ATOM 2720 C CA . ASP A 1 334 ? -12.360 18.314 40.256 1.00 79.56 334 ASP A CA 1
ATOM 2721 C C . ASP A 1 334 ? -12.131 18.257 41.779 1.00 79.56 334 ASP A C 1
ATOM 2723 O O . ASP A 1 334 ? -13.035 18.574 42.552 1.00 79.56 334 ASP A O 1
ATOM 2727 N N . ASN A 1 335 ? -10.905 17.975 42.234 1.00 80.31 335 ASN A N 1
ATOM 2728 C CA . ASN A 1 335 ? -10.562 17.963 43.660 1.00 80.31 335 ASN A CA 1
ATOM 2729 C C . ASN A 1 335 ? -10.714 19.344 44.324 1.00 80.31 335 ASN A C 1
ATOM 2731 O O . ASN A 1 335 ? -11.245 19.427 45.432 1.00 80.31 335 ASN A O 1
ATOM 2735 N N . VAL A 1 336 ? -10.286 20.426 43.659 1.00 86.00 336 VAL A N 1
ATOM 2736 C CA . VAL A 1 336 ? -10.472 21.801 44.162 1.00 86.00 336 VAL A CA 1
ATOM 2737 C C . VAL A 1 336 ? -11.960 22.157 44.227 1.00 86.00 336 VAL A C 1
ATOM 2739 O O . VAL A 1 336 ? -12.413 22.719 45.223 1.00 86.00 336 VAL A O 1
ATOM 2742 N N . SER A 1 337 ? -12.744 21.777 43.214 1.00 78.88 337 SER A N 1
ATOM 2743 C CA . SER A 1 337 ? -14.189 22.028 43.193 1.00 78.88 337 SER A CA 1
ATOM 2744 C C . SER A 1 337 ? -14.930 21.283 44.312 1.00 78.88 337 SER A C 1
ATOM 2746 O O . SER A 1 337 ? -15.751 21.884 45.006 1.00 78.88 337 SER A O 1
ATOM 2748 N N . ILE A 1 338 ? -14.580 20.019 44.578 1.00 77.62 338 ILE A N 1
ATOM 2749 C CA . ILE A 1 338 ? -15.131 19.233 45.690 1.00 77.62 338 ILE A CA 1
ATOM 2750 C C . ILE A 1 338 ? -14.763 19.869 47.034 1.00 77.62 338 ILE A C 1
ATOM 2752 O O . ILE A 1 338 ? -15.622 19.985 47.903 1.00 77.62 338 ILE A O 1
ATOM 2756 N N . MET A 1 339 ? -13.521 20.332 47.199 1.00 75.62 339 MET A N 1
ATOM 2757 C CA . MET A 1 339 ? -13.080 20.992 48.430 1.00 75.62 339 MET A CA 1
ATOM 2758 C C . MET A 1 339 ? -13.870 22.284 48.699 1.00 75.62 339 MET A C 1
ATOM 2760 O O . MET A 1 339 ? -14.325 22.488 49.821 1.00 75.62 339 MET A O 1
ATOM 2764 N N . SER A 1 340 ? -14.146 23.085 47.661 1.00 73.25 340 SER A N 1
ATOM 2765 C CA . SER A 1 340 ? -14.998 24.281 47.779 1.00 73.25 340 SER A CA 1
ATOM 2766 C C . SER A 1 340 ? -16.472 23.966 48.083 1.00 73.25 340 SER A C 1
ATOM 2768 O O . SER A 1 340 ? -17.127 24.702 48.816 1.00 73.25 340 SER A O 1
ATOM 2770 N N . LEU A 1 341 ? -17.009 22.852 47.569 1.00 69.62 341 LEU A N 1
ATOM 2771 C CA . LEU A 1 341 ? -18.365 22.393 47.891 1.00 69.62 341 LEU A CA 1
ATOM 2772 C C . LEU A 1 341 ? -18.471 21.911 49.340 1.00 69.62 341 LEU A C 1
ATOM 2774 O O . LEU A 1 341 ? -19.458 22.208 50.006 1.00 69.62 341 LEU A O 1
ATOM 2778 N N . VAL A 1 342 ? -17.457 21.204 49.844 1.00 72.94 342 VAL A N 1
ATOM 2779 C CA . VAL A 1 342 ? -17.398 20.779 51.251 1.00 72.94 342 VAL A CA 1
ATOM 2780 C C . VAL A 1 342 ? -17.340 21.991 52.181 1.00 72.94 342 VAL A C 1
ATOM 2782 O O . VAL A 1 342 ? -18.059 22.016 53.175 1.00 72.94 342 VAL A O 1
ATOM 2785 N N . GLU A 1 343 ? -16.558 23.014 51.836 1.00 73.19 343 GLU A N 1
ATOM 2786 C CA . GLU A 1 343 ? -16.452 24.255 52.614 1.00 73.19 343 GLU A CA 1
ATOM 2787 C C . GLU A 1 343 ? -17.763 25.066 52.618 1.00 73.19 343 GLU A C 1
ATOM 2789 O O . GLU A 1 343 ? -18.139 25.631 53.642 1.00 73.19 343 GLU A O 1
ATOM 2794 N N . ASN A 1 344 ? -18.521 25.045 51.515 1.00 64.75 344 ASN A N 1
ATOM 2795 C CA . ASN A 1 344 ? -19.836 25.692 51.426 1.00 64.75 344 ASN A CA 1
ATOM 2796 C C . ASN A 1 344 ? -20.973 24.886 52.089 1.00 64.75 344 ASN A C 1
ATOM 2798 O O . ASN A 1 344 ? -21.933 25.477 52.579 1.00 64.75 344 ASN A O 1
ATOM 2802 N N . CYS A 1 345 ? -20.900 23.550 52.106 1.00 50.34 345 CYS A N 1
ATOM 2803 C CA . CYS A 1 345 ? -21.901 22.687 52.752 1.00 50.34 345 CYS A CA 1
ATOM 2804 C C . CYS A 1 345 ? -21.673 22.516 54.261 1.00 50.34 345 CYS A C 1
ATOM 2806 O O . CYS A 1 345 ? -22.625 22.239 54.989 1.00 50.34 345 CYS A O 1
ATOM 2808 N N . PHE A 1 346 ? -20.439 22.688 54.732 1.00 51.47 346 PHE A N 1
ATOM 2809 C CA . PHE A 1 346 ? -20.082 22.772 56.145 1.00 51.47 346 PHE A CA 1
ATOM 2810 C C . PHE A 1 346 ? -19.423 24.132 56.405 1.00 51.47 346 PHE A C 1
ATOM 2812 O O . PHE A 1 346 ? -18.197 24.205 56.532 1.00 51.47 346 PHE A O 1
ATOM 2819 N N . PRO A 1 347 ? -20.208 25.224 56.493 1.00 52.06 347 PRO A N 1
ATOM 2820 C CA . PRO A 1 347 ? -19.658 26.485 56.950 1.00 52.06 347 PRO A CA 1
ATOM 2821 C C . PRO A 1 347 ? -19.081 26.245 58.343 1.00 52.06 347 PRO A C 1
ATOM 2823 O O . PRO A 1 347 ? -19.751 25.701 59.226 1.00 52.06 347 PRO A O 1
ATOM 2826 N N . ARG A 1 348 ? -17.805 26.594 58.515 1.00 52.22 348 ARG A N 1
ATOM 2827 C CA . ARG A 1 348 ? -17.105 26.541 59.795 1.00 52.22 348 ARG A CA 1
ATOM 2828 C C . ARG A 1 348 ? -17.831 27.504 60.739 1.00 52.22 348 ARG A C 1
ATOM 2830 O O . ARG A 1 348 ? -17.528 28.689 60.768 1.00 52.22 348 ARG A O 1
ATOM 2837 N N . GLY A 1 349 ? -18.849 27.000 61.436 1.00 45.66 349 GLY A N 1
ATOM 2838 C CA . GLY A 1 349 ? -19.547 27.732 62.479 1.00 45.66 349 GLY A CA 1
ATOM 2839 C C . GLY A 1 349 ? -18.523 28.152 63.520 1.00 45.66 349 GLY A C 1
ATOM 2840 O O . GLY A 1 349 ? -17.756 27.313 63.996 1.00 45.66 349 GLY A O 1
ATOM 2841 N N . ASP A 1 350 ? -18.489 29.450 63.807 1.00 44.75 350 ASP A N 1
ATOM 2842 C CA . ASP A 1 350 ? -17.660 30.055 64.840 1.00 44.75 350 ASP A CA 1
ATOM 2843 C C . ASP A 1 350 ? -17.710 29.222 66.126 1.00 44.75 350 ASP A C 1
ATOM 2845 O O . ASP A 1 350 ? -18.701 29.222 66.855 1.00 44.75 350 ASP A O 1
ATOM 2849 N N . GLN A 1 351 ? -16.614 28.531 66.439 1.00 39.97 351 GLN A N 1
ATOM 2850 C CA . GLN A 1 351 ? -16.339 28.079 67.798 1.00 39.97 351 GLN A CA 1
ATOM 2851 C C . GLN A 1 351 ? -15.350 29.042 68.447 1.00 39.97 351 GLN A C 1
ATOM 2853 O O . GLN A 1 351 ? -14.229 28.684 68.791 1.00 39.97 351 GLN A O 1
ATOM 2858 N N . ASN A 1 352 ? -15.815 30.270 68.678 1.00 35.81 352 ASN A N 1
ATOM 2859 C CA . ASN A 1 352 ? -15.435 31.000 69.881 1.00 35.81 352 ASN A CA 1
ATOM 2860 C C . ASN A 1 352 ? -16.354 30.527 71.016 1.00 35.81 352 ASN A C 1
ATOM 2862 O O . ASN A 1 352 ? -17.297 31.212 71.399 1.00 35.81 352 ASN A O 1
ATOM 2866 N N . VAL A 1 353 ? -16.092 29.332 71.551 1.00 37.72 353 VAL A N 1
ATOM 2867 C CA . VAL A 1 353 ? -16.614 28.935 72.863 1.00 37.72 353 VAL A CA 1
ATOM 2868 C C . VAL A 1 353 ? -15.432 28.606 73.754 1.00 37.72 353 VAL A C 1
ATOM 2870 O O . VAL A 1 353 ? -14.873 27.512 73.751 1.00 37.72 353 VAL A O 1
ATOM 2873 N N . THR A 1 354 ? -15.065 29.598 74.553 1.00 41.97 354 THR A N 1
ATOM 2874 C CA . THR A 1 354 ? -14.273 29.448 75.764 1.00 41.97 354 THR A CA 1
ATOM 2875 C C . THR A 1 354 ? -14.974 28.443 76.683 1.00 41.97 354 THR A C 1
ATOM 2877 O O . THR A 1 354 ? -15.932 28.790 77.364 1.00 41.97 354 THR A O 1
ATOM 2880 N N . THR A 1 355 ? -14.513 27.195 76.747 1.00 35.09 355 THR A N 1
ATOM 2881 C CA . THR A 1 355 ? -14.777 26.328 77.908 1.00 35.09 355 THR A CA 1
ATOM 2882 C C . THR A 1 355 ? -13.492 25.658 78.360 1.00 35.09 355 THR A C 1
ATOM 2884 O O . THR A 1 355 ? -13.054 24.611 77.898 1.00 35.09 355 THR A O 1
ATOM 2887 N N . ARG A 1 356 ? -12.877 26.332 79.327 1.00 38.25 356 ARG A N 1
ATOM 2888 C CA . ARG A 1 356 ? -11.903 25.781 80.255 1.00 38.25 356 ARG A CA 1
ATOM 2889 C C . ARG A 1 356 ? -12.645 24.815 81.188 1.00 38.25 356 ARG A C 1
ATOM 2891 O O 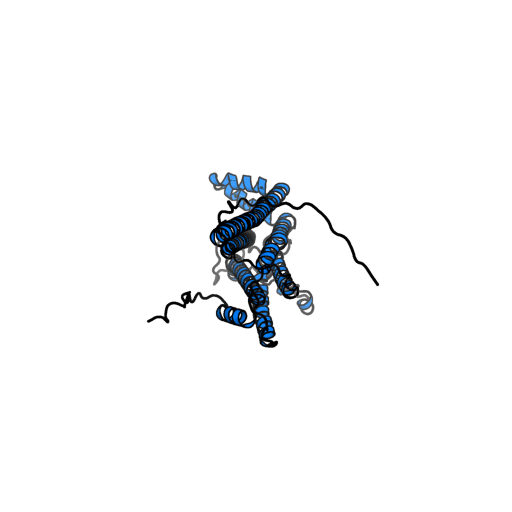. ARG A 1 356 ? -13.315 25.273 82.104 1.00 38.25 356 ARG A O 1
ATOM 2898 N N . SER A 1 357 ? -12.487 23.505 81.023 1.00 34.22 357 SER A N 1
ATOM 2899 C CA . SER A 1 357 ? -12.746 22.549 82.111 1.00 34.22 357 SER A CA 1
ATOM 2900 C C . SER A 1 357 ? -11.833 21.324 82.023 1.00 34.22 357 SER A C 1
ATOM 2902 O O . SER A 1 357 ? -12.031 20.429 81.209 1.00 34.22 357 SER A O 1
ATOM 2904 N N . LYS A 1 358 ? -10.808 21.362 82.884 1.00 36.59 358 LYS A N 1
ATOM 2905 C CA . LYS A 1 358 ? -10.188 20.262 83.642 1.00 36.59 358 LYS A CA 1
ATOM 2906 C C . LYS A 1 358 ? -10.411 18.839 83.108 1.00 36.59 358 LYS A C 1
ATOM 2908 O O . LYS A 1 358 ? -11.483 18.275 83.287 1.00 36.59 358 LYS A O 1
ATOM 2913 N N . PHE A 1 359 ? -9.324 18.208 82.670 1.00 31.61 359 PHE A N 1
ATOM 2914 C CA . PHE A 1 359 ? -9.136 16.769 82.853 1.00 31.61 359 PHE A CA 1
ATOM 2915 C C . PHE A 1 359 ? -7.941 16.554 83.790 1.00 31.61 359 PHE A C 1
ATOM 2917 O O . PHE A 1 359 ? -6.783 16.580 83.386 1.00 31.61 359 PHE A O 1
ATOM 2924 N N . THR A 1 360 ? -8.250 16.400 85.075 1.00 34.12 360 THR A N 1
ATOM 2925 C CA . THR A 1 360 ? -7.358 15.866 86.110 1.00 34.12 360 THR A CA 1
ATOM 2926 C C . THR A 1 360 ? -8.108 14.754 86.824 1.00 34.12 360 THR A C 1
ATOM 2928 O O . THR A 1 360 ? -9.182 15.021 87.357 1.00 34.12 360 THR A O 1
ATOM 2931 N N . GLY A 1 361 ? -7.494 13.571 86.903 1.00 29.67 361 GLY A N 1
ATOM 2932 C CA . GLY A 1 361 ? -7.688 12.633 88.012 1.00 29.67 361 GLY A CA 1
ATOM 2933 C C . GLY A 1 361 ? -8.600 11.428 87.766 1.00 29.67 361 GLY A C 1
ATOM 2934 O O . GLY A 1 361 ? -9.812 11.571 87.791 1.00 29.67 361 GLY A O 1
ATOM 2935 N N . ASN A 1 362 ? -7.949 10.263 87.619 1.00 30.25 362 ASN A N 1
ATOM 2936 C CA . ASN A 1 362 ? -8.226 8.941 88.213 1.00 30.25 362 ASN A CA 1
ATOM 2937 C C . ASN A 1 362 ? -9.662 8.385 88.273 1.00 30.25 362 ASN A C 1
ATOM 2939 O O . ASN A 1 362 ? -10.570 9.043 88.764 1.00 30.25 362 ASN A O 1
ATOM 2943 N N . THR A 1 363 ? -9.811 7.078 87.988 1.00 33.97 363 THR A N 1
ATOM 2944 C CA . THR A 1 363 ? -10.015 6.008 89.007 1.00 33.97 363 THR A CA 1
ATOM 2945 C C . THR A 1 363 ? -10.205 4.625 88.334 1.00 33.97 363 THR A C 1
ATOM 2947 O O . THR A 1 363 ? -11.157 4.396 87.603 1.00 33.97 363 THR A O 1
ATOM 2950 N N . THR A 1 364 ? -9.209 3.760 88.557 1.00 33.34 364 THR A N 1
ATOM 2951 C CA . THR A 1 364 ? -9.155 2.286 88.747 1.00 33.34 364 THR A CA 1
ATOM 2952 C C . THR A 1 364 ? -10.297 1.299 88.401 1.00 33.34 364 THR A C 1
ATOM 2954 O O . THR A 1 364 ? -11.437 1.513 88.791 1.00 33.34 364 THR A O 1
ATOM 2957 N N . LEU A 1 365 ? -9.834 0.101 87.960 1.00 35.59 365 LEU A N 1
ATOM 2958 C CA . LEU A 1 365 ? -10.326 -1.287 88.199 1.00 35.59 365 LEU A CA 1
ATOM 2959 C C . LEU A 1 365 ? -11.663 -1.671 87.519 1.00 35.59 365 LEU A C 1
ATOM 2961 O O . LEU A 1 365 ? -12.617 -0.915 87.538 1.00 35.59 365 LEU A O 1
ATOM 2965 N N . VAL A 1 366 ? -11.809 -2.821 86.851 1.00 31.72 366 VAL A N 1
ATOM 2966 C CA . VAL A 1 366 ? -11.757 -4.199 87.381 1.00 31.72 366 VAL A CA 1
ATOM 2967 C C . VAL A 1 366 ? -11.562 -5.184 86.212 1.00 31.72 366 VAL A C 1
ATOM 2969 O O . VAL A 1 366 ? -12.124 -4.988 85.136 1.00 31.72 366 VAL A O 1
ATOM 2972 N N . GLY A 1 367 ? -10.780 -6.244 86.433 1.00 38.00 367 GLY A N 1
ATOM 2973 C CA . GLY A 1 367 ? -10.685 -7.393 85.530 1.00 38.00 367 GLY A CA 1
ATOM 2974 C C . GLY A 1 367 ? -11.508 -8.603 85.989 1.00 38.00 367 GLY A C 1
ATOM 2975 O O . GLY A 1 367 ? -11.958 -8.657 87.133 1.00 38.00 367 GLY A O 1
ATOM 2976 N N . THR A 1 368 ? -11.529 -9.609 85.102 1.00 30.98 368 THR A N 1
ATOM 2977 C CA . THR A 1 368 ? -11.697 -11.068 85.335 1.00 30.98 368 THR A CA 1
ATOM 2978 C C . THR A 1 368 ? -13.090 -11.588 85.722 1.00 30.98 368 THR A C 1
ATOM 2980 O O . THR A 1 368 ? -13.900 -10.808 86.224 1.00 30.98 368 THR A O 1
ATOM 2983 N N . PRO A 1 369 ? -13.398 -12.892 85.512 1.00 53.81 369 PRO A N 1
ATOM 2984 C CA . PRO A 1 369 ? -12.535 -14.040 85.142 1.00 53.81 369 PRO A CA 1
ATOM 2985 C C . PRO A 1 369 ? -12.408 -14.332 83.649 1.00 53.81 369 PRO A C 1
ATOM 2987 O O . PRO A 1 369 ? -13.438 -14.301 82.942 1.00 53.81 369 PRO A O 1
#

Radius of gyration: 32.22 Å; Cα contacts (8 Å, |Δi|>4): 261; chains: 1; bounding box: 69×63×127 Å

pLDDT: mean 71.24, std 18.1, range [27.14, 96.12]